Protein AF-0000000066303604 (afdb_homodimer)

Organism: Sinorhizobium fredii (strain NBRC 101917 / NGR234) (NCBI:txid394)

Solvent-accessible surface area (backbone atoms only — not comparable to full-atom values): 32148 Å² total; per-residue (Å²): 114,74,82,73,55,49,67,64,34,49,51,50,43,31,40,20,61,73,65,48,26,56,59,58,24,10,62,74,69,73,46,49,48,65,55,46,52,48,35,44,52,49,46,21,58,76,68,69,44,66,38,60,43,76,53,102,83,45,61,40,58,28,73,61,22,47,55,46,36,55,54,39,46,51,48,49,47,48,47,47,48,48,50,44,42,66,67,44,75,44,92,30,56,46,32,36,37,22,26,46,38,49,36,62,45,48,45,51,78,46,43,54,59,52,47,69,76,36,76,81,50,26,42,34,42,38,64,42,88,76,70,78,80,60,79,78,64,77,40,44,31,27,37,35,74,42,82,80,70,83,44,87,64,36,45,74,41,80,42,41,79,29,45,45,42,60,30,21,13,58,84,58,34,78,70,36,87,50,81,75,42,54,72,79,46,48,33,35,37,42,69,74,49,92,68,41,65,56,54,54,26,50,71,60,72,66,52,80,60,71,80,58,45,31,36,18,57,38,57,53,54,33,51,50,37,10,50,69,58,62,27,35,18,62,41,41,51,61,63,40,38,66,41,45,75,72,53,44,26,40,56,58,52,67,91,74,54,76,77,47,73,47,68,50,39,24,41,35,30,51,73,61,66,94,53,30,66,60,37,47,53,49,48,55,52,51,43,60,71,45,44,75,77,72,74,71,89,118,113,75,81,72,55,49,67,64,33,48,52,48,41,31,40,20,62,74,64,46,26,55,60,57,24,9,61,75,68,73,45,50,49,66,54,43,52,49,36,45,51,48,46,22,58,74,68,70,45,64,38,59,44,76,53,102,84,46,61,39,60,27,73,61,22,48,54,46,35,56,52,40,46,52,48,49,47,50,48,48,49,48,50,45,42,65,67,44,76,45,90,30,57,46,31,35,35,23,26,46,38,50,36,63,48,48,45,50,79,45,44,56,58,52,46,68,76,36,74,79,50,26,43,35,42,37,63,43,87,77,69,77,80,59,79,78,63,76,41,44,31,28,37,34,74,42,80,80,69,83,44,87,64,36,44,74,40,79,44,40,79,26,45,44,41,58,30,22,13,58,83,57,34,78,70,36,84,50,80,73,42,55,72,78,45,46,32,34,36,42,69,74,48,92,71,39,65,58,55,53,26,50,71,60,71,66,51,80,60,70,78,57,45,33,37,19,58,37,57,53,54,34,51,50,36,11,50,67,58,62,26,36,19,60,42,40,50,62,60,39,35,66,40,45,75,72,53,45,25,39,57,57,52,67,89,73,55,78,76,46,72,46,68,48,38,26,41,36,29,49,72,61,66,93,52,30,67,61,35,48,53,50,48,54,49,50,42,60,72,46,44,74,77,74,75,69,88,119

Radius of gyration: 24.9 Å; Cα contacts (8 Å, |Δi|>4): 1025; chains: 2; bounding box: 71×63×68 Å

Secondary structure (DSSP, 8-state):
-TTTS-HHHHHHHHHHHHHT-HHHHHHHHT--HHHHHHHHHHHHHHHTS--EEE-SS-EEE-HHHHHHHHHHHHHHHHHHHHHHHHHS-GGGEEEEEE-HHHIIIIIHHHHHHHHHHSTT-EEEEEE-SS---SSSS--SEEEEES--S--TTEEEEEEEEEEEEEEB-HHHHTT-SSGGGGGGSPEEEETT-SS-HHHHHHHTT--SPPPPSEEESSHHHHHHHHHTTS-EEEEETTTTHHHHHHTSSB-TTTTTSPPEEEEEEEEEEESSSTTHHHHHHHHHHHHHHHS-------/-TTTS-HHHHHHHHHHHHHT-HHHHHHHHT--HHHHHHHHHHHHHHHTS--EEE-SS-EEE-HHHHHHHHHHHHHHHHHHHHHHHHHS-GGGEEEEEE-HHHIIIIIHHHHHHHHHHSTT-EEEEEE-SS---SSSS--SEEEEES--S--TTEEEEEEEEEEEEEEB-HHHHTT-SSGGGGGGSPEEEETT-SS-HHHHHHHTT--SPPPPSEEESSHHHHHHHHHTTS-EEEEETTTTHHHHHHTSSB-TTTTTSPPEEEEEEEEEEESSSTTHHHHHHHHHHHHHHHS-------

Structure (mmCIF, N/CA/C/O backbone):
data_AF-0000000066303604-model_v1
#
loop_
_entity.id
_entity.type
_entity.pdbx_description
1 polymer 'Uncharacterized HTH-type transcriptional regulator y4mQ'
#
loop_
_atom_site.group_PDB
_atom_site.id
_atom_site.type_symbol
_atom_site.label_atom_id
_atom_site.label_alt_id
_atom_site.label_comp_id
_atom_site.label_asym_id
_atom_site.label_entity_id
_atom_site.label_seq_id
_atom_site.pdbx_PDB_ins_code
_atom_site.Cartn_x
_atom_site.Cartn_y
_atom_site.Cartn_z
_atom_site.occupancy
_atom_site.B_iso_or_equiv
_atom_site.auth_seq_id
_atom_site.auth_comp_id
_atom_site.auth_asym_id
_atom_site.auth_atom_id
_atom_site.pdbx_PDB_model_num
ATOM 1 N N . MET A 1 1 ? -6.371 18.328 -28.422 1 29.88 1 MET A N 1
ATOM 2 C CA . MET A 1 1 ? -7.699 18.375 -27.828 1 29.88 1 MET A CA 1
ATOM 3 C C . MET A 1 1 ? -7.621 18.859 -26.375 1 29.88 1 MET A C 1
ATOM 5 O O . MET A 1 1 ? -8.539 19.516 -25.891 1 29.88 1 MET A O 1
ATOM 9 N N . LEU A 1 2 ? -6.613 18.5 -25.672 1 40 2 LEU A N 1
ATOM 10 C CA . LEU A 1 2 ? -6.324 19.156 -24.406 1 40 2 LEU A CA 1
ATOM 11 C C . LEU A 1 2 ? -6.062 20.641 -24.609 1 40 2 LEU A C 1
ATOM 13 O O . LEU A 1 2 ? -6.023 21.406 -23.641 1 40 2 LEU A O 1
ATOM 17 N N . GLN A 1 3 ? -5.652 20.953 -25.719 1 40.53 3 GLN A N 1
ATOM 18 C CA . GLN A 1 3 ? -5.32 22.328 -26.031 1 40.53 3 GLN A CA 1
ATOM 19 C C . GLN A 1 3 ? -6.492 23.266 -25.719 1 40.53 3 GLN A C 1
ATOM 21 O O . GLN A 1 3 ? -6.293 24.406 -25.328 1 40.53 3 GLN A O 1
ATOM 26 N N . THR A 1 4 ? -7.668 22.875 -26.078 1 42.84 4 THR A N 1
ATOM 27 C CA . THR A 1 4 ? -8.805 23.781 -26.062 1 42.84 4 THR A CA 1
ATOM 28 C C . THR A 1 4 ? -9.578 23.656 -24.75 1 42.84 4 THR A C 1
ATOM 30 O O . THR A 1 4 ? -10.461 24.469 -24.453 1 42.84 4 THR A O 1
ATOM 33 N N . THR A 1 5 ? -9.492 22.531 -24.141 1 48.72 5 THR A N 1
ATOM 34 C CA . THR A 1 5 ? -10.281 22.406 -22.906 1 48.72 5 THR A CA 1
ATOM 35 C C . THR A 1 5 ? -9.641 23.203 -21.781 1 48.72 5 THR A C 1
ATOM 37 O O . THR A 1 5 ? -8.453 23.031 -21.484 1 48.72 5 THR A O 1
ATOM 40 N N . SER A 1 6 ? -10.297 24.281 -21.359 1 61.34 6 SER A N 1
ATOM 41 C CA . SER A 1 6 ? -9.844 25.281 -20.375 1 61.34 6 SER A CA 1
ATOM 42 C C . SER A 1 6 ? -9.445 24.609 -19.062 1 61.34 6 SER A C 1
ATOM 44 O O . SER A 1 6 ? -10.195 23.781 -18.531 1 61.34 6 SER A O 1
ATOM 46 N N . LEU A 1 7 ? -8.18 24.75 -18.734 1 63.69 7 LEU A N 1
ATOM 47 C CA . LEU A 1 7 ? -7.684 24.344 -17.422 1 63.69 7 LEU A CA 1
ATOM 48 C C . LEU A 1 7 ? -8.648 24.766 -16.328 1 63.69 7 LEU A C 1
ATOM 50 O O . LEU A 1 7 ? -8.828 24.047 -15.336 1 63.69 7 LEU A O 1
ATOM 54 N N . SER A 1 8 ? -9.242 25.844 -16.688 1 72.75 8 SER A N 1
ATOM 55 C CA . SER A 1 8 ? -10.203 26.359 -15.719 1 72.75 8 SER A CA 1
ATOM 56 C C . SER A 1 8 ? -11.43 25.453 -15.625 1 72.75 8 SER A C 1
ATOM 58 O O . SER A 1 8 ? -11.93 25.188 -14.531 1 72.75 8 SER A O 1
ATOM 60 N N . ALA A 1 9 ? -11.828 24.938 -16.797 1 79.12 9 ALA A N 1
ATOM 61 C CA . ALA A 1 9 ? -12.977 24.031 -16.797 1 79.12 9 ALA A CA 1
ATOM 62 C C . ALA A 1 9 ? -12.641 22.703 -16.125 1 79.12 9 ALA A C 1
ATOM 64 O O . ALA A 1 9 ? -13.469 22.141 -15.406 1 79.12 9 ALA A O 1
ATOM 65 N N . MET A 1 10 ? -11.406 22.359 -16.266 1 77.44 10 MET A N 1
ATOM 66 C CA . MET A 1 10 ? -10.961 21.109 -15.648 1 77.44 10 MET A CA 1
ATOM 67 C C . MET A 1 10 ? -10.906 21.25 -14.133 1 77.44 10 MET A C 1
ATOM 69 O O . MET A 1 10 ? -11.266 20.328 -13.406 1 77.44 10 MET A O 1
ATOM 73 N N . ARG A 1 11 ? -10.438 22.375 -13.727 1 79.06 11 ARG A N 1
ATOM 74 C CA . ARG A 1 11 ? -10.391 22.656 -12.297 1 79.06 11 ARG A CA 1
ATOM 75 C C . ARG A 1 11 ? -11.789 22.719 -11.703 1 79.06 11 ARG A C 1
ATOM 77 O O . ARG A 1 11 ? -12.023 22.203 -10.602 1 79.06 11 ARG A O 1
ATOM 84 N N . ILE A 1 12 ? -12.734 23.328 -12.43 1 81.31 12 ILE A N 1
ATOM 85 C CA . ILE A 1 12 ? -14.117 23.438 -11.992 1 81.31 12 ILE A CA 1
ATOM 86 C C . ILE A 1 12 ? -14.758 22.062 -11.914 1 81.31 12 ILE A C 1
ATOM 88 O O . ILE A 1 12 ? -15.422 21.734 -10.93 1 81.31 12 ILE A O 1
ATOM 92 N N . PHE A 1 13 ? -14.484 21.234 -12.875 1 86.12 13 PHE A N 1
ATOM 93 C CA . PHE A 1 13 ? -14.977 19.859 -12.875 1 86.12 13 PHE A CA 1
ATOM 94 C C . PHE A 1 13 ? -14.445 19.094 -11.672 1 86.12 13 PHE A C 1
ATOM 96 O O . PHE A 1 13 ? -15.219 18.453 -10.961 1 86.12 13 PHE A O 1
ATOM 103 N N . GLU A 1 14 ? -13.195 19.219 -11.602 1 81.19 14 GLU A N 1
ATOM 104 C CA . GLU A 1 14 ? -12.555 18.484 -10.516 1 81.19 14 GLU A CA 1
ATOM 105 C C . GLU A 1 14 ? -13.156 18.859 -9.164 1 81.19 14 GLU A C 1
ATOM 107 O O . GLU A 1 14 ? -13.453 17.984 -8.344 1 81.19 14 GLU A O 1
ATOM 112 N N . ALA A 1 15 ? -13.383 20.125 -8.844 1 80.38 15 ALA A N 1
ATOM 113 C CA . ALA A 1 15 ? -13.961 20.609 -7.598 1 80.38 15 ALA A CA 1
ATOM 114 C C . ALA A 1 15 ? -15.391 20.109 -7.426 1 80.38 15 ALA A C 1
ATOM 116 O O . ALA A 1 15 ? -15.766 19.625 -6.352 1 80.38 15 ALA A O 1
ATOM 117 N N . ALA A 1 16 ? -16.156 20.203 -8.477 1 84.75 16 ALA A N 1
ATOM 118 C CA . ALA A 1 16 ? -17.562 19.797 -8.422 1 84.75 16 ALA A CA 1
ATOM 119 C C . ALA A 1 16 ? -17.688 18.297 -8.188 1 84.75 16 ALA A C 1
ATOM 121 O O . ALA A 1 16 ? -18.547 17.844 -7.418 1 84.75 16 ALA A O 1
ATOM 122 N N . ALA A 1 17 ? -16.859 17.641 -8.867 1 82.62 17 ALA A N 1
ATOM 123 C CA . ALA A 1 17 ? -16.891 16.188 -8.766 1 82.62 17 ALA A CA 1
ATOM 124 C C . ALA A 1 17 ? -16.422 15.727 -7.383 1 82.62 17 ALA A C 1
ATOM 126 O O . ALA A 1 17 ? -17.047 14.852 -6.773 1 82.62 17 ALA A O 1
ATOM 127 N N . ARG A 1 18 ? -15.367 16.344 -6.992 1 72.81 18 ARG A N 1
ATOM 128 C CA . ARG A 1 18 ? -14.789 16.016 -5.695 1 72.81 18 ARG A CA 1
ATOM 129 C C . ARG A 1 18 ? -15.766 16.312 -4.566 1 72.81 18 ARG A C 1
ATOM 131 O O . ARG A 1 18 ? -15.914 15.531 -3.633 1 72.81 18 ARG A O 1
ATOM 138 N N . LEU A 1 19 ? -16.484 17.406 -4.68 1 73.56 19 LEU A N 1
ATOM 139 C CA . LEU A 1 19 ? -17.375 17.891 -3.637 1 73.56 19 LEU A CA 1
ATOM 140 C C . LEU A 1 19 ? -18.781 17.312 -3.814 1 73.56 19 LEU A C 1
ATOM 142 O O . LEU A 1 19 ? -19.594 17.344 -2.885 1 73.56 19 LEU A O 1
ATOM 146 N N . GLY A 1 20 ? -19 16.781 -5.008 1 78.31 20 GLY A N 1
ATOM 147 C CA . GLY A 1 20 ? -20.297 16.234 -5.328 1 78.31 20 GLY A CA 1
ATOM 148 C C . GLY A 1 20 ? -21.391 17.297 -5.367 1 78.31 20 GLY A C 1
ATOM 149 O O . GLY A 1 20 ? -22.578 16.984 -5.156 1 78.31 20 GLY A O 1
ATOM 150 N N . SER A 1 21 ? -20.984 18.484 -5.441 1 83.38 21 SER A N 1
ATOM 151 C CA . SER A 1 21 ? -21.938 19.594 -5.398 1 83.38 21 SER A CA 1
ATOM 152 C C . SER A 1 21 ? -21.438 20.766 -6.234 1 83.38 21 SER A C 1
ATOM 154 O O . SER A 1 21 ? -20.328 21.25 -6.039 1 83.38 21 SER A O 1
ATOM 156 N N . PHE A 1 22 ? -22.344 21.281 -7.09 1 86.38 22 PHE A N 1
ATOM 157 C CA . PHE A 1 22 ? -22 22.438 -7.91 1 86.38 22 PHE A CA 1
ATOM 158 C C . PHE A 1 22 ? -21.953 23.703 -7.066 1 86.38 22 PHE A C 1
ATOM 160 O O . PHE A 1 22 ? -21.109 24.578 -7.285 1 86.38 22 PHE A O 1
ATOM 167 N N . ARG A 1 23 ? -22.812 23.703 -6.105 1 85.44 23 ARG A N 1
ATOM 168 C CA . ARG A 1 23 ? -22.828 24.859 -5.215 1 85.44 23 ARG A CA 1
ATOM 169 C C . ARG A 1 23 ? -21.562 24.922 -4.379 1 85.44 23 ARG A C 1
ATOM 171 O O . ARG A 1 23 ? -20.953 25.984 -4.246 1 85.44 23 ARG A O 1
ATOM 178 N N . ALA A 1 24 ? -21.219 23.828 -3.881 1 82.31 24 ALA A N 1
ATOM 179 C CA . ALA A 1 24 ? -20.016 23.781 -3.061 1 82.31 24 ALA A CA 1
ATOM 180 C C . ALA A 1 24 ? -18.781 24.094 -3.889 1 82.31 24 ALA A C 1
ATOM 182 O O . ALA A 1 24 ? -17.859 24.781 -3.414 1 82.31 24 ALA A O 1
ATOM 183 N N . ALA A 1 25 ? -18.766 23.656 -5.047 1 86.19 25 ALA A N 1
ATOM 184 C CA . ALA A 1 25 ? -17.656 23.953 -5.953 1 86.19 25 ALA A CA 1
ATOM 185 C C . ALA A 1 25 ? -17.594 25.438 -6.258 1 86.19 25 ALA A C 1
ATOM 187 O O . ALA A 1 25 ? -16.5 26.016 -6.305 1 86.19 25 ALA A O 1
ATOM 188 N N . ALA A 1 26 ? -18.672 26.016 -6.441 1 87.12 26 ALA A N 1
ATOM 189 C CA . ALA A 1 26 ? -18.75 27.453 -6.699 1 87.12 26 ALA A CA 1
ATOM 190 C C . ALA A 1 26 ? -18.156 28.25 -5.535 1 87.12 26 ALA A C 1
ATOM 192 O O . ALA A 1 26 ? -17.391 29.188 -5.742 1 87.12 26 ALA A O 1
ATOM 193 N N . GLU A 1 27 ? -18.484 27.781 -4.395 1 81.31 27 GLU A N 1
ATOM 194 C CA . GLU A 1 27 ? -17.984 28.438 -3.188 1 81.31 27 GLU A CA 1
ATOM 195 C C . GLU A 1 27 ? -16.469 28.266 -3.07 1 81.31 27 GLU A C 1
ATOM 197 O O . GLU A 1 27 ? -15.75 29.234 -2.814 1 81.31 27 GLU A O 1
ATOM 202 N N . GLU A 1 28 ? -16.016 27.078 -3.377 1 77.31 28 GLU A N 1
ATOM 203 C CA . GLU A 1 28 ? -14.586 26.797 -3.273 1 77.31 28 GLU A CA 1
ATOM 204 C C . GLU A 1 28 ? -13.781 27.625 -4.277 1 77.31 28 GLU A C 1
ATOM 206 O O . GLU A 1 28 ? -12.688 28.094 -3.963 1 77.31 28 GLU A O 1
ATOM 211 N N . LEU A 1 29 ? -14.289 27.812 -5.414 1 78.5 29 LEU A N 1
ATOM 212 C CA . LEU A 1 29 ? -13.539 28.422 -6.504 1 78.5 29 LEU A CA 1
ATOM 213 C C . LEU A 1 29 ? -13.898 29.906 -6.652 1 78.5 29 LEU A C 1
ATOM 215 O O . LEU A 1 29 ? -13.406 30.578 -7.562 1 78.5 29 LEU A O 1
ATOM 219 N N . ASN A 1 30 ? -14.75 30.359 -5.738 1 82.31 30 ASN A N 1
ATOM 220 C CA . ASN A 1 30 ? -15.219 31.75 -5.781 1 82.31 30 ASN A CA 1
ATOM 221 C C . ASN A 1 30 ? -15.836 32.094 -7.133 1 82.31 30 ASN A C 1
ATOM 223 O O . ASN A 1 30 ? -15.461 33.094 -7.754 1 82.31 30 ASN A O 1
ATOM 227 N N . LEU A 1 31 ? -16.656 31.188 -7.527 1 82.88 31 LEU A N 1
ATOM 228 C CA . LEU A 1 31 ? -17.422 31.344 -8.758 1 82.88 31 LEU A CA 1
ATOM 229 C C . LEU A 1 31 ? -18.922 31.297 -8.477 1 82.88 31 LEU A C 1
ATOM 231 O O . LEU A 1 31 ? -19.328 30.938 -7.375 1 82.88 31 LEU A O 1
ATOM 235 N N . SER A 1 32 ? -19.719 31.781 -9.359 1 85.81 32 SER A N 1
ATOM 236 C CA . SER A 1 32 ? -21.172 31.594 -9.25 1 85.81 32 SER A CA 1
ATOM 237 C C . SER A 1 32 ? -21.578 30.188 -9.656 1 85.81 32 SER A C 1
ATOM 239 O O . SER A 1 32 ? -20.922 29.562 -10.492 1 85.81 32 SER A O 1
ATOM 241 N N . PRO A 1 33 ? -22.594 29.703 -9 1 87.88 33 PRO A N 1
ATOM 242 C CA . PRO A 1 33 ? -23.094 28.391 -9.398 1 87.88 33 PRO A CA 1
ATOM 243 C C . PRO A 1 33 ? -23.391 28.297 -10.891 1 87.88 33 PRO A C 1
ATOM 245 O O . PRO A 1 33 ? -23.172 27.25 -11.508 1 87.88 33 PRO A O 1
ATOM 248 N N . SER A 1 34 ? -23.891 29.359 -11.414 1 89.31 34 SER A N 1
ATOM 249 C CA . SER A 1 34 ? -24.172 29.391 -12.844 1 89.31 34 SER A CA 1
ATOM 250 C C . SER A 1 34 ? -22.906 29.234 -13.664 1 89.31 34 SER A C 1
ATOM 252 O O . SER A 1 34 ? -22.891 28.547 -14.688 1 89.31 34 SER A O 1
ATOM 254 N N . ALA A 1 35 ? -21.875 29.875 -13.242 1 85.31 35 ALA A N 1
ATOM 255 C CA . ALA A 1 35 ? -20.578 29.766 -13.914 1 85.31 35 ALA A CA 1
ATOM 256 C C . ALA A 1 35 ? -20.047 28.344 -13.859 1 85.31 35 ALA A C 1
ATOM 258 O O . ALA A 1 35 ? -19.5 27.844 -14.844 1 85.31 35 ALA A O 1
ATOM 259 N N . VAL A 1 36 ? -20.188 27.719 -12.742 1 89.56 36 VAL A N 1
ATOM 260 C CA . VAL A 1 36 ? -19.766 26.328 -12.578 1 89.56 36 VAL A CA 1
ATOM 261 C C . VAL A 1 36 ? -20.562 25.438 -13.523 1 89.56 36 VAL A C 1
ATOM 263 O O . VAL A 1 36 ? -19.984 24.609 -14.234 1 89.56 36 VAL A O 1
ATOM 266 N N . SER A 1 37 ? -21.875 25.641 -13.562 1 89.19 37 SER A N 1
ATOM 267 C CA . SER A 1 37 ? -22.75 24.844 -14.422 1 89.19 37 SER A CA 1
ATOM 268 C C . SER A 1 37 ? -22.391 25.016 -15.891 1 89.19 37 SER A C 1
ATOM 270 O O . SER A 1 37 ? -22.297 24.031 -16.641 1 89.19 37 SER A O 1
ATOM 272 N N . HIS A 1 38 ? -22.156 26.188 -16.219 1 88.31 38 HIS A N 1
ATOM 273 C CA . HIS A 1 38 ? -21.812 26.484 -17.609 1 88.31 38 HIS A CA 1
ATOM 274 C C . HIS A 1 38 ? -20.469 25.875 -17.984 1 88.31 38 HIS A C 1
ATOM 276 O O . HIS A 1 38 ? -20.328 25.344 -19.094 1 88.31 38 HIS A O 1
ATOM 282 N N . ALA A 1 39 ? -19.547 26.062 -17.125 1 85.56 39 ALA A N 1
ATOM 283 C CA . ALA A 1 39 ? -18.219 25.516 -17.375 1 85.56 39 ALA A CA 1
ATOM 284 C C . ALA A 1 39 ? -18.281 24 -17.547 1 85.56 39 ALA A C 1
ATOM 286 O O . ALA A 1 39 ? -17.609 23.438 -18.438 1 85.56 39 ALA A O 1
ATOM 287 N N . ILE A 1 40 ? -19.078 23.328 -16.766 1 88.06 40 ILE A N 1
ATOM 288 C CA . ILE A 1 40 ? -19.203 21.875 -16.828 1 88.06 40 ILE A CA 1
ATOM 289 C C . ILE A 1 40 ? -19.891 21.453 -18.125 1 88.06 40 ILE A C 1
ATOM 291 O O . ILE A 1 40 ? -19.453 20.531 -18.797 1 88.06 40 ILE A O 1
ATOM 295 N N . MET A 1 41 ? -20.922 22.203 -18.484 1 87.12 41 MET A N 1
ATOM 296 C CA . MET A 1 41 ? -21.625 21.938 -19.734 1 87.12 41 MET A CA 1
ATOM 297 C C . MET A 1 41 ? -20.688 22.094 -20.922 1 87.12 41 MET A C 1
ATOM 299 O O . MET A 1 41 ? -20.703 21.281 -21.844 1 87.12 41 MET A O 1
ATOM 303 N N . ARG A 1 42 ? -19.969 23.156 -20.859 1 82.12 42 ARG A N 1
ATOM 304 C CA . ARG A 1 42 ? -19 23.406 -21.922 1 82.12 42 ARG A CA 1
ATOM 305 C C . ARG A 1 42 ? -17.953 22.297 -21.984 1 82.12 42 ARG A C 1
ATOM 307 O O . ARG A 1 42 ? -17.594 21.844 -23.062 1 82.12 42 ARG A O 1
ATOM 314 N N . LEU A 1 43 ? -17.422 21.922 -20.859 1 84.12 43 LEU A N 1
ATOM 315 C CA . LEU A 1 43 ? -16.422 20.875 -20.797 1 84.12 43 LEU A CA 1
ATOM 316 C C . LEU A 1 43 ? -16.984 19.562 -21.359 1 84.12 43 LEU A C 1
ATOM 318 O O . LEU A 1 43 ? -16.312 18.875 -22.141 1 84.12 43 LEU A O 1
ATOM 322 N N . GLU A 1 44 ? -18.203 19.234 -20.984 1 86.81 44 GLU A N 1
ATOM 323 C CA . GLU A 1 44 ? -18.859 18.031 -21.469 1 86.81 44 GLU A CA 1
ATOM 324 C C . GLU A 1 44 ? -19.047 18.078 -22.984 1 86.81 44 GLU A C 1
ATOM 326 O O . GLU A 1 44 ? -18.859 17.078 -23.672 1 86.81 44 GLU A O 1
ATOM 331 N N . ARG A 1 45 ? -19.406 19.266 -23.469 1 81.06 45 ARG A N 1
ATOM 332 C CA . ARG A 1 45 ? -19.562 19.484 -24.891 1 81.06 45 ARG A CA 1
ATOM 333 C C . ARG A 1 45 ? -18.234 19.312 -25.625 1 81.06 45 ARG A C 1
ATOM 335 O O . ARG A 1 45 ? -18.172 18.625 -26.656 1 81.06 45 ARG A O 1
ATOM 342 N N . ASP A 1 46 ? -17.266 19.938 -25.047 1 75.69 46 ASP A N 1
ATOM 343 C CA . ASP A 1 46 ? -15.953 19.875 -25.672 1 75.69 46 ASP A CA 1
ATOM 344 C C . ASP A 1 46 ? -15.438 18.438 -25.719 1 75.69 46 ASP A C 1
ATOM 346 O O . ASP A 1 46 ? -14.781 18.031 -26.688 1 75.69 46 ASP A O 1
ATOM 350 N N . LEU A 1 47 ? -15.766 17.734 -24.688 1 76.31 47 LEU A N 1
ATOM 351 C CA . LEU A 1 47 ? -15.281 16.359 -24.578 1 76.31 47 LEU A CA 1
ATOM 352 C C . LEU A 1 47 ? -16.219 15.391 -25.297 1 76.31 47 LEU A C 1
ATOM 354 O O . LEU A 1 47 ? -15.852 14.258 -25.594 1 76.31 47 LEU A O 1
ATOM 358 N N . GLY A 1 48 ? -17.438 15.852 -25.516 1 79.81 48 GLY A N 1
ATOM 359 C CA . GLY A 1 48 ? -18.422 15.047 -26.219 1 79.81 48 GLY A CA 1
ATOM 360 C C . GLY A 1 48 ? -19.031 13.961 -25.344 1 79.81 48 GLY A C 1
ATOM 361 O O . GLY A 1 48 ? -19.578 12.984 -25.859 1 79.81 48 GLY A O 1
ATOM 362 N N . VAL A 1 49 ? -18.797 14.039 -24.047 1 80.56 49 VAL A N 1
ATOM 363 C CA . VAL A 1 49 ? -19.328 13.055 -23.109 1 80.56 49 VAL A CA 1
ATOM 364 C C . VAL A 1 49 ? -19.859 13.758 -21.859 1 80.56 49 VAL A C 1
ATOM 366 O O . VAL A 1 49 ? -19.359 14.82 -21.484 1 80.56 49 VAL A O 1
ATOM 369 N N . ALA A 1 50 ? -20.906 13.156 -21.266 1 86.19 50 ALA A N 1
ATOM 370 C CA . ALA A 1 50 ? -21.422 13.656 -20 1 86.19 50 ALA A CA 1
ATOM 371 C C . ALA A 1 50 ? -20.531 13.203 -18.844 1 86.19 50 ALA A C 1
ATOM 373 O O . ALA A 1 50 ? -20.094 12.047 -18.797 1 86.19 50 ALA A O 1
ATOM 374 N N . LEU A 1 51 ? -20.203 14.219 -18.047 1 87.12 51 LEU A N 1
ATOM 375 C CA . LEU A 1 51 ? -19.344 13.914 -16.906 1 87.12 51 LEU A CA 1
ATOM 376 C C . LEU A 1 51 ? -20.188 13.742 -15.633 1 87.12 51 LEU A C 1
ATOM 378 O O . LEU A 1 51 ? -19.75 13.102 -14.68 1 87.12 51 LEU A O 1
ATOM 382 N N . PHE A 1 52 ? -21.359 14.352 -15.633 1 88.31 52 PHE A N 1
ATOM 383 C CA . PHE A 1 52 ? -22.266 14.258 -14.5 1 88.31 52 PHE A CA 1
ATOM 384 C C . PHE A 1 52 ? -23.609 13.703 -14.93 1 88.31 52 PHE A C 1
ATOM 386 O O . PHE A 1 52 ? -24.047 13.922 -16.062 1 88.31 52 PHE A O 1
ATOM 393 N N . GLU A 1 53 ? -24.109 12.828 -14.047 1 81.75 53 GLU A N 1
ATOM 394 C CA . GLU A 1 53 ? -25.531 12.492 -14.125 1 81.75 53 GLU A CA 1
ATOM 395 C C . GLU A 1 53 ? -26.359 13.398 -13.227 1 81.75 53 GLU A C 1
ATOM 397 O O . GLU A 1 53 ? -26.094 13.516 -12.031 1 81.75 53 GLU A O 1
ATOM 402 N N . ARG A 1 54 ? -27.062 14.305 -13.898 1 70.38 54 ARG A N 1
ATOM 403 C CA . ARG A 1 54 ? -27.828 15.305 -13.156 1 70.38 54 ARG A CA 1
ATOM 404 C C . ARG A 1 54 ? -29.281 14.875 -13 1 70.38 54 ARG A C 1
ATOM 406 O O . ARG A 1 54 ? -29.938 14.508 -13.984 1 70.38 54 ARG A O 1
ATOM 413 N N . THR A 1 55 ? -29.609 14.414 -11.828 1 65.5 55 THR A N 1
ATOM 414 C CA . THR A 1 55 ? -31.031 14.336 -11.523 1 65.5 55 THR A CA 1
ATOM 415 C C . THR A 1 55 ? -31.484 15.562 -10.727 1 65.5 55 THR A C 1
ATOM 417 O O . THR A 1 55 ? -30.656 16.375 -10.312 1 65.5 55 THR A O 1
ATOM 420 N N . THR A 1 56 ? -32.875 15.945 -10.609 1 60.06 56 THR A N 1
ATOM 421 C CA . THR A 1 56 ? -33.406 17.094 -9.898 1 60.06 56 THR A CA 1
ATOM 422 C C . THR A 1 56 ? -32.844 17.172 -8.477 1 60.06 56 THR A C 1
ATOM 424 O O . THR A 1 56 ? -32.781 18.234 -7.871 1 60.06 56 THR A O 1
ATOM 427 N N . ARG A 1 57 ? -32.344 16.047 -7.977 1 59.31 57 ARG A N 1
ATOM 428 C CA . ARG A 1 57 ? -32.062 16.031 -6.543 1 59.31 57 ARG A CA 1
ATOM 429 C C . ARG A 1 57 ? -30.609 15.711 -6.266 1 59.31 57 ARG A C 1
ATOM 431 O O . ARG A 1 57 ? -30.125 15.945 -5.16 1 59.31 57 ARG A O 1
ATOM 438 N N . SER A 1 58 ? -29.891 15.18 -7.262 1 65.31 58 SER A N 1
ATOM 439 C CA . SER A 1 58 ? -28.531 14.789 -6.887 1 65.31 58 SER A CA 1
ATOM 440 C C . SER A 1 58 ? -27.578 14.883 -8.078 1 65.31 58 SER A C 1
ATOM 442 O O . SER A 1 58 ? -28 14.75 -9.227 1 65.31 58 SER A O 1
ATOM 444 N N . VAL A 1 59 ? -26.297 15.391 -7.836 1 74.12 59 VAL A N 1
ATOM 445 C CA . VAL A 1 59 ? -25.219 15.438 -8.82 1 74.12 59 VAL A CA 1
ATOM 446 C C . VAL A 1 59 ? -24.266 14.266 -8.602 1 74.12 59 VAL A C 1
ATOM 448 O O . VAL A 1 59 ? -23.719 14.102 -7.512 1 74.12 59 VAL A O 1
ATOM 451 N N . SER A 1 60 ? -24.375 13.312 -9.578 1 80.81 60 SER A N 1
ATOM 452 C CA . SER A 1 60 ? -23.453 12.18 -9.5 1 80.81 60 SER A CA 1
ATOM 453 C C . SER A 1 60 ? -22.594 12.086 -10.758 1 80.81 60 SER A C 1
ATOM 455 O O . SER A 1 60 ? -22.984 12.586 -11.82 1 80.81 60 SER A O 1
ATOM 457 N N . LEU A 1 61 ? -21.391 11.531 -10.586 1 80.88 61 LEU A N 1
ATOM 458 C CA . LEU A 1 61 ? -20.469 11.422 -11.703 1 80.88 61 LEU A CA 1
ATOM 459 C C . LEU A 1 61 ? -20.844 10.258 -12.609 1 80.88 61 LEU A C 1
ATOM 461 O O . LEU A 1 61 ? -21.297 9.219 -12.141 1 80.88 61 LEU A O 1
ATOM 465 N N . THR A 1 62 ? -20.688 10.5 -13.961 1 77.94 62 THR A N 1
ATOM 466 C CA . THR A 1 62 ? -20.688 9.391 -14.922 1 77.94 62 THR A CA 1
ATOM 467 C C . THR A 1 62 ? -19.375 8.609 -14.828 1 77.94 62 THR A C 1
ATOM 469 O O . THR A 1 62 ? -18.469 8.992 -14.094 1 77.94 62 THR A O 1
ATOM 472 N N . VAL A 1 63 ? -19.344 7.508 -15.57 1 66.38 63 VAL A N 1
ATOM 473 C CA . VAL A 1 63 ? -18.109 6.734 -15.641 1 66.38 63 VAL A CA 1
ATOM 474 C C . VAL A 1 63 ? -17 7.598 -16.219 1 66.38 63 VAL A C 1
ATOM 476 O O . VAL A 1 63 ? -15.875 7.594 -15.703 1 66.38 63 VAL A O 1
ATOM 479 N N . ALA A 1 64 ? -17.359 8.25 -17.203 1 73.81 64 ALA A N 1
ATOM 480 C CA . ALA A 1 64 ? -16.406 9.188 -17.797 1 73.81 64 ALA A CA 1
ATOM 481 C C . ALA A 1 64 ? -15.992 10.258 -16.797 1 73.81 64 ALA A C 1
ATOM 483 O O . ALA A 1 64 ? -14.82 10.641 -16.734 1 73.81 64 ALA A O 1
ATOM 484 N N . GLY A 1 65 ? -16.953 10.719 -16.047 1 79.12 65 GLY A N 1
ATOM 485 C CA . GLY A 1 65 ? -16.672 11.695 -15.008 1 79.12 65 GLY A CA 1
ATOM 486 C C . GLY A 1 65 ? -15.719 11.18 -13.945 1 79.12 65 GLY A C 1
ATOM 487 O O . GLY A 1 65 ? -14.797 11.891 -13.531 1 79.12 65 GLY A O 1
ATOM 488 N N . GLN A 1 66 ? -15.938 10.008 -13.625 1 70.31 66 GLN A N 1
ATOM 489 C CA . GLN A 1 66 ? -15.086 9.398 -12.609 1 70.31 66 GLN A CA 1
ATOM 490 C C . GLN A 1 66 ? -13.648 9.25 -13.117 1 70.31 66 GLN A C 1
ATOM 492 O O . GLN A 1 66 ? -12.695 9.555 -12.398 1 70.31 66 GLN A O 1
ATOM 497 N N . THR A 1 67 ? -13.547 8.805 -14.25 1 64.06 67 THR A N 1
ATOM 498 C CA . THR A 1 67 ? -12.234 8.664 -14.867 1 64.06 67 THR A CA 1
ATOM 499 C C . THR A 1 67 ? -11.516 10.008 -14.938 1 64.06 67 THR A C 1
ATOM 501 O O . THR A 1 67 ? -10.352 10.117 -14.562 1 64.06 67 THR A O 1
ATOM 504 N N . LEU A 1 68 ? -12.25 10.945 -15.359 1 72.25 68 LEU A N 1
ATOM 505 C CA . LEU A 1 68 ? -11.656 12.273 -15.492 1 72.25 68 LEU A CA 1
ATOM 506 C C . LEU A 1 68 ? -11.312 12.852 -14.125 1 72.25 68 LEU A C 1
ATOM 508 O O . LEU A 1 68 ? -10.289 13.516 -13.969 1 72.25 68 LEU A O 1
ATOM 512 N N . LEU A 1 69 ? -12.219 12.539 -13.219 1 76.12 69 LEU A N 1
ATOM 513 C CA . LEU A 1 69 ? -11.938 13.039 -11.883 1 76.12 69 LEU A CA 1
ATOM 514 C C . LEU A 1 69 ? -10.609 12.492 -11.367 1 76.12 69 LEU A C 1
ATOM 516 O O . LEU A 1 69 ? -9.781 13.242 -10.844 1 76.12 69 LEU A O 1
ATOM 520 N N . ASN A 1 70 ? -10.406 11.297 -11.531 1 63.16 70 ASN A N 1
ATOM 521 C CA . ASN A 1 70 ? -9.164 10.68 -11.078 1 63.16 70 ASN A CA 1
ATOM 522 C C . ASN A 1 70 ? -7.945 11.328 -11.727 1 63.16 70 ASN A C 1
ATOM 524 O O . ASN A 1 70 ? -7 11.711 -11.039 1 63.16 70 ASN A O 1
ATOM 528 N N . HIS A 1 71 ? -8.031 11.469 -12.945 1 60.31 71 HIS A N 1
ATOM 529 C CA . HIS A 1 71 ? -6.906 12.047 -13.68 1 60.31 71 HIS A CA 1
ATOM 530 C C . HIS A 1 71 ? -6.746 13.531 -13.352 1 60.31 71 HIS A C 1
ATOM 532 O O . HIS A 1 71 ? -5.625 14.008 -13.172 1 60.31 71 HIS A O 1
ATOM 538 N N . ALA A 1 72 ? -7.902 14.188 -13.281 1 67.81 72 ALA A N 1
ATOM 539 C CA . ALA A 1 72 ? -7.852 15.617 -13 1 67.81 72 ALA A CA 1
ATOM 540 C C . ALA A 1 72 ? -7.328 15.883 -11.586 1 67.81 72 ALA A C 1
ATOM 542 O O . ALA A 1 72 ? -6.5 16.766 -11.383 1 67.81 72 ALA A O 1
ATOM 543 N N . SER A 1 73 ? -7.867 15.07 -10.734 1 64.88 73 SER A N 1
ATOM 544 C CA . SER A 1 73 ? -7.402 15.227 -9.359 1 64.88 73 SER A CA 1
ATOM 545 C C . SER A 1 73 ? -5.895 15.016 -9.258 1 64.88 73 SER A C 1
ATOM 547 O O . SER A 1 73 ? -5.195 15.805 -8.617 1 64.88 73 SER A O 1
ATOM 549 N N . ASN A 1 74 ? -5.469 14.047 -9.883 1 56.62 74 ASN A N 1
ATOM 550 C CA . ASN A 1 74 ? -4.035 13.773 -9.898 1 56.62 74 ASN A CA 1
ATOM 551 C C . ASN A 1 74 ? -3.252 14.914 -10.547 1 56.62 74 ASN A C 1
ATOM 553 O O . ASN A 1 74 ? -2.188 15.297 -10.062 1 56.62 74 ASN A O 1
ATOM 557 N N . ALA A 1 75 ? -3.783 15.383 -11.578 1 57.88 75 ALA A N 1
ATOM 558 C CA . ALA A 1 75 ? -3.131 16.484 -12.297 1 57.88 75 ALA A CA 1
ATOM 559 C C . ALA A 1 75 ? -3.061 17.734 -11.43 1 57.88 75 ALA A C 1
ATOM 561 O O . ALA A 1 75 ? -2.012 18.375 -11.336 1 57.88 75 ALA A O 1
ATOM 562 N N . PHE A 1 76 ? -4.176 18.078 -10.805 1 60.12 76 PHE A N 1
ATOM 563 C CA . PHE A 1 76 ? -4.188 19.297 -10.008 1 60.12 76 PHE A CA 1
ATOM 564 C C . PHE A 1 76 ? -3.352 19.125 -8.742 1 60.12 76 PHE A C 1
ATOM 566 O O . PHE A 1 76 ? -2.723 20.078 -8.273 1 60.12 76 PHE A O 1
ATOM 573 N N . GLU A 1 77 ? -3.434 17.906 -8.375 1 56.78 77 GLU A N 1
ATOM 574 C CA . GLU A 1 77 ? -2.529 17.625 -7.266 1 56.78 77 GLU A CA 1
ATOM 575 C C . GLU A 1 77 ? -1.072 17.812 -7.68 1 56.78 77 GLU A C 1
ATOM 577 O O . GLU A 1 77 ? -0.275 18.375 -6.93 1 56.78 77 GLU A O 1
ATOM 582 N N . GLU A 1 78 ? -0.852 17.422 -8.805 1 53.41 78 GLU A N 1
ATOM 583 C CA . GLU A 1 78 ? 0.496 17.594 -9.336 1 53.41 78 GLU A CA 1
ATOM 584 C C . GLU A 1 78 ? 0.836 19.078 -9.5 1 53.41 78 GLU A C 1
ATOM 586 O O . GLU A 1 78 ? 1.948 19.5 -9.18 1 53.41 78 GLU A O 1
ATOM 591 N N . LEU A 1 79 ? -0.113 19.859 -9.945 1 53.94 79 LEU A N 1
ATOM 592 C CA . LEU A 1 79 ? 0.081 21.297 -10.086 1 53.94 79 LEU A CA 1
ATOM 593 C C . LEU A 1 79 ? 0.253 21.953 -8.719 1 53.94 79 LEU A C 1
ATOM 595 O O . LEU A 1 79 ? 1.115 22.828 -8.547 1 53.94 79 LEU A O 1
ATOM 599 N N . ARG A 1 80 ? -0.618 21.578 -7.867 1 54.19 80 ARG A N 1
ATOM 600 C CA . ARG A 1 80 ? -0.49 22.094 -6.512 1 54.19 80 ARG A CA 1
ATOM 601 C C . ARG A 1 80 ? 0.886 21.797 -5.93 1 54.19 80 ARG A C 1
ATOM 603 O O . ARG A 1 80 ? 1.532 22.672 -5.352 1 54.19 80 ARG A O 1
ATOM 610 N N . ARG A 1 81 ? 1.139 20.625 -6.172 1 50.53 81 ARG A N 1
ATOM 611 C CA . ARG A 1 81 ? 2.463 20.219 -5.719 1 50.53 81 ARG A CA 1
ATOM 612 C C . ARG A 1 81 ? 3.553 21.062 -6.359 1 50.53 81 ARG A C 1
ATOM 614 O O . ARG A 1 81 ? 4.512 21.453 -5.695 1 50.53 81 ARG A O 1
ATOM 621 N N . GLY A 1 82 ? 3.365 21.266 -7.562 1 47.78 82 GLY A N 1
ATOM 622 C CA . GLY A 1 82 ? 4.289 22.141 -8.273 1 47.78 82 GLY A CA 1
ATOM 623 C C . GLY A 1 82 ? 4.359 23.547 -7.688 1 47.78 82 GLY A C 1
ATOM 624 O O . GLY A 1 82 ? 5.449 24.078 -7.504 1 47.78 82 GLY A O 1
ATOM 625 N N . VAL A 1 83 ? 3.207 24.141 -7.453 1 47.91 83 VAL A N 1
ATOM 626 C CA . VAL A 1 83 ? 3.152 25.484 -6.891 1 47.91 83 VAL A CA 1
ATOM 627 C C . VAL A 1 83 ? 3.795 25.5 -5.504 1 47.91 83 VAL A C 1
ATOM 629 O O . VAL A 1 83 ? 4.551 26.406 -5.172 1 47.91 83 VAL A O 1
ATOM 632 N N . GLU A 1 84 ? 3.391 24.484 -4.816 1 47.94 84 GLU A N 1
ATOM 633 C CA . GLU A 1 84 ? 3.963 24.391 -3.477 1 47.94 84 GLU A CA 1
ATOM 634 C C . GLU A 1 84 ? 5.484 24.266 -3.533 1 47.94 84 GLU A C 1
ATOM 636 O O . GLU A 1 84 ? 6.188 24.844 -2.697 1 47.94 84 GLU A O 1
ATOM 641 N N . GLN A 1 85 ? 5.73 23.547 -4.48 1 45.84 85 GLN A N 1
ATOM 642 C CA . GLN A 1 85 ? 7.164 23.391 -4.695 1 45.84 85 GLN A CA 1
ATOM 643 C C . GLN A 1 85 ? 7.84 24.719 -4.965 1 45.84 85 GLN A C 1
ATOM 645 O O . GLN A 1 85 ? 8.977 24.953 -4.543 1 45.84 85 GLN A O 1
ATOM 650 N N . ILE A 1 86 ? 7.09 25.531 -5.664 1 43.75 86 ILE A N 1
ATOM 651 C CA . ILE A 1 86 ? 7.668 26.828 -5.957 1 43.75 86 ILE A CA 1
ATOM 652 C C . ILE A 1 86 ? 7.625 27.703 -4.707 1 43.75 86 ILE A C 1
ATOM 654 O O . ILE A 1 86 ? 8.531 28.516 -4.469 1 43.75 86 ILE A O 1
ATOM 658 N N . SER A 1 87 ? 6.527 27.719 -4.023 1 44.53 87 SER A N 1
ATOM 659 C CA . SER A 1 87 ? 6.434 28.594 -2.859 1 44.53 87 SER A CA 1
ATOM 660 C C . SER A 1 87 ? 7.301 28.078 -1.713 1 44.53 87 SER A C 1
ATOM 662 O O . SER A 1 87 ? 7.648 28.844 -0.804 1 44.53 87 SER A O 1
ATOM 664 N N . SER A 1 88 ? 7.141 26.812 -1.345 1 45.94 88 SER A N 1
ATOM 665 C CA . SER A 1 88 ? 7.938 26.312 -0.229 1 45.94 88 SER A CA 1
ATOM 666 C C . SER A 1 88 ? 9.43 26.469 -0.501 1 45.94 88 SER A C 1
ATOM 668 O O . SER A 1 88 ? 9.859 26.453 -1.656 1 45.94 88 SER A O 1
ATOM 670 N N . ASN A 1 89 ? 10.109 27.234 0.249 1 47.81 89 ASN A N 1
ATOM 671 C CA . ASN A 1 89 ? 11.562 27.141 0.131 1 47.81 89 ASN A CA 1
ATOM 672 C C . ASN A 1 89 ? 12.016 25.75 -0.297 1 47.81 89 ASN A C 1
ATOM 674 O O . ASN A 1 89 ? 12.094 24.844 0.528 1 47.81 89 ASN A O 1
ATOM 678 N N . LYS A 1 90 ? 11.75 25.281 -1.651 1 53.97 90 LYS A N 1
ATOM 679 C CA . LYS A 1 90 ? 11.984 24.094 -2.465 1 53.97 90 LYS A CA 1
ATOM 680 C C . LYS A 1 90 ? 13.234 23.344 -1.996 1 53.97 90 LYS A C 1
ATOM 682 O O . LYS A 1 90 ? 13.266 22.125 -2.01 1 53.97 90 LYS A O 1
ATOM 687 N N . ALA A 1 91 ? 14.117 24.25 -1.47 1 57.84 91 ALA A N 1
ATOM 688 C CA . ALA A 1 91 ? 15.453 23.703 -1.249 1 57.84 91 ALA A CA 1
ATOM 689 C C . ALA A 1 91 ? 15.461 22.703 -0.102 1 57.84 91 ALA A C 1
ATOM 691 O O . ALA A 1 91 ? 16.344 21.844 -0.017 1 57.84 91 ALA A O 1
ATOM 692 N N . GLN A 1 92 ? 14.141 22.562 0.547 1 79.81 92 GLN A N 1
ATOM 693 C CA . GLN A 1 92 ? 14.227 21.688 1.703 1 79.81 92 GLN A CA 1
ATOM 694 C C . GLN A 1 92 ? 13.133 20.609 1.658 1 79.81 92 GLN A C 1
ATOM 696 O O . GLN A 1 92 ? 12.938 19.875 2.627 1 79.81 92 GLN A O 1
ATOM 701 N N . LEU A 1 93 ? 12.484 20.516 0.382 1 85.88 93 LEU A N 1
ATOM 702 C CA . LEU A 1 93 ? 11.445 19.5 0.256 1 85.88 93 LEU A CA 1
ATOM 703 C C . LEU A 1 93 ? 11.922 18.344 -0.604 1 85.88 93 LEU A C 1
ATOM 705 O O . LEU A 1 93 ? 12.258 18.516 -1.775 1 85.88 93 LEU A O 1
ATOM 709 N N . LEU A 1 94 ? 11.969 17.172 -0.033 1 92.19 94 LEU A N 1
ATOM 710 C CA . LEU A 1 94 ? 12.328 15.953 -0.738 1 92.19 94 LEU A CA 1
ATOM 711 C C . LEU A 1 94 ? 11.086 15.141 -1.089 1 92.19 94 LEU A C 1
ATOM 713 O O . LEU A 1 94 ? 10.367 14.68 -0.199 1 92.19 94 LEU A O 1
ATOM 717 N N . ARG A 1 95 ? 10.773 15.109 -2.344 1 93.62 95 ARG A N 1
ATOM 718 C CA . ARG A 1 95 ? 9.633 14.336 -2.826 1 93.62 95 ARG A CA 1
ATOM 719 C C . ARG A 1 95 ? 10.07 12.93 -3.238 1 93.62 95 ARG A C 1
ATOM 721 O O . ARG A 1 95 ? 10.727 12.758 -4.262 1 93.62 95 ARG A O 1
ATOM 728 N N . LEU A 1 96 ? 9.57 11.883 -2.498 1 95.81 96 LEU A N 1
ATOM 729 C CA . LEU A 1 96 ? 9.992 10.5 -2.691 1 95.81 96 LEU A CA 1
ATOM 730 C C . LEU A 1 96 ? 8.852 9.656 -3.234 1 95.81 96 LEU A C 1
ATOM 732 O O . LEU A 1 96 ? 7.703 9.797 -2.803 1 95.81 96 LEU A O 1
ATOM 736 N N . HIS A 1 97 ? 9.148 8.898 -4.254 1 95.56 97 HIS A N 1
ATOM 737 C CA . HIS A 1 97 ? 8.305 7.77 -4.629 1 95.56 97 HIS A CA 1
ATOM 738 C C . HIS A 1 97 ? 8.945 6.449 -4.203 1 95.56 97 HIS A C 1
ATOM 740 O O . HIS A 1 97 ? 10.164 6.32 -4.191 1 95.56 97 HIS A O 1
ATOM 746 N N . CYS A 1 98 ? 8.047 5.5 -3.814 1 96.5 98 CYS A N 1
ATOM 747 C CA . CYS A 1 98 ? 8.602 4.266 -3.266 1 96.5 98 CYS A CA 1
ATOM 748 C C . CYS A 1 98 ? 7.664 3.09 -3.514 1 96.5 98 CYS A C 1
ATOM 750 O O . CYS A 1 98 ? 6.441 3.234 -3.428 1 96.5 98 CYS A O 1
ATOM 752 N N . ALA A 1 99 ? 8.305 1.975 -3.861 1 95.94 99 ALA A N 1
ATOM 753 C CA . ALA A 1 99 ? 7.516 0.744 -3.842 1 95.94 99 ALA A CA 1
ATOM 754 C C . ALA A 1 99 ? 6.793 0.578 -2.51 1 95.94 99 ALA A C 1
ATOM 756 O O . ALA A 1 99 ? 7.383 0.785 -1.445 1 95.94 99 ALA A O 1
ATOM 757 N N . PRO A 1 100 ? 5.539 0.136 -2.553 1 94.38 100 PRO A N 1
ATOM 758 C CA . PRO A 1 100 ? 4.699 0.192 -1.353 1 94.38 100 PRO A CA 1
ATOM 759 C C . PRO A 1 100 ? 5.273 -0.618 -0.193 1 94.38 100 PRO A C 1
ATOM 761 O O . PRO A 1 100 ? 5.344 -0.123 0.935 1 94.38 100 PRO A O 1
ATOM 764 N N . SER A 1 101 ? 5.664 -1.817 -0.44 1 95.94 101 SER A N 1
ATOM 765 C CA . SER A 1 101 ? 6.141 -2.67 0.645 1 95.94 101 SER A CA 1
ATOM 766 C C . SER A 1 101 ? 7.473 -2.172 1.192 1 95.94 101 SER A C 1
ATOM 768 O O . SER A 1 101 ? 7.746 -2.297 2.389 1 95.94 101 SER A O 1
ATOM 770 N N . PHE A 1 102 ? 8.305 -1.622 0.343 1 96.56 102 PHE A N 1
ATOM 771 C CA . PHE A 1 102 ? 9.547 -1.023 0.821 1 96.56 102 PHE A CA 1
ATOM 772 C C . PHE A 1 102 ? 9.266 0.217 1.66 1 96.56 102 PHE A C 1
ATOM 774 O O . PHE A 1 102 ? 9.914 0.448 2.678 1 96.56 102 PHE A O 1
ATOM 781 N N . ALA A 1 103 ? 8.328 0.984 1.197 1 96.25 103 ALA A N 1
ATOM 782 C CA . ALA A 1 103 ? 7.926 2.168 1.953 1 96.25 103 ALA A CA 1
ATOM 783 C C . ALA A 1 103 ? 7.465 1.79 3.357 1 96.25 103 ALA A C 1
ATOM 785 O O . ALA A 1 103 ? 7.906 2.389 4.344 1 96.25 103 ALA A O 1
ATOM 786 N N . ALA A 1 104 ? 6.672 0.789 3.4 1 93.38 104 ALA A N 1
ATOM 787 C CA . ALA A 1 104 ? 6.055 0.38 4.66 1 93.38 104 ALA A CA 1
ATOM 788 C C . ALA A 1 104 ? 7.066 -0.303 5.57 1 93.38 104 ALA A C 1
ATOM 790 O O . ALA A 1 104 ? 7.125 -0.018 6.77 1 93.38 104 ALA A O 1
ATOM 791 N N . GLN A 1 105 ? 7.906 -1.132 4.98 1 94.5 105 GLN A N 1
ATOM 792 C CA . GLN A 1 105 ? 8.656 -2.092 5.781 1 94.5 105 GLN A CA 1
ATOM 793 C C . GLN A 1 105 ? 10.086 -1.608 6.027 1 94.5 105 GLN A C 1
ATOM 795 O O . GLN A 1 105 ? 10.734 -2.029 6.988 1 94.5 105 GLN A O 1
ATOM 800 N N . VAL A 1 106 ? 10.594 -0.755 5.18 1 95.25 106 VAL A N 1
ATOM 801 C CA . VAL A 1 106 ? 12.008 -0.42 5.254 1 95.25 106 VAL A CA 1
ATOM 802 C C . VAL A 1 106 ? 12.18 1.087 5.441 1 95.25 106 VAL A C 1
ATOM 804 O O . VAL A 1 106 ? 12.828 1.533 6.391 1 95.25 106 VAL A O 1
ATOM 807 N N . LEU A 1 107 ? 11.516 1.86 4.609 1 95.44 107 LEU A N 1
ATOM 808 C CA . LEU A 1 107 ? 11.75 3.301 4.594 1 95.44 107 LEU A CA 1
ATOM 809 C C . LEU A 1 107 ? 11.117 3.965 5.812 1 95.44 107 LEU A C 1
ATOM 811 O O . LEU A 1 107 ? 11.773 4.73 6.52 1 95.44 107 LEU A O 1
ATOM 815 N N . SER A 1 108 ? 9.891 3.646 6.047 1 91.75 108 SER A N 1
ATOM 816 C CA . SER A 1 108 ? 9.125 4.32 7.086 1 91.75 108 SER A CA 1
ATOM 817 C C . SER A 1 108 ? 9.797 4.195 8.445 1 91.75 108 SER A C 1
ATOM 819 O O . SER A 1 108 ? 10 5.195 9.141 1 91.75 108 SER A O 1
ATOM 821 N N . PRO A 1 109 ? 10.266 3.033 8.805 1 89.62 109 PRO A N 1
ATOM 822 C CA . PRO A 1 109 ? 10.875 2.906 10.133 1 89.62 109 PRO A CA 1
ATOM 823 C C . PRO A 1 109 ? 12.219 3.631 10.234 1 89.62 109 PRO A C 1
ATOM 825 O O . PRO A 1 109 ? 12.703 3.895 11.336 1 89.62 109 PRO A O 1
ATOM 828 N N . ARG A 1 110 ? 12.766 3.945 9.148 1 92.56 110 ARG A N 1
ATOM 829 C CA . ARG A 1 110 ? 14.102 4.543 9.148 1 92.56 110 ARG A CA 1
ATOM 830 C C . ARG A 1 110 ? 14.023 6.051 8.93 1 92.56 110 ARG A C 1
ATOM 832 O O . ARG A 1 110 ? 14.984 6.77 9.211 1 92.56 110 ARG A O 1
ATOM 839 N N . LEU A 1 111 ? 12.938 6.457 8.492 1 91.69 111 LEU A N 1
ATOM 840 C CA . LEU A 1 111 ? 12.766 7.848 8.086 1 91.69 111 LEU A CA 1
ATOM 841 C C . LEU A 1 111 ? 13.016 8.789 9.258 1 91.69 111 LEU A C 1
ATOM 843 O O . LEU A 1 111 ? 13.586 9.867 9.086 1 91.69 111 LEU A O 1
ATOM 847 N N . PRO A 1 112 ? 12.648 8.469 10.539 1 88.56 112 PRO A N 1
ATOM 848 C CA . PRO A 1 112 ? 12.93 9.352 11.672 1 88.56 112 PRO A CA 1
ATOM 849 C C . PRO A 1 112 ? 14.414 9.688 11.789 1 88.56 112 PRO A C 1
ATOM 851 O O . PRO A 1 112 ? 14.773 10.836 12.078 1 88.56 112 PRO A O 1
ATOM 854 N N . GLN A 1 113 ? 15.211 8.719 11.531 1 91.06 113 GLN A N 1
ATOM 855 C CA . GLN A 1 113 ? 16.656 8.938 11.625 1 91.06 113 GLN A CA 1
ATOM 856 C C . GLN A 1 113 ? 17.141 9.898 10.539 1 91.06 113 GLN A C 1
ATOM 858 O O . GLN A 1 113 ? 17.984 10.75 10.789 1 91.06 113 GLN A O 1
ATOM 863 N N . PHE A 1 114 ? 16.609 9.812 9.383 1 93.38 114 PHE A N 1
ATOM 864 C CA . PHE A 1 114 ? 16.969 10.727 8.312 1 93.38 114 PHE A CA 1
ATOM 865 C C . PHE A 1 114 ? 16.609 12.164 8.672 1 93.38 114 PHE A C 1
ATOM 867 O O . PHE A 1 114 ? 17.406 13.078 8.477 1 93.38 114 PHE A O 1
ATOM 874 N N . LEU A 1 115 ? 15.43 12.281 9.172 1 88.38 115 LEU A N 1
ATOM 875 C CA . LEU A 1 115 ? 14.93 13.617 9.492 1 88.38 115 LEU A CA 1
ATOM 876 C C . LEU A 1 115 ? 15.703 14.219 10.656 1 88.38 115 LEU A C 1
ATOM 878 O O . LEU A 1 115 ? 15.914 15.438 10.703 1 88.38 115 LEU A O 1
ATOM 882 N N . LYS A 1 116 ? 16.109 13.391 11.578 1 88.38 116 LYS A N 1
ATOM 883 C CA . LYS A 1 116 ? 16.938 13.852 12.688 1 88.38 116 LYS A CA 1
ATOM 884 C C . LYS A 1 116 ? 18.297 14.328 12.18 1 88.38 116 LYS A C 1
ATOM 886 O O . LYS A 1 116 ? 18.828 15.336 12.656 1 88.38 116 LYS A O 1
ATOM 891 N N . GLU A 1 117 ? 18.828 13.641 11.227 1 91.75 117 GLU A N 1
ATOM 892 C CA . GLU A 1 117 ? 20.141 13.945 10.688 1 91.75 117 GLU A CA 1
ATOM 893 C C . GLU A 1 117 ? 20.078 15.109 9.695 1 91.75 117 GLU A C 1
ATOM 895 O O . GLU A 1 117 ? 21.109 15.688 9.344 1 91.75 117 GLU A O 1
ATOM 900 N N . ASN A 1 118 ? 18.922 15.43 9.273 1 89.19 118 ASN A N 1
ATOM 901 C CA . ASN A 1 118 ? 18.734 16.484 8.297 1 89.19 118 ASN A CA 1
ATOM 902 C C . ASN A 1 118 ? 17.609 17.438 8.719 1 89.19 118 ASN A C 1
ATOM 904 O O . ASN A 1 118 ? 16.578 17.531 8.055 1 89.19 118 ASN A O 1
ATOM 908 N N . PRO A 1 119 ? 17.969 18.266 9.695 1 85.19 119 PRO A N 1
ATOM 909 C CA . PRO A 1 119 ? 16.938 19.172 10.172 1 85.19 119 PRO A CA 1
ATOM 910 C C . PRO A 1 119 ? 16.5 20.188 9.117 1 85.19 119 PRO A C 1
ATOM 912 O O . PRO A 1 119 ? 17.328 20.672 8.336 1 85.19 119 PRO A O 1
ATOM 915 N N . GLY A 1 120 ? 15.227 20.422 9.023 1 82.81 120 GLY A N 1
ATOM 916 C CA . GLY A 1 120 ? 14.703 21.422 8.102 1 82.81 120 GLY A CA 1
ATOM 917 C C . GLY A 1 120 ? 14.172 20.812 6.812 1 82.81 120 GLY A C 1
ATOM 918 O O . GLY A 1 120 ? 13.453 21.469 6.062 1 82.81 120 GLY A O 1
ATOM 919 N N . ILE A 1 121 ? 14.555 19.562 6.559 1 87.12 121 ILE A N 1
ATOM 920 C CA . ILE A 1 121 ? 14.078 18.906 5.352 1 87.12 121 ILE A CA 1
ATOM 921 C C . ILE A 1 121 ? 12.656 18.406 5.562 1 87.12 121 ILE A C 1
ATOM 923 O O . ILE A 1 121 ? 12.336 17.859 6.621 1 87.12 121 ILE A O 1
ATOM 927 N N . GLU A 1 122 ? 11.883 18.734 4.598 1 88.5 122 GLU A N 1
ATOM 928 C CA . GLU A 1 122 ? 10.547 18.156 4.516 1 88.5 122 GLU A CA 1
ATOM 929 C C . GLU A 1 122 ? 10.508 16.984 3.535 1 88.5 122 GLU A C 1
ATOM 931 O O . GLU A 1 122 ? 11.133 17.031 2.473 1 88.5 122 GLU A O 1
ATOM 936 N N . VAL A 1 123 ? 9.758 15.914 3.951 1 92.31 123 VAL A N 1
ATOM 937 C CA . VAL A 1 123 ? 9.703 14.742 3.086 1 92.31 123 VAL A CA 1
ATOM 938 C C . VAL A 1 123 ? 8.25 14.438 2.713 1 92.31 123 VAL A C 1
ATOM 940 O O . VAL A 1 123 ? 7.363 14.469 3.57 1 92.31 123 VAL A O 1
ATOM 943 N N . ARG A 1 124 ? 8.07 14.258 1.476 1 92.06 124 ARG A N 1
ATOM 944 C CA . ARG A 1 124 ? 6.816 13.734 0.95 1 92.06 124 ARG A CA 1
ATOM 945 C C . ARG A 1 124 ? 7.016 12.359 0.321 1 92.06 124 ARG A C 1
ATOM 947 O O . ARG A 1 124 ? 7.879 12.188 -0.543 1 92.06 124 ARG A O 1
ATOM 954 N N . VAL A 1 125 ? 6.188 11.383 0.783 1 94.44 125 VAL A N 1
ATOM 955 C CA . VAL A 1 125 ? 6.355 10.023 0.284 1 94.44 125 VAL A CA 1
ATOM 956 C C . VAL A 1 125 ? 5.062 9.547 -0.378 1 94.44 125 VAL A C 1
ATOM 958 O O . VAL A 1 125 ? 3.986 9.633 0.217 1 94.44 125 VAL A O 1
ATOM 961 N N . ALA A 1 126 ? 5.211 9.141 -1.575 1 92.38 126 ALA A N 1
ATOM 962 C CA . ALA A 1 126 ? 4.152 8.43 -2.283 1 92.38 126 ALA A CA 1
ATOM 963 C C . ALA A 1 126 ? 4.52 6.965 -2.49 1 92.38 126 ALA A C 1
ATOM 965 O O . ALA A 1 126 ? 5.668 6.645 -2.801 1 92.38 126 ALA A O 1
ATOM 966 N N . ALA A 1 127 ? 3.477 6.102 -2.264 1 93.69 127 ALA A N 1
ATOM 967 C CA . ALA A 1 127 ? 3.746 4.672 -2.389 1 93.69 127 ALA A CA 1
ATOM 968 C C . ALA A 1 127 ? 2.799 4.023 -3.395 1 93.69 127 ALA A C 1
ATOM 970 O O . ALA A 1 127 ? 1.593 3.934 -3.152 1 93.69 127 ALA A O 1
ATOM 971 N N . SER A 1 128 ? 3.354 3.617 -4.484 1 89.44 128 SER A N 1
ATOM 972 C CA . SER A 1 128 ? 2.615 2.883 -5.508 1 89.44 128 SER A CA 1
ATOM 973 C C . SER A 1 128 ? 3.561 2.117 -6.43 1 89.44 128 SER A C 1
ATOM 975 O O . SER A 1 128 ? 4.781 2.232 -6.309 1 89.44 128 SER A O 1
ATOM 977 N N . THR A 1 129 ? 2.957 1.301 -7.312 1 85.06 129 THR A N 1
ATOM 978 C CA . THR A 1 129 ? 3.777 0.56 -8.266 1 85.06 129 THR A CA 1
ATOM 979 C C . THR A 1 129 ? 3.92 1.333 -9.57 1 85.06 129 THR A C 1
ATOM 981 O O . THR A 1 129 ? 4.5 0.832 -10.531 1 85.06 129 THR A O 1
ATOM 984 N N . ASN A 1 130 ? 3.318 2.508 -9.539 1 79.31 130 ASN A N 1
ATOM 985 C CA . ASN A 1 130 ? 3.539 3.414 -10.664 1 79.31 130 ASN A CA 1
ATOM 986 C C . ASN A 1 130 ? 4.82 4.227 -10.484 1 79.31 130 ASN A C 1
ATOM 988 O O . ASN A 1 130 ? 4.77 5.391 -10.078 1 79.31 130 ASN A O 1
ATOM 992 N N . TYR A 1 131 ? 5.918 3.652 -10.852 1 81.81 131 TYR A N 1
ATOM 993 C CA . TYR A 1 131 ? 7.227 4.211 -10.531 1 81.81 131 TYR A CA 1
ATOM 994 C C . TYR A 1 131 ? 7.488 5.48 -11.336 1 81.81 131 TYR A C 1
ATOM 996 O O . TYR A 1 131 ? 6.945 5.648 -12.43 1 81.81 131 TYR A O 1
ATOM 1004 N N . ALA A 1 132 ? 8.344 6.297 -10.758 1 75.94 132 ALA A N 1
ATOM 1005 C CA . ALA A 1 132 ? 8.562 7.645 -11.281 1 75.94 132 ALA A CA 1
ATOM 1006 C C . ALA A 1 132 ? 9.328 7.602 -12.602 1 75.94 132 ALA A C 1
ATOM 1008 O O . ALA A 1 132 ? 10.273 6.82 -12.75 1 75.94 132 ALA A O 1
ATOM 1009 N N . ARG A 1 133 ? 8.914 8.453 -13.5 1 70.69 133 ARG A N 1
ATOM 1010 C CA . ARG A 1 133 ? 9.633 8.633 -14.758 1 70.69 133 ARG A CA 1
ATOM 1011 C C . ARG A 1 133 ? 10.469 9.914 -14.734 1 70.69 133 ARG A C 1
ATOM 1013 O O . ARG A 1 133 ? 11.312 10.125 -15.602 1 70.69 133 ARG A O 1
ATOM 1020 N N . PHE A 1 134 ? 10.258 10.727 -13.742 1 77.25 134 PHE A N 1
ATOM 1021 C CA . PHE A 1 134 ? 11 11.945 -13.414 1 77.25 134 PHE A CA 1
ATOM 1022 C C . PHE A 1 134 ? 10.875 12.969 -14.531 1 77.25 134 PHE A C 1
ATOM 1024 O O . PHE A 1 134 ? 11.672 13.906 -14.617 1 77.25 134 PHE A O 1
ATOM 1031 N N . VAL A 1 135 ? 9.961 12.734 -15.453 1 65.44 135 VAL A N 1
ATOM 1032 C CA . VAL A 1 135 ? 9.789 13.648 -16.578 1 65.44 135 VAL A CA 1
ATOM 1033 C C . VAL A 1 135 ? 8.953 14.852 -16.141 1 65.44 135 VAL A C 1
ATOM 1035 O O . VAL A 1 135 ? 9.109 15.953 -16.672 1 65.44 135 VAL A O 1
ATOM 1038 N N . ASP A 1 136 ? 8.188 14.641 -15.109 1 60.22 136 ASP A N 1
ATOM 1039 C CA . ASP A 1 136 ? 7.258 15.703 -14.727 1 60.22 136 ASP A CA 1
ATOM 1040 C C . ASP A 1 136 ? 7.711 16.391 -13.445 1 60.22 136 ASP A C 1
ATOM 1042 O O . ASP A 1 136 ? 7.043 17.312 -12.953 1 60.22 136 ASP A O 1
ATOM 1046 N N . GLY A 1 137 ? 8.852 16 -12.992 1 72.94 137 GLY A N 1
ATOM 1047 C CA . GLY A 1 137 ? 9.391 16.641 -11.805 1 72.94 137 GLY A CA 1
ATOM 1048 C C . GLY A 1 137 ? 8.57 16.375 -10.555 1 72.94 137 GLY A C 1
ATOM 1049 O O . GLY A 1 137 ? 8.711 17.078 -9.547 1 72.94 137 GLY A O 1
ATOM 1050 N N . LEU A 1 138 ? 7.77 15.414 -10.578 1 77.5 138 LEU A N 1
ATOM 1051 C CA . LEU A 1 138 ? 6.875 15.109 -9.469 1 77.5 138 LEU A CA 1
ATOM 1052 C C . LEU A 1 138 ? 7.641 14.5 -8.297 1 77.5 138 LEU A C 1
ATOM 1054 O O . LEU A 1 138 ? 7.242 14.656 -7.145 1 77.5 138 LEU A O 1
ATOM 1058 N N . PHE A 1 139 ? 8.664 13.867 -8.672 1 90.69 139 PHE A N 1
ATOM 1059 C CA . PHE A 1 139 ? 9.461 13.195 -7.648 1 90.69 139 PHE A CA 1
ATOM 1060 C C . PHE A 1 139 ? 10.938 13.492 -7.832 1 90.69 139 PHE A C 1
ATOM 1062 O O . PHE A 1 139 ? 11.398 13.742 -8.953 1 90.69 139 PHE A O 1
ATOM 1069 N N . ASP A 1 140 ? 11.641 13.477 -6.699 1 91.88 140 ASP A N 1
ATOM 1070 C CA . ASP A 1 140 ? 13.07 13.758 -6.695 1 91.88 140 ASP A CA 1
ATOM 1071 C C . ASP A 1 140 ? 13.883 12.461 -6.68 1 91.88 140 ASP A C 1
ATOM 1073 O O . ASP A 1 140 ? 15.039 12.445 -7.105 1 91.88 140 ASP A O 1
ATOM 1077 N N . ALA A 1 141 ? 13.297 11.461 -6.164 1 95.19 141 ALA A N 1
ATOM 1078 C CA . ALA A 1 141 ? 13.898 10.133 -6.121 1 95.19 141 ALA A CA 1
ATOM 1079 C C . ALA A 1 141 ? 12.828 9.047 -6.066 1 95.19 141 ALA A C 1
ATOM 1081 O O . ALA A 1 141 ? 11.695 9.305 -5.656 1 95.19 141 ALA A O 1
ATOM 1082 N N . ASP A 1 142 ? 13.188 7.879 -6.516 1 96 142 ASP A N 1
ATOM 1083 C CA . ASP A 1 142 ? 12.273 6.742 -6.527 1 96 142 ASP A CA 1
ATOM 1084 C C . ASP A 1 142 ? 12.977 5.465 -6.074 1 96 142 ASP A C 1
ATOM 1086 O O . ASP A 1 142 ? 14.117 5.203 -6.473 1 96 142 ASP A O 1
ATOM 1090 N N . ILE A 1 143 ? 12.336 4.785 -5.121 1 96.88 143 ILE A N 1
ATOM 1091 C CA . ILE A 1 143 ? 12.75 3.43 -4.781 1 96.88 143 ILE A CA 1
ATOM 1092 C C . ILE A 1 143 ? 11.844 2.42 -5.48 1 96.88 143 ILE A C 1
ATOM 1094 O O . ILE A 1 143 ? 10.648 2.336 -5.184 1 96.88 143 ILE A O 1
ATOM 1098 N N . VAL A 1 144 ? 12.469 1.659 -6.34 1 94.31 144 VAL A N 1
ATOM 1099 C CA . VAL A 1 144 ? 11.68 0.808 -7.23 1 94.31 144 VAL A CA 1
ATOM 1100 C C . VAL A 1 144 ? 12.023 -0.659 -6.977 1 94.31 144 VAL A C 1
ATOM 1102 O O . VAL A 1 144 ? 13.125 -0.976 -6.512 1 94.31 144 VAL A O 1
ATOM 1105 N N . TYR A 1 145 ? 10.992 -1.47 -7.168 1 92.44 145 TYR A N 1
ATOM 1106 C CA . TYR A 1 145 ? 11.25 -2.906 -7.203 1 92.44 145 TYR A CA 1
ATOM 1107 C C . TYR A 1 145 ? 11.625 -3.359 -8.609 1 92.44 145 TYR A C 1
ATOM 1109 O O . TYR A 1 145 ? 10.883 -3.111 -9.562 1 92.44 145 TYR A O 1
ATOM 1117 N N . GLY A 1 146 ? 12.719 -3.965 -8.641 1 88.06 146 GLY A N 1
ATOM 1118 C CA . GLY A 1 146 ? 13.266 -4.328 -9.945 1 88.06 146 GLY A CA 1
ATOM 1119 C C . GLY A 1 146 ? 14.195 -3.277 -10.516 1 88.06 146 GLY A C 1
ATOM 1120 O O . GLY A 1 146 ? 14.102 -2.098 -10.164 1 88.06 146 GLY A O 1
ATOM 1121 N N . GLU A 1 147 ? 15.055 -3.623 -11.336 1 80.06 147 GLU A N 1
ATOM 1122 C CA . GLU A 1 147 ? 16.031 -2.693 -11.906 1 80.06 147 GLU A CA 1
ATOM 1123 C C . GLU A 1 147 ? 15.383 -1.808 -12.969 1 80.06 147 GLU A C 1
ATOM 1125 O O . GLU A 1 147 ? 14.773 -2.309 -13.914 1 80.06 147 GLU A O 1
ATOM 1130 N N . PRO A 1 148 ? 15.562 -0.444 -12.68 1 78.44 148 PRO A N 1
ATOM 1131 C CA . PRO A 1 148 ? 15.031 0.46 -13.703 1 78.44 148 PRO A CA 1
ATOM 1132 C C . PRO A 1 148 ? 15.734 0.306 -15.047 1 78.44 148 PRO A C 1
ATOM 1134 O O . PRO A 1 148 ? 16.953 0.073 -15.086 1 78.44 148 PRO A O 1
ATOM 1137 N N . LEU A 1 149 ? 15.008 0.423 -16.062 1 63.06 149 LEU A N 1
ATOM 1138 C CA . LEU A 1 149 ? 15.57 0.185 -17.375 1 63.06 149 LEU A CA 1
ATOM 1139 C C . LEU A 1 149 ? 16.172 1.465 -17.953 1 63.06 149 LEU A C 1
ATOM 1141 O O . LEU A 1 149 ? 17.234 1.432 -18.578 1 63.06 149 LEU A O 1
ATOM 1145 N N . ASN A 1 150 ? 15.352 2.537 -17.984 1 63.03 150 ASN A N 1
ATOM 1146 C CA . ASN A 1 150 ? 15.852 3.777 -18.562 1 63.03 150 ASN A CA 1
ATOM 1147 C C . ASN A 1 150 ? 16.781 4.52 -17.609 1 63.03 150 ASN A C 1
ATOM 1149 O O . ASN A 1 150 ? 16.312 5.27 -16.75 1 63.03 150 ASN A O 1
ATOM 1153 N N . ARG A 1 151 ? 18.094 4.379 -17.938 1 68.69 151 ARG A N 1
ATOM 1154 C CA . ARG A 1 151 ? 19.094 4.848 -16.984 1 68.69 151 ARG A CA 1
ATOM 1155 C C . ARG A 1 151 ? 19.828 6.074 -17.516 1 68.69 151 ARG A C 1
ATOM 1157 O O . ARG A 1 151 ? 20.641 6.668 -16.812 1 68.69 151 ARG A O 1
ATOM 1164 N N . GLU A 1 152 ? 19.531 6.363 -18.672 1 74.75 152 GLU A N 1
ATOM 1165 C CA . GLU A 1 152 ? 20.438 7.336 -19.266 1 74.75 152 GLU A CA 1
ATOM 1166 C C . GLU A 1 152 ? 20.484 8.625 -18.453 1 74.75 152 GLU A C 1
ATOM 1168 O O . GLU A 1 152 ? 21.562 9.164 -18.188 1 74.75 152 GLU A O 1
ATOM 1173 N N . ASP A 1 153 ? 19.375 9.078 -17.953 1 83.88 153 ASP A N 1
ATOM 1174 C CA . ASP A 1 153 ? 19.375 10.352 -17.234 1 83.88 153 ASP A CA 1
ATOM 1175 C C . ASP A 1 153 ? 19.172 10.148 -15.734 1 83.88 153 ASP A C 1
ATOM 1177 O O . ASP A 1 153 ? 18.875 11.094 -15.008 1 83.88 153 ASP A O 1
ATOM 1181 N N . LEU A 1 154 ? 19.484 8.828 -15.383 1 91.12 154 LEU A N 1
ATOM 1182 C CA . LEU A 1 154 ? 19.25 8.523 -13.969 1 91.12 154 LEU A CA 1
ATOM 1183 C C . LEU A 1 154 ? 20.5 7.934 -13.328 1 91.12 154 LEU A C 1
ATOM 1185 O O . LEU A 1 154 ? 21.297 7.266 -14.008 1 91.12 154 LEU A O 1
ATOM 1189 N N . ILE A 1 155 ? 20.703 8.328 -12.117 1 93.5 155 ILE A N 1
ATOM 1190 C CA . ILE A 1 155 ? 21.578 7.547 -11.25 1 93.5 155 ILE A CA 1
ATOM 1191 C C . ILE A 1 155 ? 20.797 6.41 -10.602 1 93.5 155 ILE A C 1
ATOM 1193 O O . ILE A 1 155 ? 19.734 6.641 -10 1 93.5 155 ILE A O 1
ATOM 1197 N N . VAL A 1 156 ? 21.234 5.242 -10.797 1 94.69 156 VAL A N 1
ATOM 1198 C CA . VAL A 1 156 ? 20.578 4.059 -10.266 1 94.69 156 VAL A CA 1
ATOM 1199 C C . VAL A 1 156 ? 21.5 3.336 -9.297 1 94.69 156 VAL A C 1
ATOM 1201 O O . VAL A 1 156 ? 22.625 2.979 -9.656 1 94.69 156 VAL A O 1
ATOM 1204 N N . ILE A 1 157 ? 21.016 3.086 -8.055 1 94.94 157 ILE A N 1
ATOM 1205 C CA . ILE A 1 157 ? 21.812 2.48 -6.996 1 94.94 157 ILE A CA 1
ATOM 1206 C C . ILE A 1 157 ? 21.109 1.229 -6.469 1 94.94 157 ILE A C 1
ATOM 1208 O O . ILE A 1 157 ? 19.984 1.299 -5.988 1 94.94 157 ILE A O 1
ATOM 1212 N N . PRO A 1 158 ? 21.797 0.093 -6.621 1 95 158 PRO A N 1
ATOM 1213 C CA . PRO A 1 158 ? 21.25 -1.076 -5.938 1 95 158 PRO A CA 1
ATOM 1214 C C . PRO A 1 158 ? 21.266 -0.935 -4.418 1 95 158 PRO A C 1
ATOM 1216 O O . PRO A 1 158 ? 22.25 -0.452 -3.852 1 95 158 PRO A O 1
ATOM 1219 N N . LEU A 1 159 ? 20.266 -1.186 -3.709 1 94.44 159 LEU A N 1
ATOM 1220 C CA . LEU A 1 159 ? 20.188 -0.949 -2.271 1 94.44 159 LEU A CA 1
ATOM 1221 C C . LEU A 1 159 ? 20.703 -2.156 -1.492 1 94.44 159 LEU A C 1
ATOM 1223 O O . LEU A 1 159 ? 21.578 -2.023 -0.642 1 94.44 159 LEU A O 1
ATOM 1227 N N . SER A 1 160 ? 20.078 -3.303 -1.444 1 90.12 160 SER A N 1
ATOM 1228 C CA . SER A 1 160 ? 20.578 -4.445 -0.684 1 90.12 160 SER A CA 1
ATOM 1229 C C . SER A 1 160 ? 20.234 -5.762 -1.367 1 90.12 160 SER A C 1
ATOM 1231 O O . SER A 1 160 ? 19.203 -5.859 -2.037 1 90.12 160 SER A O 1
ATOM 1233 N N . GLU A 1 161 ? 21.219 -6.582 -1.187 1 92.94 161 GLU A N 1
ATOM 1234 C CA . GLU A 1 161 ? 20.875 -7.965 -1.519 1 92.94 161 GLU A CA 1
ATOM 1235 C C . GLU A 1 161 ? 19.891 -8.547 -0.506 1 92.94 161 GLU A C 1
ATOM 1237 O O . GLU A 1 161 ? 19.984 -8.266 0.69 1 92.94 161 GLU A O 1
ATOM 1242 N N . GLU A 1 162 ? 18.953 -9.258 -1.065 1 93.25 162 GLU A N 1
ATOM 1243 C CA . GLU A 1 162 ? 17.984 -9.883 -0.18 1 93.25 162 GLU A CA 1
ATOM 1244 C C . GLU A 1 162 ? 17.922 -11.391 -0.401 1 93.25 162 GLU A C 1
ATOM 1246 O O . GLU A 1 162 ? 18.297 -11.883 -1.467 1 93.25 162 GLU A O 1
ATOM 1251 N N . ILE A 1 163 ? 17.625 -12.047 0.698 1 93.62 163 ILE A N 1
ATOM 1252 C CA . ILE A 1 163 ? 17.375 -13.484 0.661 1 93.62 163 ILE A CA 1
ATOM 1253 C C . ILE A 1 163 ? 15.883 -13.766 0.788 1 93.62 163 ILE A C 1
ATOM 1255 O O . ILE A 1 163 ? 15.227 -13.242 1.689 1 93.62 163 ILE A O 1
ATOM 1259 N N . VAL A 1 164 ? 15.359 -14.516 -0.198 1 94.69 164 VAL A N 1
ATOM 1260 C CA . VAL A 1 164 ? 13.953 -14.906 -0.176 1 94.69 164 VAL A CA 1
ATOM 1261 C C . VAL A 1 164 ? 13.812 -16.297 0.437 1 94.69 164 VAL A C 1
ATOM 1263 O O . VAL A 1 164 ? 14.398 -17.266 -0.055 1 94.69 164 VAL A O 1
ATOM 1266 N N . LEU A 1 165 ? 13.086 -16.406 1.531 1 94.94 165 LEU A N 1
ATOM 1267 C CA . LEU A 1 165 ? 12.984 -17.656 2.264 1 94.94 165 LEU A CA 1
ATOM 1268 C C . LEU A 1 165 ? 11.609 -17.812 2.904 1 94.94 165 LEU A C 1
ATOM 1270 O O . LEU A 1 165 ? 10.891 -16.828 3.08 1 94.94 165 LEU A O 1
ATOM 1274 N N . PRO A 1 166 ? 11.234 -19.062 3.227 1 96.94 166 PRO A N 1
ATOM 1275 C CA . PRO A 1 166 ? 9.984 -19.281 3.965 1 96.94 166 PRO A CA 1
ATOM 1276 C C . PRO A 1 166 ? 10.016 -18.656 5.363 1 96.94 166 PRO A C 1
ATOM 1278 O O . PRO A 1 166 ? 10.992 -18.844 6.098 1 96.94 166 PRO A O 1
ATOM 1281 N N . LEU A 1 167 ? 8.953 -17.891 5.672 1 97.75 167 LEU A N 1
ATOM 1282 C CA . LEU A 1 167 ? 8.789 -17.234 6.969 1 97.75 167 LEU A CA 1
ATOM 1283 C C . LEU A 1 167 ? 7.426 -17.578 7.57 1 97.75 167 LEU A C 1
ATOM 1285 O O . LEU A 1 167 ? 6.426 -17.656 6.848 1 97.75 167 LEU A O 1
ATOM 1289 N N . CYS A 1 168 ? 7.414 -17.781 8.836 1 98.12 168 CYS A N 1
ATOM 1290 C CA . CYS A 1 168 ? 6.141 -18.031 9.5 1 98.12 168 CYS A CA 1
ATOM 1291 C C . CYS A 1 168 ? 6.191 -17.594 10.961 1 98.12 168 CYS A C 1
ATOM 1293 O O . CYS A 1 168 ? 7.25 -17.219 11.461 1 98.12 168 CYS A O 1
ATOM 1295 N N . ALA A 1 169 ? 5.008 -17.531 11.547 1 97.62 169 ALA A N 1
ATOM 1296 C CA . ALA A 1 169 ? 4.941 -17.281 12.984 1 97.62 169 ALA A CA 1
ATOM 1297 C C . ALA A 1 169 ? 5.59 -18.406 13.773 1 97.62 169 ALA A C 1
ATOM 1299 O O . ALA A 1 169 ? 5.582 -19.562 13.336 1 97.62 169 ALA A O 1
ATOM 1300 N N . PRO A 1 170 ? 6.121 -18.125 14.977 1 97.44 170 PRO A N 1
ATOM 1301 C CA . PRO A 1 170 ? 6.828 -19.141 15.773 1 97.44 170 PRO A CA 1
ATOM 1302 C C . PRO A 1 170 ? 5.977 -20.375 16.062 1 97.44 170 PRO A C 1
ATOM 1304 O O . PRO A 1 170 ? 6.48 -21.5 16.031 1 97.44 170 PRO A O 1
ATOM 1307 N N . ASP A 1 171 ? 4.754 -20.172 16.281 1 95.06 171 ASP A N 1
ATOM 1308 C CA . ASP A 1 171 ? 3.873 -21.281 16.625 1 95.06 171 ASP A CA 1
ATOM 1309 C C . ASP A 1 171 ? 3.773 -22.297 15.492 1 95.06 171 ASP A C 1
ATOM 1311 O O . ASP A 1 171 ? 3.57 -23.484 15.727 1 95.06 171 ASP A O 1
ATOM 1315 N N . LEU A 1 172 ? 3.914 -21.828 14.32 1 95.38 172 LEU A N 1
ATOM 1316 C CA . LEU A 1 172 ? 3.83 -22.703 13.156 1 95.38 172 LEU A CA 1
ATOM 1317 C C . LEU A 1 172 ? 5.18 -23.344 12.867 1 95.38 172 LEU A C 1
ATOM 1319 O O . LEU A 1 172 ? 5.238 -24.422 12.258 1 95.38 172 LEU A O 1
ATOM 1323 N N . ALA A 1 173 ? 6.219 -22.766 13.266 1 95.75 173 ALA A N 1
ATOM 1324 C CA . ALA A 1 173 ? 7.582 -23.188 12.945 1 95.75 173 ALA A CA 1
ATOM 1325 C C . ALA A 1 173 ? 7.867 -24.578 13.508 1 95.75 173 ALA A C 1
ATOM 1327 O O . ALA A 1 173 ? 8.633 -25.344 12.922 1 95.75 173 ALA A O 1
ATOM 1328 N N . HIS A 1 174 ? 7.207 -24.891 14.586 1 93.06 174 HIS A N 1
ATOM 1329 C CA . HIS A 1 174 ? 7.438 -26.188 15.234 1 93.06 174 HIS A CA 1
ATOM 1330 C C . HIS A 1 174 ? 7.012 -27.344 14.344 1 93.06 174 HIS A C 1
ATOM 1332 O O . HIS A 1 174 ? 7.504 -28.453 14.492 1 93.06 174 HIS A O 1
ATOM 1338 N N . GLN A 1 175 ? 6.191 -27.062 13.438 1 93.88 175 GLN A N 1
ATOM 1339 C CA . GLN A 1 175 ? 5.66 -28.094 12.562 1 93.88 175 GLN A CA 1
ATOM 1340 C C . GLN A 1 175 ? 6.52 -28.25 11.305 1 93.88 175 GLN A C 1
ATOM 1342 O O . GLN A 1 175 ? 6.27 -29.141 10.484 1 93.88 175 GLN A O 1
ATOM 1347 N N . ILE A 1 176 ? 7.492 -27.453 11.188 1 95.81 176 ILE A N 1
ATOM 1348 C CA . ILE A 1 176 ? 8.312 -27.422 9.977 1 95.81 176 ILE A CA 1
ATOM 1349 C C . ILE A 1 176 ? 9.734 -27.875 10.305 1 95.81 176 ILE A C 1
ATOM 1351 O O . ILE A 1 176 ? 10.523 -27.109 10.859 1 95.81 176 ILE A O 1
ATOM 1355 N N . LYS A 1 177 ? 10.102 -29.094 9.953 1 92.38 177 LYS A N 1
ATOM 1356 C CA . LYS A 1 177 ? 11.414 -29.656 10.25 1 92.38 177 LYS A CA 1
ATOM 1357 C C . LYS A 1 177 ? 12.219 -29.875 8.969 1 92.38 177 LYS A C 1
ATOM 1359 O O . LYS A 1 177 ? 13.453 -29.906 9.008 1 92.38 177 LYS A O 1
ATOM 1364 N N . SER A 1 178 ? 11.531 -30.078 7.898 1 94.31 178 SER A N 1
ATOM 1365 C CA . SER A 1 178 ? 12.141 -30.25 6.582 1 94.31 178 SER A CA 1
ATOM 1366 C C . SER A 1 178 ? 11.344 -29.516 5.512 1 94.31 178 SER A C 1
ATOM 1368 O O . SER A 1 178 ? 10.172 -29.188 5.715 1 94.31 178 SER A O 1
ATOM 1370 N N . PRO A 1 179 ? 11.961 -29.219 4.355 1 95.06 179 PRO A N 1
ATOM 1371 C CA . PRO A 1 179 ? 11.25 -28.547 3.271 1 95.06 179 PRO A CA 1
ATOM 1372 C C . PRO A 1 179 ? 9.984 -29.281 2.848 1 95.06 179 PRO A C 1
ATOM 1374 O O . PRO A 1 179 ? 9.008 -28.656 2.416 1 95.06 179 PRO A O 1
ATOM 1377 N N . ARG A 1 180 ? 9.992 -30.547 2.963 1 95.06 180 ARG A N 1
ATOM 1378 C CA . ARG A 1 180 ? 8.852 -31.344 2.539 1 95.06 180 ARG A CA 1
ATOM 1379 C C . ARG A 1 180 ? 7.637 -31.062 3.422 1 95.06 180 ARG A C 1
ATOM 1381 O O . ARG A 1 180 ? 6.496 -31.312 3.012 1 95.06 180 ARG A O 1
ATOM 1388 N N . ASP A 1 181 ? 7.848 -30.578 4.617 1 96.31 181 ASP A N 1
ATOM 1389 C CA . ASP A 1 181 ? 6.75 -30.25 5.523 1 96.31 181 ASP A CA 1
ATOM 1390 C C . ASP A 1 181 ? 5.883 -29.125 4.969 1 96.31 181 ASP A C 1
ATOM 1392 O O . ASP A 1 181 ? 4.738 -28.953 5.391 1 96.31 181 ASP A O 1
ATOM 1396 N N . LEU A 1 182 ? 6.383 -28.359 3.99 1 96.06 182 LEU A N 1
ATOM 1397 C CA . LEU A 1 182 ? 5.648 -27.25 3.395 1 96.06 182 LEU A CA 1
ATOM 1398 C C . LEU A 1 182 ? 4.441 -27.75 2.609 1 96.06 182 LEU A C 1
ATOM 1400 O O . LEU A 1 182 ? 3.479 -27.016 2.404 1 96.06 182 LEU A O 1
ATOM 1404 N N . PHE A 1 183 ? 4.508 -29.031 2.221 1 94.88 183 PHE A N 1
ATOM 1405 C CA . PHE A 1 183 ? 3.398 -29.609 1.467 1 94.88 183 PHE A CA 1
ATOM 1406 C C . PHE A 1 183 ? 2.148 -29.703 2.334 1 94.88 183 PHE A C 1
ATOM 1408 O O . PHE A 1 183 ? 1.032 -29.797 1.817 1 94.88 183 PHE A O 1
ATOM 1415 N N . HIS A 1 184 ? 2.35 -29.625 3.613 1 92.88 184 HIS A N 1
ATOM 1416 C CA . HIS A 1 184 ? 1.239 -29.844 4.531 1 92.88 184 HIS A CA 1
ATOM 1417 C C . HIS A 1 184 ? 0.877 -28.562 5.27 1 92.88 184 HIS A C 1
ATOM 1419 O O . HIS A 1 184 ? 0.161 -28.594 6.273 1 92.88 184 HIS A O 1
ATOM 1425 N N . GLN A 1 185 ? 1.378 -27.453 4.812 1 93.81 185 GLN A N 1
ATOM 1426 C CA . GLN A 1 185 ? 1.119 -26.156 5.438 1 93.81 185 GLN A CA 1
ATOM 1427 C C . GLN A 1 185 ? 0.469 -25.188 4.453 1 93.81 185 GLN A C 1
ATOM 1429 O O . GLN A 1 185 ? 0.712 -25.266 3.248 1 93.81 185 GLN A O 1
ATOM 1434 N N . PRO A 1 186 ? -0.387 -24.266 4.996 1 93.62 186 PRO A N 1
ATOM 1435 C CA . PRO A 1 186 ? -0.88 -23.203 4.113 1 93.62 186 PRO A CA 1
ATOM 1436 C C . PRO A 1 186 ? 0.232 -22.281 3.625 1 93.62 186 PRO A C 1
ATOM 1438 O O . PRO A 1 186 ? 0.974 -21.719 4.438 1 93.62 186 PRO A O 1
ATOM 1441 N N . LEU A 1 187 ? 0.289 -22.219 2.293 1 95.56 187 LEU A N 1
ATOM 1442 C CA . LEU A 1 187 ? 1.286 -21.344 1.706 1 95.56 187 LEU A CA 1
ATOM 1443 C C . LEU A 1 187 ? 0.668 -19.984 1.343 1 95.56 187 LEU A C 1
ATOM 1445 O O . LEU A 1 187 ? -0.454 -19.938 0.833 1 95.56 187 LEU A O 1
ATOM 1449 N N . ILE A 1 188 ? 1.369 -18.953 1.757 1 95.75 188 ILE A N 1
ATOM 1450 C CA . ILE A 1 188 ? 0.994 -17.578 1.397 1 95.75 188 ILE A CA 1
ATOM 1451 C C . ILE A 1 188 ? 1.818 -17.125 0.199 1 95.75 188 ILE A C 1
ATOM 1453 O O . ILE A 1 188 ? 3.051 -17.172 0.227 1 95.75 188 ILE A O 1
ATOM 1457 N N . ARG A 1 189 ? 1.146 -16.688 -0.808 1 91.94 189 ARG A N 1
ATOM 1458 C CA . ARG A 1 189 ? 1.829 -16.266 -2.027 1 91.94 189 ARG A CA 1
ATOM 1459 C C . ARG A 1 189 ? 1.839 -14.742 -2.152 1 91.94 189 ARG A C 1
ATOM 1461 O O . ARG A 1 189 ? 0.834 -14.086 -1.875 1 91.94 189 ARG A O 1
ATOM 1468 N N . SER A 1 190 ? 2.982 -14.195 -2.5 1 89.94 190 SER A N 1
ATOM 1469 C CA . SER A 1 190 ? 3.098 -12.82 -2.98 1 89.94 190 SER A CA 1
ATOM 1470 C C . SER A 1 190 ? 3.123 -12.766 -4.504 1 89.94 190 SER A C 1
ATOM 1472 O O . SER A 1 190 ? 4.055 -13.273 -5.133 1 89.94 190 SER A O 1
ATOM 1474 N N . ASP A 1 191 ? 2.191 -12.125 -5.121 1 82.62 191 ASP A N 1
ATOM 1475 C CA . ASP A 1 191 ? 1.941 -12.219 -6.555 1 82.62 191 ASP A CA 1
ATOM 1476 C C . ASP A 1 191 ? 2.982 -11.438 -7.352 1 82.62 191 ASP A C 1
ATOM 1478 O O . ASP A 1 191 ? 3.285 -11.781 -8.492 1 82.62 191 ASP A O 1
ATOM 1482 N N . LEU A 1 192 ? 3.582 -10.43 -6.84 1 74.75 192 LEU A N 1
ATOM 1483 C CA . LEU A 1 192 ? 4.395 -9.547 -7.672 1 74.75 192 LEU A CA 1
ATOM 1484 C C . LEU A 1 192 ? 5.871 -9.664 -7.305 1 74.75 192 LEU A C 1
ATOM 1486 O O . LEU A 1 192 ? 6.668 -8.789 -7.66 1 74.75 192 LEU A O 1
ATOM 1490 N N . LYS A 1 193 ? 6.184 -10.797 -6.879 1 83 193 LYS A N 1
ATOM 1491 C CA . LYS A 1 193 ? 7.59 -11 -6.539 1 83 193 LYS A CA 1
ATOM 1492 C C . LYS A 1 193 ? 8.312 -11.773 -7.641 1 83 193 LYS A C 1
ATOM 1494 O O . LYS A 1 193 ? 7.715 -12.625 -8.305 1 83 193 LYS A O 1
ATOM 1499 N N . ARG A 1 194 ? 9.57 -11.477 -7.742 1 80.44 194 ARG A N 1
ATOM 1500 C CA . ARG A 1 194 ? 10.406 -12.133 -8.734 1 80.44 194 ARG A CA 1
ATOM 1501 C C . ARG A 1 194 ? 10.539 -13.625 -8.438 1 80.44 194 ARG A C 1
ATOM 1503 O O . ARG A 1 194 ? 10.508 -14.453 -9.359 1 80.44 194 ARG A O 1
ATOM 1510 N N . ILE A 1 195 ? 10.727 -13.953 -7.227 1 87.38 195 ILE A N 1
ATOM 1511 C CA . ILE A 1 195 ? 10.844 -15.336 -6.789 1 87.38 195 ILE A CA 1
ATOM 1512 C C . ILE A 1 195 ? 9.523 -15.797 -6.172 1 87.38 195 ILE A C 1
ATOM 1514 O O . ILE A 1 195 ? 9.039 -15.195 -5.211 1 87.38 195 ILE A O 1
ATOM 1518 N N . GLN A 1 196 ? 9 -16.859 -6.777 1 88.94 196 GLN A N 1
ATOM 1519 C CA . GLN A 1 196 ? 7.734 -17.422 -6.32 1 88.94 196 GLN A CA 1
ATOM 1520 C C . GLN A 1 196 ? 7.938 -18.812 -5.719 1 88.94 196 GLN A C 1
ATOM 1522 O O . GLN A 1 196 ? 9.039 -19.359 -5.777 1 88.94 196 GLN A O 1
ATOM 1527 N N . TRP A 1 197 ? 6.832 -19.312 -5.188 1 93 197 TRP A N 1
ATOM 1528 C CA . TRP A 1 197 ? 6.902 -20.641 -4.578 1 93 197 TRP A CA 1
ATOM 1529 C C . TRP A 1 197 ? 7.395 -21.688 -5.582 1 93 197 TRP A C 1
ATOM 1531 O O . TRP A 1 197 ? 8.188 -22.562 -5.238 1 93 197 TRP A O 1
ATOM 1541 N N . ILE A 1 198 ? 6.965 -21.578 -6.805 1 89 198 ILE A N 1
ATOM 1542 C CA . ILE A 1 198 ? 7.363 -22.547 -7.828 1 89 198 ILE A CA 1
ATOM 1543 C C . ILE A 1 198 ? 8.883 -22.516 -7.996 1 89 198 ILE A C 1
ATOM 1545 O O . ILE A 1 198 ? 9.516 -23.562 -8.156 1 89 198 ILE A O 1
ATOM 1549 N N . ASP A 1 199 ? 9.453 -21.344 -7.969 1 88.12 199 ASP A N 1
ATOM 1550 C CA . ASP A 1 199 ? 10.898 -21.203 -8.086 1 88.12 199 ASP A CA 1
ATOM 1551 C C . ASP A 1 199 ? 11.609 -21.797 -6.875 1 88.12 199 ASP A C 1
ATOM 1553 O O . ASP A 1 199 ? 12.617 -22.5 -7.027 1 88.12 199 ASP A O 1
ATOM 1557 N N . TRP A 1 200 ? 11.062 -21.5 -5.734 1 92.94 200 TRP A N 1
ATOM 1558 C CA . TRP A 1 200 ? 11.688 -21.969 -4.5 1 92.94 200 TRP A CA 1
ATOM 1559 C C . TRP A 1 200 ? 11.625 -23.484 -4.398 1 92.94 200 TRP A C 1
ATOM 1561 O O . TRP A 1 200 ? 12.609 -24.125 -4.039 1 92.94 200 TRP A O 1
ATOM 1571 N N . PHE A 1 201 ? 10.5 -24.078 -4.719 1 93.75 201 PHE A N 1
ATOM 1572 C CA . PHE A 1 201 ? 10.336 -25.531 -4.684 1 93.75 201 PHE A CA 1
ATOM 1573 C C . PHE A 1 201 ? 11.25 -26.203 -5.691 1 93.75 201 PHE A C 1
ATOM 1575 O O . PHE A 1 201 ? 11.844 -27.234 -5.402 1 93.75 201 PHE A O 1
ATOM 1582 N N . GLU A 1 202 ? 11.367 -25.609 -6.824 1 90.38 202 GLU A N 1
ATOM 1583 C CA . GLU A 1 202 ? 12.258 -26.141 -7.852 1 90.38 202 GLU A CA 1
ATOM 1584 C C . GLU A 1 202 ? 13.719 -26.078 -7.402 1 90.38 202 GLU A C 1
ATOM 1586 O O . GLU A 1 202 ? 14.461 -27.047 -7.555 1 90.38 202 GLU A O 1
ATOM 1591 N N . ALA A 1 203 ? 14.062 -25 -6.867 1 90.19 203 ALA A N 1
ATOM 1592 C CA . ALA A 1 203 ? 15.43 -24.797 -6.406 1 90.19 203 ALA A CA 1
ATOM 1593 C C . ALA A 1 203 ? 15.797 -25.812 -5.316 1 90.19 203 ALA A C 1
ATOM 1595 O O . ALA A 1 203 ? 16.969 -26.125 -5.121 1 90.19 203 ALA A O 1
ATOM 1596 N N . ASN A 1 204 ? 14.836 -26.312 -4.625 1 93.94 204 ASN A N 1
ATOM 1597 C CA . ASN A 1 204 ? 15.078 -27.234 -3.527 1 93.94 204 ASN A CA 1
ATOM 1598 C C . ASN A 1 204 ? 14.664 -28.656 -3.895 1 93.94 204 ASN A C 1
ATOM 1600 O O . ASN A 1 204 ? 14.516 -29.516 -3.018 1 93.94 204 ASN A O 1
ATOM 1604 N N . ASP A 1 205 ? 14.383 -28.922 -5.078 1 93.38 205 ASP A N 1
ATOM 1605 C CA . ASP A 1 205 ? 14.125 -30.234 -5.645 1 93.38 205 ASP A CA 1
ATOM 1606 C C . ASP A 1 205 ? 12.906 -30.891 -4.988 1 93.38 205 ASP A C 1
ATOM 1608 O O . ASP A 1 205 ? 12.953 -32.062 -4.598 1 93.38 205 ASP A O 1
ATOM 1612 N N . LEU A 1 206 ? 11.789 -30.188 -4.828 1 93.88 206 LEU A N 1
ATOM 1613 C CA . LEU A 1 206 ? 10.602 -30.672 -4.129 1 93.88 206 LEU A CA 1
ATOM 1614 C C . LEU A 1 206 ? 9.453 -30.906 -5.105 1 93.88 206 LEU A C 1
ATOM 1616 O O . LEU A 1 206 ? 8.391 -31.406 -4.715 1 93.88 206 LEU A O 1
ATOM 1620 N N . GLY A 1 207 ? 9.648 -30.594 -6.398 1 90.75 207 GLY A N 1
ATOM 1621 C CA . GLY A 1 207 ? 8.539 -30.656 -7.336 1 90.75 207 GLY A CA 1
ATOM 1622 C C . GLY A 1 207 ? 7.613 -29.469 -7.242 1 90.75 207 GLY A C 1
ATOM 1623 O O . GLY A 1 207 ? 7.98 -28.422 -6.688 1 90.75 207 GLY A O 1
ATOM 1624 N N . PRO A 1 208 ? 6.387 -29.578 -7.809 1 90.62 208 PRO A N 1
ATOM 1625 C CA . PRO A 1 208 ? 5.457 -28.438 -7.809 1 90.62 208 PRO A CA 1
ATOM 1626 C C . PRO A 1 208 ? 4.859 -28.172 -6.434 1 90.62 208 PRO A C 1
ATOM 1628 O O . PRO A 1 208 ? 4.543 -29.109 -5.691 1 90.62 208 PRO A O 1
ATOM 1631 N N . PRO A 1 209 ? 4.816 -26.906 -6.086 1 92 209 PRO A N 1
ATOM 1632 C CA . PRO A 1 209 ? 4.195 -26.562 -4.805 1 92 209 PRO A CA 1
ATOM 1633 C C . PRO A 1 209 ? 2.686 -26.797 -4.801 1 92 209 PRO A C 1
ATOM 1635 O O . PRO A 1 209 ? 2.057 -26.812 -5.859 1 92 209 PRO A O 1
ATOM 1638 N N . PRO A 1 210 ? 2.191 -27.031 -3.533 1 89.19 210 PRO A N 1
ATOM 1639 C CA . PRO A 1 210 ? 0.73 -27 -3.439 1 89.19 210 PRO A CA 1
ATOM 1640 C C . PRO A 1 210 ? 0.145 -25.625 -3.746 1 89.19 210 PRO A C 1
ATOM 1642 O O . PRO A 1 210 ? 0.869 -24.625 -3.736 1 89.19 210 PRO A O 1
ATOM 1645 N N . SER A 1 211 ? -1.138 -25.594 -4.039 1 84.75 211 SER A N 1
ATOM 1646 C CA . SER A 1 211 ? -1.816 -24.328 -4.27 1 84.75 211 SER A CA 1
ATOM 1647 C C . SER A 1 211 ? -1.815 -23.453 -3.012 1 84.75 211 SER A C 1
ATOM 1649 O O . SER A 1 211 ? -2.072 -23.953 -1.913 1 84.75 211 SER A O 1
ATOM 1651 N N . PRO A 1 212 ? -1.526 -22.203 -3.244 1 86.5 212 PRO A N 1
ATOM 1652 C CA . PRO A 1 212 ? -1.562 -21.328 -2.07 1 86.5 212 PRO A CA 1
ATOM 1653 C C . PRO A 1 212 ? -2.971 -21.141 -1.511 1 86.5 212 PRO A C 1
ATOM 1655 O O . PRO A 1 212 ? -3.949 -21.203 -2.262 1 86.5 212 PRO A O 1
ATOM 1658 N N . SER A 1 213 ? -3.023 -20.953 -0.187 1 84.31 213 SER A N 1
ATOM 1659 C CA . SER A 1 213 ? -4.289 -20.703 0.494 1 84.31 213 SER A CA 1
ATOM 1660 C C . SER A 1 213 ? -4.676 -19.234 0.408 1 84.31 213 SER A C 1
ATOM 1662 O O . SER A 1 213 ? -5.855 -18.891 0.53 1 84.31 213 SER A O 1
ATOM 1664 N N . MET A 1 214 ? -3.658 -18.391 0.252 1 90.44 214 MET A N 1
ATOM 1665 C CA . MET A 1 214 ? -3.855 -16.938 0.164 1 90.44 214 MET A CA 1
ATOM 1666 C C . MET A 1 214 ? -2.791 -16.297 -0.719 1 90.44 214 MET A C 1
ATOM 1668 O O . MET A 1 214 ? -1.664 -16.797 -0.797 1 90.44 214 MET A O 1
ATOM 1672 N N . SER A 1 215 ? -3.234 -15.25 -1.362 1 92.19 215 SER A N 1
ATOM 1673 C CA . SER A 1 215 ? -2.303 -14.5 -2.195 1 92.19 215 SER A CA 1
ATOM 1674 C C . SER A 1 215 ? -2.5 -12.992 -2.021 1 92.19 215 SER A C 1
ATOM 1676 O O . SER A 1 215 ? -3.629 -12.523 -1.853 1 92.19 215 SER A O 1
ATOM 1678 N N . PHE A 1 216 ? -1.404 -12.297 -2.033 1 94.06 216 PHE A N 1
ATOM 1679 C CA . PHE A 1 216 ? -1.391 -10.844 -1.887 1 94.06 216 PHE A CA 1
ATOM 1680 C C . PHE A 1 216 ? -0.514 -10.203 -2.953 1 94.06 216 PHE A C 1
ATOM 1682 O O . PHE A 1 216 ? 0.522 -10.758 -3.33 1 94.06 216 PHE A O 1
ATOM 1689 N N . ASP A 1 217 ? -0.883 -9 -3.402 1 90.75 217 ASP A N 1
ATOM 1690 C CA . ASP A 1 217 ? -0.064 -8.336 -4.41 1 90.75 217 ASP A CA 1
ATOM 1691 C C . ASP A 1 217 ? 0.986 -7.434 -3.762 1 90.75 217 ASP A C 1
ATOM 1693 O O . ASP A 1 217 ? 1.8 -6.82 -4.453 1 90.75 217 ASP A O 1
ATOM 1697 N N . ARG A 1 218 ? 0.874 -7.348 -2.447 1 94.06 218 ARG A N 1
ATOM 1698 C CA . ARG A 1 218 ? 1.859 -6.578 -1.694 1 94.06 218 ARG A CA 1
ATOM 1699 C C . ARG A 1 218 ? 2.553 -7.449 -0.653 1 94.06 218 ARG A C 1
ATOM 1701 O O . ARG A 1 218 ? 1.896 -8.18 0.092 1 94.06 218 ARG A O 1
ATOM 1708 N N . SER A 1 219 ? 3.873 -7.297 -0.616 1 95.56 219 SER A N 1
ATOM 1709 C CA . SER A 1 219 ? 4.668 -8.102 0.307 1 95.56 219 SER A CA 1
ATOM 1710 C C . SER A 1 219 ? 4.297 -7.805 1.757 1 95.56 219 SER A C 1
ATOM 1712 O O . SER A 1 219 ? 4.285 -8.703 2.598 1 95.56 219 SER A O 1
ATOM 1714 N N . PHE A 1 220 ? 4.016 -6.547 2.031 1 94.69 220 PHE A N 1
ATOM 1715 C CA . PHE A 1 220 ? 3.744 -6.219 3.428 1 94.69 220 PHE A CA 1
ATOM 1716 C C . PHE A 1 220 ? 2.463 -6.895 3.902 1 94.69 220 PHE A C 1
ATOM 1718 O O . PHE A 1 220 ? 2.33 -7.223 5.082 1 94.69 220 PHE A O 1
ATOM 1725 N N . LEU A 1 221 ? 1.52 -7.125 3.021 1 95.06 221 LEU A N 1
ATOM 1726 C CA . LEU A 1 221 ? 0.317 -7.867 3.383 1 95.06 221 LEU A CA 1
ATOM 1727 C C . LEU A 1 221 ? 0.637 -9.344 3.615 1 95.06 221 LEU A C 1
ATOM 1729 O O . LEU A 1 221 ? 0.108 -9.953 4.543 1 95.06 221 LEU A O 1
ATOM 1733 N N . ALA A 1 222 ? 1.473 -9.891 2.783 1 96.44 222 ALA A N 1
ATOM 1734 C CA . ALA A 1 222 ? 1.891 -11.281 2.955 1 96.44 222 ALA A CA 1
ATOM 1735 C C . ALA A 1 222 ? 2.637 -11.469 4.273 1 96.44 222 ALA A C 1
ATOM 1737 O O . ALA A 1 222 ? 2.408 -12.453 4.988 1 96.44 222 ALA A O 1
ATOM 1738 N N . VAL A 1 223 ? 3.494 -10.547 4.578 1 96.75 223 VAL A N 1
ATOM 1739 C CA . VAL A 1 223 ? 4.238 -10.578 5.832 1 96.75 223 VAL A CA 1
ATOM 1740 C C . VAL A 1 223 ? 3.266 -10.516 7.012 1 96.75 223 VAL A C 1
ATOM 1742 O O . VAL A 1 223 ? 3.379 -11.305 7.953 1 96.75 223 VAL A O 1
ATOM 1745 N N . ASP A 1 224 ? 2.322 -9.625 6.898 1 94.5 224 ASP A N 1
ATOM 1746 C CA . ASP A 1 224 ? 1.335 -9.484 7.961 1 94.5 224 ASP A CA 1
ATOM 1747 C C . ASP A 1 224 ? 0.526 -10.766 8.141 1 94.5 224 ASP A C 1
ATOM 1749 O O . ASP A 1 224 ? 0.267 -11.188 9.266 1 94.5 224 ASP A O 1
ATOM 1753 N N . ALA A 1 225 ? 0.151 -11.367 7.062 1 94.31 225 ALA A N 1
ATOM 1754 C CA . ALA A 1 225 ? -0.595 -12.625 7.105 1 94.31 225 ALA A CA 1
ATOM 1755 C C . ALA A 1 225 ? 0.206 -13.711 7.812 1 94.31 225 ALA A C 1
ATOM 1757 O O . ALA A 1 225 ? -0.337 -14.461 8.633 1 94.31 225 ALA A O 1
ATOM 1758 N N . ALA A 1 226 ? 1.454 -13.805 7.523 1 96.75 226 ALA A N 1
ATOM 1759 C CA . ALA A 1 226 ? 2.322 -14.789 8.164 1 96.75 226 ALA A CA 1
ATOM 1760 C C . ALA A 1 226 ? 2.447 -14.523 9.656 1 96.75 226 ALA A C 1
ATOM 1762 O O . ALA A 1 226 ? 2.385 -15.453 10.469 1 96.75 226 ALA A O 1
ATOM 1763 N N . VAL A 1 227 ? 2.592 -13.25 10.008 1 95.81 227 VAL A N 1
ATOM 1764 C CA . VAL A 1 227 ? 2.705 -12.844 11.406 1 95.81 227 VAL A CA 1
ATOM 1765 C C . VAL A 1 227 ? 1.463 -13.289 12.18 1 95.81 227 VAL A C 1
ATOM 1767 O O . VAL A 1 227 ? 1.561 -13.719 13.328 1 95.81 227 VAL A O 1
ATOM 1770 N N . ASN A 1 228 ? 0.391 -13.234 11.508 1 91.62 228 ASN A N 1
ATOM 1771 C CA . ASN A 1 228 ? -0.877 -13.562 12.148 1 91.62 228 ASN A CA 1
ATOM 1772 C C . ASN A 1 228 ? -1.148 -15.062 12.125 1 91.62 228 ASN A C 1
ATOM 1774 O O . ASN A 1 228 ? -2.25 -15.5 12.461 1 91.62 228 ASN A O 1
ATOM 1778 N N . GLY A 1 229 ? -0.224 -15.828 11.648 1 92.19 229 GLY A N 1
ATOM 1779 C CA . GLY A 1 229 ? -0.283 -17.281 11.75 1 92.19 229 GLY A CA 1
ATOM 1780 C C . GLY A 1 229 ? -1.117 -17.922 10.656 1 92.19 229 GLY A C 1
ATOM 1781 O O . GLY A 1 229 ? -1.57 -19.047 10.805 1 92.19 229 GLY A O 1
ATOM 1782 N N . LEU A 1 230 ? -1.257 -17.234 9.562 1 92.5 230 LEU A N 1
ATOM 1783 C CA . LEU A 1 230 ? -2.164 -17.734 8.539 1 92.5 230 LEU A CA 1
ATOM 1784 C C . LEU A 1 230 ? -1.46 -18.75 7.645 1 92.5 230 LEU A C 1
ATOM 1786 O O . LEU A 1 230 ? -2.111 -19.469 6.891 1 92.5 230 LEU A O 1
ATOM 1790 N N . GLY A 1 231 ? -0.171 -18.812 7.734 1 95.5 231 GLY A N 1
ATOM 1791 C CA . GLY A 1 231 ? 0.586 -19.719 6.898 1 95.5 231 GLY A CA 1
ATOM 1792 C C . GLY A 1 231 ? 2.055 -19.359 6.793 1 95.5 231 GLY A C 1
ATOM 1793 O O . GLY A 1 231 ? 2.586 -18.641 7.641 1 95.5 231 GLY A O 1
ATOM 1794 N N . ILE A 1 232 ? 2.641 -20 5.77 1 97.38 232 ILE A N 1
ATOM 1795 C CA . ILE A 1 232 ? 4.055 -19.781 5.488 1 97.38 232 ILE A CA 1
ATOM 1796 C C . ILE A 1 232 ? 4.207 -18.859 4.277 1 97.38 232 ILE A C 1
ATOM 1798 O O . ILE A 1 232 ? 3.713 -19.172 3.191 1 97.38 232 ILE A O 1
ATOM 1802 N N . ALA A 1 233 ? 4.844 -17.703 4.508 1 97.56 233 ALA A N 1
ATOM 1803 C CA . ALA A 1 233 ? 5.086 -16.75 3.422 1 97.56 233 ALA A CA 1
ATOM 1804 C C . ALA A 1 233 ? 6.488 -16.922 2.844 1 97.56 233 ALA A C 1
ATOM 1806 O O . ALA A 1 233 ? 7.434 -17.234 3.576 1 97.56 233 ALA A O 1
ATOM 1807 N N . LEU A 1 234 ? 6.609 -16.828 1.52 1 96.44 234 LEU A N 1
ATOM 1808 C CA . LEU A 1 234 ? 7.906 -16.719 0.86 1 96.44 234 LEU A CA 1
ATOM 1809 C C . LEU A 1 234 ? 8.273 -15.25 0.643 1 96.44 234 LEU A C 1
ATOM 1811 O O . LEU A 1 234 ? 7.766 -14.602 -0.276 1 96.44 234 LEU A O 1
ATOM 1815 N N . GLU A 1 235 ? 9.148 -14.727 1.517 1 96.19 235 GLU A N 1
ATOM 1816 C CA . GLU A 1 235 ? 9.383 -13.289 1.514 1 96.19 235 GLU A CA 1
ATOM 1817 C C . GLU A 1 235 ? 10.859 -12.969 1.728 1 96.19 235 GLU A C 1
ATOM 1819 O O . GLU A 1 235 ? 11.633 -13.82 2.156 1 96.19 235 GLU A O 1
ATOM 1824 N N . SER A 1 236 ? 11.211 -11.688 1.35 1 95 236 SER A N 1
ATOM 1825 C CA . SER A 1 236 ? 12.547 -11.125 1.536 1 95 236 SER A CA 1
ATOM 1826 C C . SER A 1 236 ? 12.844 -10.891 3.014 1 95 236 SER A C 1
ATOM 1828 O O . SER A 1 236 ? 11.992 -10.391 3.75 1 95 236 SER A O 1
ATOM 1830 N N . ASP A 1 237 ? 14.109 -11.25 3.398 1 95.06 237 ASP A N 1
ATOM 1831 C CA . ASP A 1 237 ? 14.531 -10.953 4.762 1 95.06 237 ASP A CA 1
ATOM 1832 C C . ASP A 1 237 ? 14.688 -9.453 4.973 1 95.06 237 ASP A C 1
ATOM 1834 O O . ASP A 1 237 ? 14.641 -8.969 6.109 1 95.06 237 ASP A O 1
ATOM 1838 N N . VAL A 1 238 ? 14.812 -8.719 3.898 1 95.12 238 VAL A N 1
ATOM 1839 C CA . VAL A 1 238 ? 14.898 -7.266 3.977 1 95.12 238 VAL A CA 1
ATOM 1840 C C . VAL A 1 238 ? 13.523 -6.688 4.293 1 95.12 238 VAL A C 1
ATOM 1842 O O . VAL A 1 238 ? 13.383 -5.867 5.203 1 95.12 238 VAL A O 1
ATOM 1845 N N . LEU A 1 239 ? 12.5 -7.176 3.611 1 96.12 239 LEU A N 1
ATOM 1846 C CA . LEU A 1 239 ? 11.148 -6.664 3.785 1 96.12 239 LEU A CA 1
ATOM 1847 C C . LEU A 1 239 ? 10.531 -7.184 5.082 1 96.12 239 LEU A C 1
ATOM 1849 O O . LEU A 1 239 ? 9.609 -6.57 5.625 1 96.12 239 LEU A O 1
ATOM 1853 N N . ALA A 1 240 ? 11.07 -8.297 5.602 1 97.12 240 ALA A N 1
ATOM 1854 C CA . ALA A 1 240 ? 10.516 -8.883 6.816 1 97.12 240 ALA A CA 1
ATOM 1855 C C . ALA A 1 240 ? 11.414 -8.617 8.016 1 97.12 240 ALA A C 1
ATOM 1857 O O . ALA A 1 240 ? 11.266 -9.25 9.07 1 97.12 240 ALA A O 1
ATOM 1858 N N . ARG A 1 241 ? 12.328 -7.703 7.918 1 95.44 241 ARG A N 1
ATOM 1859 C CA . ARG A 1 241 ? 13.383 -7.527 8.914 1 95.44 241 ARG A CA 1
ATOM 1860 C C . ARG A 1 241 ? 12.789 -7.184 10.281 1 95.44 241 ARG A C 1
ATOM 1862 O O . ARG A 1 241 ? 13.18 -7.773 11.297 1 95.44 241 ARG A O 1
ATOM 1869 N N . ARG A 1 242 ? 11.852 -6.301 10.32 1 93.25 242 ARG A N 1
ATOM 1870 C CA . ARG A 1 242 ? 11.258 -5.879 11.586 1 93.25 242 ARG A CA 1
ATOM 1871 C C . ARG A 1 242 ? 10.609 -7.055 12.312 1 93.25 242 ARG A C 1
ATOM 1873 O O . ARG A 1 242 ? 10.789 -7.227 13.516 1 93.25 242 ARG A O 1
ATOM 1880 N N . GLU A 1 243 ? 9.883 -7.84 11.57 1 96.25 243 GLU A N 1
ATOM 1881 C CA . GLU A 1 243 ? 9.18 -8.977 12.148 1 96.25 243 GLU A CA 1
ATOM 1882 C C . GLU A 1 243 ? 10.148 -10.086 12.547 1 96.25 243 GLU A C 1
ATOM 1884 O O . GLU A 1 243 ? 9.922 -10.789 13.531 1 96.25 243 GLU A O 1
ATOM 1889 N N . LEU A 1 244 ? 11.25 -10.211 11.844 1 97.19 244 LEU A N 1
ATOM 1890 C CA . LEU A 1 244 ? 12.273 -11.188 12.188 1 97.19 244 LEU A CA 1
ATOM 1891 C C . LEU A 1 244 ? 13.023 -10.758 13.453 1 97.19 244 LEU A C 1
ATOM 1893 O O . LEU A 1 244 ? 13.242 -11.57 14.352 1 97.19 244 LEU A O 1
ATOM 1897 N N . GLU A 1 245 ? 13.312 -9.484 13.555 1 95.56 245 GLU A N 1
ATOM 1898 C CA . GLU A 1 245 ? 14.055 -8.961 14.695 1 95.56 245 GLU A CA 1
ATOM 1899 C C . GLU A 1 245 ? 13.203 -8.977 15.961 1 95.56 245 GLU A C 1
ATOM 1901 O O . GLU A 1 245 ? 13.719 -9.219 17.062 1 95.56 245 GLU A O 1
ATOM 1906 N N . SER A 1 246 ? 11.922 -8.789 15.805 1 94.25 246 SER A N 1
ATOM 1907 C CA . SER A 1 246 ? 11.039 -8.766 16.969 1 94.25 246 SER A CA 1
ATOM 1908 C C . SER A 1 246 ? 10.602 -10.18 17.359 1 94.25 246 SER A C 1
ATOM 1910 O O . SER A 1 246 ? 9.961 -10.367 18.391 1 94.25 246 SER A O 1
ATOM 1912 N N . GLY A 1 247 ? 10.883 -11.125 16.484 1 96.5 247 GLY A N 1
ATOM 1913 C CA . GLY A 1 247 ? 10.539 -12.508 16.781 1 96.5 247 GLY A CA 1
ATOM 1914 C C . GLY A 1 247 ? 9.125 -12.875 16.359 1 96.5 247 GLY A C 1
ATOM 1915 O O . GLY A 1 247 ? 8.664 -13.992 16.609 1 96.5 247 GLY A O 1
ATOM 1916 N N . LYS A 1 248 ? 8.445 -11.984 15.742 1 96.38 248 LYS A N 1
ATOM 1917 C CA . LYS A 1 248 ? 7.094 -12.258 15.281 1 96.38 248 LYS A CA 1
ATOM 1918 C C . LYS A 1 248 ? 7.105 -13.227 14.102 1 96.38 248 LYS A C 1
ATOM 1920 O O . LYS A 1 248 ? 6.121 -13.93 13.859 1 96.38 248 LYS A O 1
ATOM 1925 N N . LEU A 1 249 ? 8.211 -13.195 13.344 1 98.06 249 LEU A N 1
ATOM 1926 C CA . LEU A 1 249 ? 8.453 -14.18 12.297 1 98.06 249 LEU A CA 1
ATOM 1927 C C . LEU A 1 249 ? 9.766 -14.922 12.547 1 98.06 249 LEU A C 1
ATOM 1929 O O . LEU A 1 249 ? 10.688 -14.375 13.156 1 98.06 249 LEU A O 1
ATOM 1933 N N . VAL A 1 250 ? 9.789 -16.109 12.117 1 98.12 250 VAL A N 1
ATOM 1934 C CA . VAL A 1 250 ? 11 -16.922 12.18 1 98.12 250 VAL A CA 1
ATOM 1935 C C . VAL A 1 250 ? 11.25 -17.594 10.836 1 98.12 250 VAL A C 1
ATOM 1937 O O . VAL A 1 250 ? 10.375 -17.609 9.969 1 98.12 250 VAL A O 1
ATOM 1940 N N . ARG A 1 251 ? 12.5 -18.047 10.68 1 96.75 251 ARG A N 1
ATOM 1941 C CA . ARG A 1 251 ? 12.961 -18.781 9.508 1 96.75 251 ARG A CA 1
ATOM 1942 C C . ARG A 1 251 ? 13.07 -20.281 9.797 1 96.75 251 ARG A C 1
ATOM 1944 O O . ARG A 1 251 ? 14.148 -20.766 10.133 1 96.75 251 ARG A O 1
ATOM 1951 N N . PRO A 1 252 ? 12.055 -21.031 9.578 1 95.81 252 PRO A N 1
ATOM 1952 C CA . PRO A 1 252 ? 12.062 -22.422 10.023 1 95.81 252 PRO A CA 1
ATOM 1953 C C . PRO A 1 252 ? 13.016 -23.297 9.219 1 95.81 252 PRO A C 1
ATOM 1955 O O . PRO A 1 252 ? 13.445 -24.344 9.695 1 95.81 252 PRO A O 1
ATOM 1958 N N . LEU A 1 253 ? 13.383 -22.875 8.078 1 95 253 LEU A N 1
ATOM 1959 C CA . LEU A 1 253 ? 14.203 -23.719 7.215 1 95 253 LEU A CA 1
ATOM 1960 C C . LEU A 1 253 ? 15.555 -23.062 6.938 1 95 253 LEU A C 1
ATOM 1962 O O . LEU A 1 253 ? 16.203 -23.375 5.934 1 95 253 LEU A O 1
ATOM 1966 N N . HIS A 1 254 ? 15.828 -22.156 7.828 1 89 254 HIS A N 1
ATOM 1967 C CA . HIS A 1 254 ? 17.094 -21.453 7.711 1 89 254 HIS A CA 1
ATOM 1968 C C . HIS A 1 254 ? 18.281 -22.422 7.723 1 89 254 HIS A C 1
ATOM 1970 O O . HIS A 1 254 ? 18.344 -23.312 8.57 1 89 254 HIS A O 1
ATOM 1976 N N . ARG A 1 255 ? 19.203 -22.312 6.742 1 86 255 ARG A N 1
ATOM 1977 C CA . ARG A 1 255 ? 20.438 -23.078 6.613 1 86 255 ARG A CA 1
ATOM 1978 C C . ARG A 1 255 ? 20.141 -24.516 6.234 1 86 255 ARG A C 1
ATOM 1980 O O . ARG A 1 255 ? 21.031 -25.375 6.309 1 86 255 ARG A O 1
ATOM 1987 N N . ILE A 1 256 ? 19.016 -24.891 6.008 1 86.94 256 ILE A N 1
ATOM 1988 C CA . ILE A 1 256 ? 18.625 -26.234 5.59 1 86.94 256 ILE A CA 1
ATOM 1989 C C . ILE A 1 256 ? 18.375 -26.25 4.078 1 86.94 256 ILE A C 1
ATOM 1991 O O . ILE A 1 256 ? 18.734 -27.219 3.4 1 86.94 256 ILE A O 1
ATOM 1995 N N . CYS A 1 257 ? 17.875 -25.156 3.666 1 90.25 257 CYS A N 1
ATOM 1996 C CA . CYS A 1 257 ? 17.484 -25.078 2.262 1 90.25 257 CYS A CA 1
ATOM 1997 C C . CYS A 1 257 ? 18.406 -24.125 1.5 1 90.25 257 CYS A C 1
ATOM 1999 O O . CYS A 1 257 ? 19.219 -23.422 2.104 1 90.25 257 CYS A O 1
ATOM 2001 N N . ARG A 1 258 ? 18.266 -24.25 0.224 1 88.75 258 ARG A N 1
ATOM 2002 C CA . ARG A 1 258 ? 18.984 -23.312 -0.648 1 88.75 258 ARG A CA 1
ATOM 2003 C C . ARG A 1 258 ? 18.312 -21.953 -0.662 1 88.75 258 ARG A C 1
ATOM 2005 O O . ARG A 1 258 ? 17.094 -21.859 -0.74 1 88.75 258 ARG A O 1
ATOM 2012 N N . ASP A 1 259 ? 19.172 -20.984 -0.571 1 82.12 259 ASP A N 1
ATOM 2013 C CA . ASP A 1 259 ? 18.672 -19.625 -0.549 1 82.12 259 ASP A CA 1
ATOM 2014 C C . ASP A 1 259 ? 18.625 -19.031 -1.956 1 82.12 259 ASP A C 1
ATOM 2016 O O . ASP A 1 259 ? 19.484 -19.328 -2.789 1 82.12 259 ASP A O 1
ATOM 2020 N N . ASN A 1 260 ? 17.578 -18.297 -2.197 1 87.88 260 ASN A N 1
ATOM 2021 C CA . ASN A 1 260 ? 17.547 -17.422 -3.371 1 87.88 260 ASN A CA 1
ATOM 2022 C C . ASN A 1 260 ? 17.906 -15.984 -3.016 1 87.88 260 ASN A C 1
ATOM 2024 O O . ASN A 1 260 ? 17.312 -15.391 -2.121 1 87.88 260 ASN A O 1
ATOM 2028 N N . ARG A 1 261 ? 18.984 -15.516 -3.709 1 89.25 261 ARG A N 1
ATOM 2029 C CA . ARG A 1 261 ? 19.484 -14.18 -3.412 1 89.25 261 ARG A CA 1
ATOM 2030 C C . ARG A 1 261 ? 19.438 -13.289 -4.648 1 89.25 261 ARG A C 1
ATOM 2032 O O . ARG A 1 261 ? 19.719 -13.742 -5.758 1 89.25 261 ARG A O 1
ATOM 2039 N N . TYR A 1 262 ? 18.984 -12.078 -4.422 1 90 262 TYR A N 1
ATOM 2040 C CA . TYR A 1 262 ? 19.031 -11.102 -5.508 1 90 262 TYR A CA 1
ATOM 2041 C C . TYR A 1 262 ? 18.875 -9.688 -4.969 1 90 262 TYR A C 1
ATOM 2043 O O . TYR A 1 262 ? 18.656 -9.484 -3.773 1 90 262 TYR A O 1
ATOM 2051 N N . ILE A 1 263 ? 19.109 -8.82 -5.828 1 92.25 263 ILE A N 1
ATOM 2052 C CA . ILE A 1 263 ? 18.844 -7.426 -5.512 1 92.25 263 ILE A CA 1
ATOM 2053 C C . ILE A 1 263 ? 17.453 -7.039 -6.016 1 92.25 263 ILE A C 1
ATOM 2055 O O . ILE A 1 263 ? 17.219 -6.996 -7.227 1 92.25 263 ILE A O 1
ATOM 2059 N N . GLY A 1 264 ? 16.594 -6.742 -5.059 1 93 264 GLY A N 1
ATOM 2060 C CA . GLY A 1 264 ? 15.203 -6.504 -5.422 1 93 264 GLY A CA 1
ATOM 2061 C C . GLY A 1 264 ? 14.875 -5.035 -5.613 1 93 264 GLY A C 1
ATOM 2062 O O . GLY A 1 264 ? 14.023 -4.684 -6.43 1 93 264 GLY A O 1
ATOM 2063 N N . HIS A 1 265 ? 15.516 -4.191 -4.859 1 96.31 265 HIS A N 1
ATOM 2064 C CA . HIS A 1 265 ? 15.141 -2.783 -4.871 1 96.31 265 HIS A CA 1
ATOM 2065 C C . HIS A 1 265 ? 16.312 -1.901 -5.281 1 96.31 265 HIS A C 1
ATOM 2067 O O . HIS A 1 265 ? 17.469 -2.199 -4.945 1 96.31 265 HIS A O 1
ATOM 2073 N N . TYR A 1 266 ? 15.961 -0.849 -5.961 1 95.44 266 TYR A N 1
ATOM 2074 C CA . TYR A 1 266 ? 16.906 0.148 -6.457 1 95.44 266 TYR A CA 1
ATOM 2075 C C . TYR A 1 266 ? 16.422 1.559 -6.141 1 95.44 266 TYR A C 1
ATOM 2077 O O . TYR A 1 266 ? 15.219 1.823 -6.137 1 95.44 266 TYR A O 1
ATOM 2085 N N . LEU A 1 267 ? 17.359 2.391 -5.844 1 96.81 267 LEU A N 1
ATOM 2086 C CA . LEU A 1 267 ? 17.094 3.822 -5.746 1 96.81 267 LEU A CA 1
ATOM 2087 C C . LEU A 1 267 ? 17.484 4.539 -7.035 1 96.81 267 LEU A C 1
ATOM 2089 O O . LEU A 1 267 ? 18.562 4.309 -7.574 1 96.81 267 LEU A O 1
ATOM 2093 N N . ALA A 1 268 ? 16.578 5.285 -7.609 1 95.56 268 ALA A N 1
ATOM 2094 C CA . ALA A 1 268 ? 16.828 6.035 -8.836 1 95.56 268 ALA A CA 1
ATOM 2095 C C . ALA A 1 268 ? 16.516 7.516 -8.656 1 95.56 268 ALA A C 1
ATOM 2097 O O . ALA A 1 268 ? 15.523 7.871 -8.023 1 95.56 268 ALA A O 1
ATOM 2098 N N . TYR A 1 269 ? 17.359 8.367 -9.141 1 94.12 269 TYR A N 1
ATOM 2099 C CA . TYR A 1 269 ? 17.094 9.797 -9.156 1 94.12 269 TYR A CA 1
ATOM 2100 C C . TYR A 1 269 ? 17.828 10.477 -10.312 1 94.12 269 TYR A C 1
ATOM 2102 O O . TYR A 1 269 ? 18.797 9.93 -10.836 1 94.12 269 TYR A O 1
ATOM 2110 N N . PRO A 1 270 ? 17.359 11.617 -10.734 1 90.62 270 PRO A N 1
ATOM 2111 C CA . PRO A 1 270 ? 17.953 12.281 -11.906 1 90.62 270 PRO A CA 1
ATOM 2112 C C . PRO A 1 270 ? 19.391 12.711 -11.68 1 90.62 270 PRO A C 1
ATOM 2114 O O . PRO A 1 270 ? 19.75 13.148 -10.578 1 90.62 270 PRO A O 1
ATOM 2117 N N . LYS A 1 271 ? 20.188 12.703 -12.742 1 89.56 271 LYS A N 1
ATOM 2118 C CA . LYS A 1 271 ? 21.578 13.133 -12.727 1 89.56 271 LYS A CA 1
ATOM 2119 C C . LYS A 1 271 ? 21.688 14.648 -12.633 1 89.56 271 LYS A C 1
ATOM 2121 O O . LYS A 1 271 ? 22.734 15.172 -12.234 1 89.56 271 LYS A O 1
ATOM 2126 N N . SER A 1 272 ? 20.672 15.258 -13.031 1 82.75 272 SER A N 1
ATOM 2127 C CA . SER A 1 272 ? 20.656 16.719 -13.062 1 82.75 272 SER A CA 1
ATOM 2128 C C . SER A 1 272 ? 19.359 17.266 -12.469 1 82.75 272 SER A C 1
ATOM 2130 O O . SER A 1 272 ? 18.469 16.5 -12.094 1 82.75 272 SER A O 1
ATOM 2132 N N . GLY A 1 273 ? 19.422 18.594 -12.211 1 80.19 273 GLY A N 1
ATOM 2133 C CA . GLY A 1 273 ? 18.234 19.25 -11.68 1 80.19 273 GLY A CA 1
ATOM 2134 C C . GLY A 1 273 ? 18.484 19.953 -10.359 1 80.19 273 GLY A C 1
ATOM 2135 O O . GLY A 1 273 ? 19.516 19.734 -9.711 1 80.19 273 GLY A O 1
ATOM 2136 N N . SER A 1 274 ? 17.516 20.719 -9.953 1 72.94 274 SER A N 1
ATOM 2137 C CA . SER A 1 274 ? 17.641 21.594 -8.781 1 72.94 274 SER A CA 1
ATOM 2138 C C . SER A 1 274 ? 17.641 20.781 -7.492 1 72.94 274 SER A C 1
ATOM 2140 O O . SER A 1 274 ? 18.219 21.203 -6.484 1 72.94 274 SER A O 1
ATOM 2142 N N . GLN A 1 275 ? 17.078 19.609 -7.586 1 83.25 275 GLN A N 1
ATOM 2143 C CA . GLN A 1 275 ? 16.953 18.828 -6.359 1 83.25 275 GLN A CA 1
ATOM 2144 C C . GLN A 1 275 ? 17.984 17.703 -6.309 1 83.25 275 GLN A C 1
ATOM 2146 O O . GLN A 1 275 ? 17.906 16.812 -5.457 1 83.25 275 GLN A O 1
ATOM 2151 N N . ARG A 1 276 ? 18.922 17.766 -7.121 1 84.38 276 ARG A N 1
ATOM 2152 C CA . ARG A 1 276 ? 19.906 16.703 -7.219 1 84.38 276 ARG A CA 1
ATOM 2153 C C . ARG A 1 276 ? 20.703 16.562 -5.926 1 84.38 276 ARG A C 1
ATOM 2155 O O . ARG A 1 276 ? 20.969 15.445 -5.469 1 84.38 276 ARG A O 1
ATOM 2162 N N . ARG A 1 277 ? 21.031 17.656 -5.34 1 86.5 277 ARG A N 1
ATOM 2163 C CA . ARG A 1 277 ? 21.812 17.625 -4.113 1 86.5 277 ARG A CA 1
ATOM 2164 C C . ARG A 1 277 ? 21.047 16.938 -2.986 1 86.5 277 ARG A C 1
ATOM 2166 O O . ARG A 1 277 ? 21.594 16.109 -2.264 1 86.5 277 ARG A O 1
ATOM 2173 N N . LEU A 1 278 ? 19.844 17.312 -2.83 1 90.38 278 LEU A N 1
ATOM 2174 C CA . LEU A 1 278 ? 19 16.734 -1.793 1 90.38 278 LEU A CA 1
ATOM 2175 C C . LEU A 1 278 ? 18.734 15.25 -2.07 1 90.38 278 LEU A C 1
ATOM 2177 O O . LEU A 1 278 ? 18.781 14.43 -1.156 1 90.38 278 LEU A O 1
ATOM 2181 N N . ALA A 1 279 ? 18.5 14.891 -3.336 1 93.81 279 ALA A N 1
ATOM 2182 C CA . ALA A 1 279 ? 18.312 13.5 -3.729 1 93.81 279 ALA A CA 1
ATOM 2183 C C . ALA A 1 279 ? 19.562 12.664 -3.443 1 93.81 279 ALA A C 1
ATOM 2185 O O . ALA A 1 279 ? 19.469 11.539 -2.963 1 93.81 279 ALA A O 1
ATOM 2186 N N . ARG A 1 280 ? 20.641 13.25 -3.707 1 93.88 280 ARG A N 1
ATOM 2187 C CA . ARG A 1 280 ? 21.906 12.57 -3.463 1 93.88 280 ARG A CA 1
ATOM 2188 C C . ARG A 1 280 ? 22.141 12.359 -1.969 1 93.88 280 ARG A C 1
ATOM 2190 O O . ARG A 1 280 ? 22.594 11.297 -1.548 1 93.88 280 ARG A O 1
ATOM 2197 N N . ALA A 1 281 ? 21.844 13.359 -1.185 1 93.44 281 ALA A N 1
ATOM 2198 C CA . ALA A 1 281 ? 21.969 13.227 0.264 1 93.44 281 ALA A CA 1
ATOM 2199 C C . ALA A 1 281 ? 21.109 12.094 0.799 1 93.44 281 ALA A C 1
ATOM 2201 O O . ALA A 1 281 ? 21.547 11.312 1.641 1 93.44 281 ALA A O 1
ATOM 2202 N N . PHE A 1 282 ? 19.953 12.055 0.329 1 96.94 282 PHE A N 1
ATOM 2203 C CA . PHE A 1 282 ? 19.047 10.984 0.72 1 96.94 282 PHE A CA 1
ATOM 2204 C C . PHE A 1 282 ? 19.578 9.633 0.263 1 96.94 282 PHE A C 1
ATOM 2206 O O . PHE A 1 282 ? 19.531 8.656 1.019 1 96.94 282 PHE A O 1
ATOM 2213 N N . ALA A 1 283 ? 20.016 9.578 -0.97 1 96.62 283 ALA A N 1
ATOM 2214 C CA . ALA A 1 283 ? 20.547 8.344 -1.531 1 96.62 283 ALA A CA 1
ATOM 2215 C C . ALA A 1 283 ? 21.719 7.824 -0.701 1 96.62 283 ALA A C 1
ATOM 2217 O O . ALA A 1 283 ? 21.797 6.633 -0.387 1 96.62 283 ALA A O 1
ATOM 2218 N N . ASP A 1 284 ? 22.609 8.711 -0.359 1 95.31 284 ASP A N 1
ATOM 2219 C CA . ASP A 1 284 ? 23.75 8.336 0.452 1 95.31 284 ASP A CA 1
ATOM 2220 C C . ASP A 1 284 ? 23.328 7.793 1.812 1 95.31 284 ASP A C 1
ATOM 2222 O O . ASP A 1 284 ? 23.828 6.77 2.27 1 95.31 284 ASP A O 1
ATOM 2226 N N . TRP A 1 285 ? 22.391 8.422 2.387 1 96.19 285 TRP A N 1
ATOM 2227 C CA . TRP A 1 285 ? 21.875 8.008 3.686 1 96.19 285 TRP A CA 1
ATOM 2228 C C . TRP A 1 285 ? 21.234 6.633 3.6 1 96.19 285 TRP A C 1
ATOM 2230 O O . TRP A 1 285 ? 21.547 5.742 4.387 1 96.19 285 TRP A O 1
ATOM 2240 N N . LEU A 1 286 ? 20.328 6.461 2.619 1 96.56 286 LEU A N 1
ATOM 2241 C CA . LEU A 1 286 ? 19.578 5.215 2.504 1 96.56 286 LEU A CA 1
ATOM 2242 C C . LEU A 1 286 ? 20.516 4.043 2.207 1 96.56 286 LEU A C 1
ATOM 2244 O O . LEU A 1 286 ? 20.328 2.943 2.729 1 96.56 286 LEU A O 1
ATOM 2248 N N . THR A 1 287 ? 21.5 4.312 1.373 1 95 287 THR A N 1
ATOM 2249 C CA . THR A 1 287 ? 22.469 3.281 1.037 1 95 287 THR A CA 1
ATOM 2250 C C . THR A 1 287 ? 23.234 2.826 2.281 1 95 287 THR A C 1
ATOM 2252 O O . THR A 1 287 ? 23.469 1.631 2.469 1 95 287 THR A O 1
ATOM 2255 N N . ARG A 1 288 ? 23.547 3.723 3.146 1 93.12 288 ARG A N 1
ATOM 2256 C CA . ARG A 1 288 ? 24.219 3.396 4.398 1 93.12 288 ARG A CA 1
ATOM 2257 C C . ARG A 1 288 ? 23.312 2.572 5.309 1 93.12 288 ARG A C 1
ATOM 2259 O O . ARG A 1 288 ? 23.766 1.608 5.934 1 93.12 288 ARG A O 1
ATOM 2266 N N . GLU A 1 289 ? 22.047 2.916 5.328 1 91.75 289 GLU A N 1
ATOM 2267 C CA . GLU A 1 289 ? 21.078 2.254 6.203 1 91.75 289 GLU A CA 1
ATOM 2268 C C . GLU A 1 289 ? 20.797 0.834 5.727 1 91.75 289 GLU A C 1
ATOM 2270 O O . GLU A 1 289 ? 20.453 -0.038 6.531 1 91.75 289 GLU A O 1
ATOM 2275 N N . CYS A 1 290 ? 20.906 0.655 4.402 1 90.25 290 CYS A N 1
ATOM 2276 C CA . CYS A 1 290 ? 20.547 -0.641 3.832 1 90.25 290 CYS A CA 1
ATOM 2277 C C . CYS A 1 290 ? 21.75 -1.578 3.822 1 90.25 290 CYS A C 1
ATOM 2279 O O . CYS A 1 290 ? 21.609 -2.771 3.553 1 90.25 290 CYS A O 1
ATOM 2281 N N . GLN A 1 291 ? 22.922 -1.148 4.035 1 79.25 291 GLN A N 1
ATOM 2282 C CA . GLN A 1 291 ? 24.109 -1.999 4.066 1 79.25 291 GLN A CA 1
ATOM 2283 C C . GLN A 1 291 ? 24.156 -2.834 5.344 1 79.25 291 GLN A C 1
ATOM 2285 O O . GLN A 1 291 ? 23.766 -2.357 6.418 1 79.25 291 GLN A O 1
ATOM 2290 N N . PRO A 1 292 ? 24.281 -4.238 5.105 1 66.81 292 PRO A N 1
ATOM 2291 C CA . PRO A 1 292 ? 24.406 -5.059 6.316 1 66.81 292 PRO A CA 1
ATOM 2292 C C . PRO A 1 292 ? 25.516 -4.555 7.254 1 66.81 292 PRO A C 1
ATOM 2294 O O . PRO A 1 292 ? 26.484 -3.949 6.801 1 66.81 292 PRO A O 1
ATOM 2297 N N . ALA A 1 293 ? 25.125 -4.387 8.555 1 51.56 293 ALA A N 1
ATOM 2298 C CA . ALA A 1 293 ? 26.156 -4.027 9.531 1 51.56 293 ALA A CA 1
ATOM 2299 C C . ALA A 1 293 ? 27.438 -4.816 9.289 1 51.56 293 ALA A C 1
ATOM 2301 O O . ALA A 1 293 ? 27.391 -6.004 8.961 1 51.56 293 ALA A O 1
ATOM 2302 N N . SER A 1 294 ? 28.484 -4.199 8.812 1 45.12 294 SER A N 1
ATOM 2303 C CA . SER A 1 294 ? 29.797 -4.816 8.742 1 45.12 294 SER A CA 1
ATOM 2304 C C . SER A 1 294 ? 30.047 -5.746 9.93 1 45.12 294 SER A C 1
ATOM 2306 O O . SER A 1 294 ? 29.906 -5.336 11.078 1 45.12 294 SER A O 1
ATOM 2308 N N . THR A 1 295 ? 29.75 -6.98 9.938 1 39.31 295 THR A N 1
ATOM 2309 C CA . THR A 1 295 ? 30.484 -7.797 10.906 1 39.31 295 THR A CA 1
ATOM 2310 C C . THR A 1 295 ? 31.953 -7.387 10.953 1 39.31 295 THR A C 1
ATOM 2312 O O . THR A 1 295 ? 32.625 -7.379 9.922 1 39.31 295 THR A O 1
ATOM 2315 N N . GLY A 1 296 ? 32.375 -6.43 11.75 1 33.44 296 GLY A N 1
ATOM 2316 C CA . GLY A 1 296 ? 33.781 -6.359 12.078 1 33.44 296 GLY A CA 1
ATOM 2317 C C . GLY A 1 296 ? 34.438 -7.723 12.164 1 33.44 296 GLY A C 1
ATOM 2318 O O . GLY A 1 296 ? 33.875 -8.672 12.695 1 33.44 296 GLY A O 1
ATOM 2319 N N . SER A 1 297 ? 35.344 -8.078 11.258 1 32.19 297 SER A N 1
ATOM 2320 C CA . SER A 1 297 ? 36.438 -9.031 11.383 1 32.19 297 SER A CA 1
ATOM 2321 C C . SER A 1 297 ? 37.031 -9.008 12.789 1 32.19 297 SER A C 1
ATOM 2323 O O . SER A 1 297 ? 38 -8.266 13.055 1 32.19 297 SER A O 1
ATOM 2325 N N . GLU A 1 298 ? 36.438 -8.727 13.984 1 25.94 298 GLU A N 1
ATOM 2326 C CA . GLU A 1 298 ? 37.344 -9.336 14.977 1 25.94 298 GLU A CA 1
ATOM 2327 C C . GLU A 1 298 ? 37.156 -10.852 15.016 1 25.94 298 GLU A C 1
ATOM 2329 O O . GLU A 1 298 ? 36.062 -11.359 14.875 1 25.94 298 GLU A O 1
ATOM 2334 N N . MET B 1 1 ? -7.168 -2.086 -33.656 1 29.94 1 MET B N 1
ATOM 2335 C CA . MET B 1 1 ? -5.723 -2.275 -33.75 1 29.94 1 MET B CA 1
ATOM 2336 C C . MET B 1 1 ? -5.254 -3.381 -32.812 1 29.94 1 MET B C 1
ATOM 2338 O O . MET B 1 1 ? -4.285 -4.086 -33.125 1 29.94 1 MET B O 1
ATOM 2342 N N . LEU B 1 2 ? -5.844 -3.502 -31.688 1 40.28 2 LEU B N 1
ATOM 2343 C CA . LEU B 1 2 ? -5.66 -4.715 -30.906 1 40.28 2 LEU B CA 1
ATOM 2344 C C . LEU B 1 2 ? -6.148 -5.941 -31.656 1 40.28 2 LEU B C 1
ATOM 2346 O O . LEU B 1 2 ? -5.891 -7.074 -31.25 1 40.28 2 LEU B O 1
ATOM 2350 N N . GLN B 1 3 ? -7.012 -5.73 -32.5 1 40.44 3 GLN B N 1
ATOM 2351 C CA . GLN B 1 3 ? -7.586 -6.828 -33.25 1 40.44 3 GLN B CA 1
ATOM 2352 C C . GLN B 1 3 ? -6.496 -7.656 -33.938 1 40.44 3 GLN B C 1
ATOM 2354 O O . GLN B 1 3 ? -6.641 -8.867 -34.094 1 40.44 3 GLN B O 1
ATOM 2359 N N . THR B 1 4 ? -5.547 -7.035 -34.531 1 42.5 4 THR B N 1
ATOM 2360 C CA . THR B 1 4 ? -4.598 -7.723 -35.406 1 42.5 4 THR B CA 1
ATOM 2361 C C . THR B 1 4 ? -3.35 -8.133 -34.625 1 42.5 4 THR B C 1
ATOM 2363 O O . THR B 1 4 ? -2.52 -8.891 -35.125 1 42.5 4 THR B O 1
ATOM 2366 N N . THR B 1 5 ? -3.049 -7.43 -33.594 1 48.38 5 THR B N 1
ATOM 2367 C CA . THR B 1 5 ? -1.819 -7.805 -32.906 1 48.38 5 THR B CA 1
ATOM 2368 C C . THR B 1 5 ? -2.02 -9.094 -32.094 1 48.38 5 THR B C 1
ATOM 2370 O O . THR B 1 5 ? -2.953 -9.195 -31.297 1 48.38 5 THR B O 1
ATOM 2373 N N . SER B 1 6 ? -1.354 -10.172 -32.531 1 61.56 6 SER B N 1
ATOM 2374 C CA . SER B 1 6 ? -1.461 -11.539 -32.031 1 61.56 6 SER B CA 1
ATOM 2375 C C . SER B 1 6 ? -1.22 -11.609 -30.531 1 61.56 6 SER B C 1
ATOM 2377 O O . SER B 1 6 ? -0.242 -11.055 -30.031 1 61.56 6 SER B O 1
ATOM 2379 N N . LEU B 1 7 ? -2.271 -11.992 -29.828 1 63.34 7 LEU B N 1
ATOM 2380 C CA . LEU B 1 7 ? -2.146 -12.305 -28.406 1 63.34 7 LEU B CA 1
ATOM 2381 C C . LEU B 1 7 ? -0.87 -13.094 -28.125 1 63.34 7 LEU B C 1
ATOM 2383 O O . LEU B 1 7 ? -0.229 -12.906 -27.094 1 63.34 7 LEU B O 1
ATOM 2387 N N . SER B 1 8 ? -0.583 -13.797 -29.172 1 72.56 8 SER B N 1
ATOM 2388 C CA . SER B 1 8 ? 0.632 -14.594 -29.047 1 72.56 8 SER B CA 1
ATOM 2389 C C . SER B 1 8 ? 1.876 -13.711 -29.047 1 72.56 8 SER B C 1
ATOM 2391 O O . SER B 1 8 ? 2.801 -13.93 -28.266 1 72.56 8 SER B O 1
ATOM 2393 N N . ALA B 1 9 ? 1.816 -12.672 -29.875 1 79.12 9 ALA B N 1
ATOM 2394 C CA . ALA B 1 9 ? 2.951 -11.75 -29.922 1 79.12 9 ALA B CA 1
ATOM 2395 C C . ALA B 1 9 ? 3.061 -10.953 -28.641 1 79.12 9 ALA B C 1
ATOM 2397 O O . ALA B 1 9 ? 4.164 -10.703 -28.141 1 79.12 9 ALA B O 1
ATOM 2398 N N . MET B 1 10 ? 1.916 -10.703 -28.078 1 77.31 10 MET B N 1
ATOM 2399 C CA . MET B 1 10 ? 1.896 -9.953 -26.828 1 77.31 10 MET B CA 1
ATOM 2400 C C . MET B 1 10 ? 2.445 -10.797 -25.688 1 77.31 10 MET B C 1
ATOM 2402 O O . MET B 1 10 ? 3.166 -10.297 -24.828 1 77.31 10 MET B O 1
ATOM 2406 N N . ARG B 1 11 ? 2.074 -12.016 -25.703 1 78.81 11 ARG B N 1
ATOM 2407 C CA . ARG B 1 11 ? 2.578 -12.945 -24.688 1 78.81 11 ARG B CA 1
ATOM 2408 C C . ARG B 1 11 ? 4.086 -13.133 -24.828 1 78.81 11 ARG B C 1
ATOM 2410 O O . ARG B 1 11 ? 4.801 -13.18 -23.828 1 78.81 11 ARG B O 1
ATOM 2417 N N . ILE B 1 12 ? 4.586 -13.211 -26.062 1 81.62 12 ILE B N 1
ATOM 2418 C CA . ILE B 1 12 ? 6.008 -13.367 -26.344 1 81.62 12 ILE B CA 1
ATOM 2419 C C . ILE B 1 12 ? 6.766 -12.125 -25.875 1 81.62 12 ILE B C 1
ATOM 2421 O O . ILE B 1 12 ? 7.809 -12.234 -25.219 1 81.62 12 ILE B O 1
ATOM 2425 N N . PHE B 1 13 ? 6.211 -11.008 -26.125 1 86.5 13 PHE B N 1
ATOM 2426 C CA . PHE B 1 13 ? 6.801 -9.75 -25.672 1 86.5 13 PHE B CA 1
ATOM 2427 C C . PHE B 1 13 ? 6.891 -9.711 -24.156 1 86.5 13 PHE B C 1
ATOM 2429 O O . PHE B 1 13 ? 7.949 -9.398 -23.594 1 86.5 13 PHE B O 1
ATOM 2436 N N . GLU B 1 14 ? 5.762 -9.977 -23.656 1 81.25 14 GLU B N 1
ATOM 2437 C CA . GLU B 1 14 ? 5.703 -9.906 -22.188 1 81.25 14 GLU B CA 1
ATOM 2438 C C . GLU B 1 14 ? 6.754 -10.82 -21.562 1 81.25 14 GLU B C 1
ATOM 2440 O O . GLU B 1 14 ? 7.449 -10.414 -20.625 1 81.25 14 GLU B O 1
ATOM 2445 N N . ALA B 1 15 ? 6.965 -12.039 -22 1 80.56 15 ALA B N 1
ATOM 2446 C CA . ALA B 1 15 ? 7.941 -12.992 -21.484 1 80.56 15 ALA B CA 1
ATOM 2447 C C . ALA B 1 15 ? 9.367 -12.484 -21.703 1 80.56 15 ALA B C 1
ATOM 2449 O O . ALA B 1 15 ? 10.188 -12.523 -20.781 1 80.56 15 ALA B O 1
ATOM 2450 N N . ALA B 1 16 ? 9.641 -11.984 -22.875 1 84.88 16 ALA B N 1
ATOM 2451 C CA . ALA B 1 16 ? 10.977 -11.492 -23.219 1 84.88 16 ALA B CA 1
ATOM 2452 C C . ALA B 1 16 ? 11.344 -10.281 -22.359 1 84.88 16 ALA B C 1
ATOM 2454 O O . ALA B 1 16 ? 12.477 -10.156 -21.906 1 84.88 16 ALA B O 1
ATOM 2455 N N . ALA B 1 17 ? 10.375 -9.477 -22.266 1 82.62 17 ALA B N 1
ATOM 2456 C CA . ALA B 1 17 ? 10.594 -8.25 -21.5 1 82.62 17 ALA B CA 1
ATOM 2457 C C . ALA B 1 17 ? 10.781 -8.555 -20.016 1 82.62 17 ALA B C 1
ATOM 2459 O O . ALA B 1 17 ? 11.68 -8 -19.375 1 82.62 17 ALA B O 1
ATOM 2460 N N . ARG B 1 18 ? 9.922 -9.391 -19.562 1 72.5 18 ARG B N 1
ATOM 2461 C CA . ARG B 1 18 ? 9.953 -9.773 -18.156 1 72.5 18 ARG B CA 1
ATOM 2462 C C . ARG B 1 18 ? 11.266 -10.477 -17.812 1 72.5 18 ARG B C 1
ATOM 2464 O O . ARG B 1 18 ? 11.859 -10.203 -16.781 1 72.5 18 ARG B O 1
ATOM 2471 N N . LEU B 1 19 ? 11.758 -11.289 -18.703 1 73.44 19 LEU B N 1
ATOM 2472 C CA . LEU B 1 19 ? 12.938 -12.109 -18.484 1 73.44 19 LEU B CA 1
ATOM 2473 C C . LEU B 1 19 ? 14.203 -11.367 -18.922 1 73.44 19 LEU B C 1
ATOM 2475 O O . LEU B 1 19 ? 15.312 -11.75 -18.531 1 73.44 19 LEU B O 1
ATOM 2479 N N . GLY B 1 20 ? 13.977 -10.328 -19.688 1 78.38 20 GLY B N 1
ATOM 2480 C CA . GLY B 1 20 ? 15.086 -9.555 -20.219 1 78.38 20 GLY B CA 1
ATOM 2481 C C . GLY B 1 20 ? 15.953 -10.344 -21.188 1 78.38 20 GLY B C 1
ATOM 2482 O O . GLY B 1 20 ? 17.141 -10.055 -21.344 1 78.38 20 GLY B O 1
ATOM 2483 N N . SER B 1 21 ? 15.406 -11.398 -21.641 1 83.5 21 SER B N 1
ATOM 2484 C CA . SER B 1 21 ? 16.156 -12.297 -22.516 1 83.5 21 SER B CA 1
ATOM 2485 C C . SER B 1 21 ? 15.25 -12.984 -23.516 1 83.5 21 SER B C 1
ATOM 2487 O O . SER B 1 21 ? 14.258 -13.609 -23.141 1 83.5 21 SER B O 1
ATOM 2489 N N . PHE B 1 22 ? 15.672 -12.914 -24.812 1 86.5 22 PHE B N 1
ATOM 2490 C CA . PHE B 1 22 ? 14.906 -13.57 -25.859 1 86.5 22 PHE B CA 1
ATOM 2491 C C . PHE B 1 22 ? 15.07 -15.086 -25.781 1 86.5 22 PHE B C 1
ATOM 2493 O O . PHE B 1 22 ? 14.125 -15.836 -26.031 1 86.5 22 PHE B O 1
ATOM 2500 N N . ARG B 1 23 ? 16.25 -15.43 -25.375 1 85.38 23 ARG B N 1
ATOM 2501 C CA . ARG B 1 23 ? 16.5 -16.859 -25.234 1 85.38 23 ARG B CA 1
ATOM 2502 C C . ARG B 1 23 ? 15.68 -17.453 -24.094 1 85.38 23 ARG B C 1
ATOM 2504 O O . ARG B 1 23 ? 15.07 -18.516 -24.25 1 85.38 23 ARG B O 1
ATOM 2511 N N . ALA B 1 24 ? 15.688 -16.797 -23.047 1 82.69 24 ALA B N 1
ATOM 2512 C CA . ALA B 1 24 ? 14.93 -17.266 -21.891 1 82.69 24 ALA B CA 1
ATOM 2513 C C . ALA B 1 24 ? 13.43 -17.281 -22.188 1 82.69 24 ALA B C 1
ATOM 2515 O O . ALA B 1 24 ? 12.719 -18.203 -21.781 1 82.69 24 ALA B O 1
ATOM 2516 N N . ALA B 1 25 ? 12.992 -16.344 -22.891 1 86.31 25 ALA B N 1
ATOM 2517 C CA . ALA B 1 25 ? 11.594 -16.297 -23.297 1 86.31 25 ALA B CA 1
ATOM 2518 C C . ALA B 1 25 ? 11.242 -17.469 -24.219 1 86.31 25 ALA B C 1
ATOM 2520 O O . ALA B 1 25 ? 10.172 -18.062 -24.078 1 86.31 25 ALA B O 1
ATOM 2521 N N . ALA B 1 26 ? 12.094 -17.75 -25.062 1 87.25 26 ALA B N 1
ATOM 2522 C CA . ALA B 1 26 ? 11.906 -18.891 -25.984 1 87.25 26 ALA B CA 1
ATOM 2523 C C . ALA B 1 26 ? 11.758 -20.188 -25.203 1 87.25 26 ALA B C 1
ATOM 2525 O O . ALA B 1 26 ? 10.875 -21 -25.5 1 87.25 26 ALA B O 1
ATOM 2526 N N . GLU B 1 27 ? 12.586 -20.297 -24.219 1 81.44 27 GLU B N 1
ATOM 2527 C CA . GLU B 1 27 ? 12.547 -21.484 -23.375 1 81.44 27 GLU B CA 1
ATOM 2528 C C . GLU B 1 27 ? 11.234 -21.562 -22.578 1 81.44 27 GLU B C 1
ATOM 2530 O O . GLU B 1 27 ? 10.586 -22.609 -22.547 1 81.44 27 GLU B O 1
ATOM 2535 N N . GLU B 1 28 ? 10.82 -20.438 -22.078 1 77.5 28 GLU B N 1
ATOM 2536 C CA . GLU B 1 28 ? 9.602 -20.391 -21.281 1 77.5 28 GLU B CA 1
ATOM 2537 C C . GLU B 1 28 ? 8.375 -20.734 -22.141 1 77.5 28 GLU B C 1
ATOM 2539 O O . GLU B 1 28 ? 7.461 -21.422 -21.672 1 77.5 28 GLU B O 1
ATOM 2544 N N . LEU B 1 29 ? 8.344 -20.297 -23.344 1 78.56 29 LEU B N 1
ATOM 2545 C CA . LEU B 1 29 ? 7.156 -20.406 -24.172 1 78.56 29 LEU B CA 1
ATOM 2546 C C . LEU B 1 29 ? 7.266 -21.578 -25.141 1 78.56 29 LEU B C 1
ATOM 2548 O O . LEU B 1 29 ? 6.383 -21.781 -25.969 1 78.56 29 LEU B O 1
ATOM 2552 N N . ASN B 1 30 ? 8.367 -22.344 -24.984 1 82.5 30 ASN B N 1
ATOM 2553 C CA . ASN B 1 30 ? 8.633 -23.484 -25.859 1 82.5 30 ASN B CA 1
ATOM 2554 C C . ASN B 1 30 ? 8.602 -23.062 -27.328 1 82.5 30 ASN B C 1
ATOM 2556 O O . ASN B 1 30 ? 7.902 -23.688 -28.141 1 82.5 30 ASN B O 1
ATOM 2560 N N . LEU B 1 31 ? 9.305 -22 -27.547 1 82.94 31 LEU B N 1
ATOM 2561 C CA . LEU B 1 31 ? 9.477 -21.469 -28.891 1 82.94 31 LEU B CA 1
ATOM 2562 C C . LEU B 1 31 ? 10.961 -21.391 -29.25 1 82.94 31 LEU B C 1
ATOM 2564 O O . LEU B 1 31 ? 11.82 -21.547 -28.391 1 82.94 31 LEU B O 1
ATOM 2568 N N . SER B 1 32 ? 11.281 -21.297 -30.516 1 86 32 SER B N 1
ATOM 2569 C CA . SER B 1 32 ? 12.656 -21.031 -30.922 1 86 32 SER B CA 1
ATOM 2570 C C . SER B 1 32 ? 13.008 -19.562 -30.734 1 86 32 SER B C 1
ATOM 2572 O O . SER B 1 32 ? 12.141 -18.688 -30.828 1 86 32 SER B O 1
ATOM 2574 N N . PRO B 1 33 ? 14.242 -19.359 -30.391 1 88 33 PRO B N 1
ATOM 2575 C CA . PRO B 1 33 ? 14.672 -17.953 -30.266 1 88 33 PRO B CA 1
ATOM 2576 C C . PRO B 1 33 ? 14.352 -17.141 -31.516 1 88 33 PRO B C 1
ATOM 2578 O O . PRO B 1 33 ? 14.008 -15.961 -31.422 1 88 33 PRO B O 1
ATOM 2581 N N . SER B 1 34 ? 14.492 -17.766 -32.656 1 89.19 34 SER B N 1
ATOM 2582 C CA . SER B 1 34 ? 14.164 -17.094 -33.906 1 89.19 34 SER B CA 1
ATOM 2583 C C . SER B 1 34 ? 12.688 -16.703 -33.969 1 89.19 34 SER B C 1
ATOM 2585 O O . SER B 1 34 ? 12.344 -15.625 -34.438 1 89.19 34 SER B O 1
ATOM 2587 N N . ALA B 1 35 ? 11.867 -17.578 -33.5 1 85.56 35 ALA B N 1
ATOM 2588 C CA . ALA B 1 35 ? 10.43 -17.312 -33.469 1 85.56 35 ALA B CA 1
ATOM 2589 C C . ALA B 1 35 ? 10.109 -16.156 -32.531 1 85.56 35 ALA B C 1
ATOM 2591 O O . ALA B 1 35 ? 9.266 -15.312 -32.844 1 85.56 35 ALA B O 1
ATOM 2592 N N . VAL B 1 36 ? 10.766 -16.125 -31.406 1 89.5 36 VAL B N 1
ATOM 2593 C CA . VAL B 1 36 ? 10.594 -15.031 -30.453 1 89.5 36 VAL B CA 1
ATOM 2594 C C . VAL B 1 36 ? 11.031 -13.711 -31.094 1 89.5 36 VAL B C 1
ATOM 2596 O O . VAL B 1 36 ? 10.312 -12.711 -31.031 1 89.5 36 VAL B O 1
ATOM 2599 N N . SER B 1 37 ? 12.18 -13.719 -31.75 1 89.12 37 SER B N 1
ATOM 2600 C CA . SER B 1 37 ? 12.719 -12.523 -32.406 1 89.12 37 SER B CA 1
ATOM 2601 C C . SER B 1 37 ? 11.773 -12.023 -33.5 1 89.12 37 SER B C 1
ATOM 2603 O O . SER B 1 37 ? 11.492 -10.82 -33.562 1 89.12 37 SER B O 1
ATOM 2605 N N . HIS B 1 38 ? 11.289 -12.914 -34.219 1 88.19 38 HIS B N 1
ATOM 2606 C CA . HIS B 1 38 ? 10.383 -12.562 -35.312 1 88.19 38 HIS B CA 1
ATOM 2607 C C . HIS B 1 38 ? 9.07 -11.992 -34.781 1 88.19 38 HIS B C 1
ATOM 2609 O O . HIS B 1 38 ? 8.539 -11.023 -35.344 1 88.19 38 HIS B O 1
ATOM 2615 N N . ALA B 1 39 ? 8.57 -12.664 -33.781 1 85.56 39 ALA B N 1
ATOM 2616 C CA . ALA B 1 39 ? 7.32 -12.211 -33.188 1 85.56 39 ALA B CA 1
ATOM 2617 C C . ALA B 1 39 ? 7.457 -10.797 -32.656 1 85.56 39 ALA B C 1
ATOM 2619 O O . ALA B 1 39 ? 6.551 -9.969 -32.812 1 85.56 39 ALA B O 1
ATOM 2620 N N . ILE B 1 40 ? 8.57 -10.492 -32.031 1 88.06 40 ILE B N 1
ATOM 2621 C CA . ILE B 1 40 ? 8.812 -9.18 -31.453 1 88.06 40 ILE B CA 1
ATOM 2622 C C . ILE B 1 40 ? 8.953 -8.133 -32.562 1 88.06 40 ILE B C 1
ATOM 2624 O O . ILE B 1 40 ? 8.383 -7.043 -32.469 1 88.06 40 ILE B O 1
ATOM 2628 N N . MET B 1 41 ? 9.664 -8.5 -33.594 1 87.06 41 MET B N 1
ATOM 2629 C CA . MET B 1 41 ? 9.828 -7.59 -34.719 1 87.06 41 MET B CA 1
ATOM 2630 C C . MET B 1 41 ? 8.477 -7.273 -35.375 1 87.06 41 MET B C 1
ATOM 2632 O O . MET B 1 41 ? 8.203 -6.121 -35.719 1 87.06 41 MET B O 1
ATOM 2636 N N . ARG B 1 42 ? 7.746 -8.305 -35.531 1 82.12 42 ARG B N 1
ATOM 2637 C CA . ARG B 1 42 ? 6.414 -8.125 -36.094 1 82.12 42 ARG B CA 1
ATOM 2638 C C . ARG B 1 42 ? 5.551 -7.246 -35.188 1 82.12 42 ARG B C 1
ATOM 2640 O O . ARG B 1 42 ? 4.832 -6.371 -35.688 1 82.12 42 ARG B O 1
ATOM 2647 N N . LEU B 1 43 ? 5.566 -7.512 -33.906 1 84.31 43 LEU B N 1
ATOM 2648 C CA . LEU B 1 43 ? 4.797 -6.723 -32.969 1 84.31 43 LEU B CA 1
ATOM 2649 C C . LEU B 1 43 ? 5.215 -5.254 -33 1 84.31 43 LEU B C 1
ATOM 2651 O O . LEU B 1 43 ? 4.363 -4.363 -33.031 1 84.31 43 LEU B O 1
ATOM 2655 N N . GLU B 1 44 ? 6.512 -5.023 -33.031 1 86.81 44 GLU B N 1
ATOM 2656 C CA . GLU B 1 44 ? 7.039 -3.664 -33.125 1 86.81 44 GLU B CA 1
ATOM 2657 C C . GLU B 1 44 ? 6.598 -2.975 -34.406 1 86.81 44 GLU B C 1
ATOM 2659 O O . GLU B 1 44 ? 6.246 -1.792 -34.406 1 86.81 44 GLU B O 1
ATOM 2664 N N . ARG B 1 45 ? 6.598 -3.746 -35.5 1 81.12 45 ARG B N 1
ATOM 2665 C CA . ARG B 1 45 ? 6.148 -3.23 -36.781 1 81.12 45 ARG B CA 1
ATOM 2666 C C . ARG B 1 45 ? 4.664 -2.881 -36.75 1 81.12 45 ARG B C 1
ATOM 2668 O O . ARG B 1 45 ? 4.262 -1.804 -37.188 1 81.12 45 ARG B O 1
ATOM 2675 N N . ASP B 1 46 ? 3.955 -3.809 -36.188 1 76.12 46 ASP B N 1
ATOM 2676 C CA . ASP B 1 46 ? 2.512 -3.6 -36.125 1 76.12 46 ASP B CA 1
ATOM 2677 C C . ASP B 1 46 ? 2.178 -2.379 -35.281 1 76.12 46 ASP B C 1
ATOM 2679 O O . ASP B 1 46 ? 1.233 -1.645 -35.562 1 76.12 46 ASP B O 1
ATOM 2683 N N . LEU B 1 47 ? 2.971 -2.209 -34.25 1 76.62 47 LEU B N 1
ATOM 2684 C CA . LEU B 1 47 ? 2.725 -1.109 -33.312 1 76.62 47 LEU B CA 1
ATOM 2685 C C . LEU B 1 47 ? 3.383 0.174 -33.812 1 76.62 47 LEU B C 1
ATOM 2687 O O . LEU B 1 47 ? 3.045 1.268 -33.344 1 76.62 47 LEU B O 1
ATOM 2691 N N . GLY B 1 48 ? 4.332 0.02 -34.688 1 79.56 48 GLY B N 1
ATOM 2692 C CA . GLY B 1 48 ? 5.035 1.159 -35.25 1 79.56 48 GLY B CA 1
ATOM 2693 C C . GLY B 1 48 ? 6.055 1.762 -34.312 1 79.56 48 GLY B C 1
ATOM 2694 O O . GLY B 1 48 ? 6.441 2.922 -34.438 1 79.56 48 GLY B O 1
ATOM 2695 N N . VAL B 1 49 ? 6.34 1.037 -33.219 1 80.62 49 VAL B N 1
ATOM 2696 C CA . VAL B 1 49 ? 7.309 1.519 -32.25 1 80.62 49 VAL B CA 1
ATOM 2697 C C . VAL B 1 49 ? 8.219 0.374 -31.812 1 80.62 49 VAL B C 1
ATOM 2699 O O . VAL B 1 49 ? 7.809 -0.789 -31.812 1 80.62 49 VAL B O 1
ATOM 2702 N N . ALA B 1 50 ? 9.492 0.73 -31.5 1 86.25 50 ALA B N 1
ATOM 2703 C CA . ALA B 1 50 ? 10.414 -0.252 -30.938 1 86.25 50 ALA B CA 1
ATOM 2704 C C . ALA B 1 50 ? 10.125 -0.499 -29.453 1 86.25 50 ALA B C 1
ATOM 2706 O O . ALA B 1 50 ? 9.867 0.441 -28.703 1 86.25 50 ALA B O 1
ATOM 2707 N N . LEU B 1 51 ? 10.055 -1.794 -29.188 1 87 51 LEU B N 1
ATOM 2708 C CA . LEU B 1 51 ? 9.781 -2.162 -27.797 1 87 51 LEU B CA 1
ATOM 2709 C C . LEU B 1 51 ? 11.062 -2.521 -27.062 1 87 51 LEU B C 1
ATOM 2711 O O . LEU B 1 51 ? 11.125 -2.457 -25.828 1 87 51 LEU B O 1
ATOM 2715 N N . PHE B 1 52 ? 12.07 -2.939 -27.828 1 88.19 52 PHE B N 1
ATOM 2716 C CA . PHE B 1 52 ? 13.367 -3.299 -27.25 1 88.19 52 PHE B CA 1
ATOM 2717 C C . PHE B 1 52 ? 14.477 -2.469 -27.875 1 88.19 52 PHE B C 1
ATOM 2719 O O . PHE B 1 52 ? 14.391 -2.082 -29.047 1 88.19 52 PHE B O 1
ATOM 2726 N N . GLU B 1 53 ? 15.375 -2.051 -26.984 1 81.69 53 GLU B N 1
ATOM 2727 C CA . GLU B 1 53 ? 16.656 -1.565 -27.453 1 81.69 53 GLU B CA 1
ATOM 2728 C C . GLU B 1 53 ? 17.688 -2.697 -27.531 1 81.69 53 GLU B C 1
ATOM 2730 O O . GLU B 1 53 ? 17.922 -3.398 -26.547 1 81.69 53 GLU B O 1
ATOM 2735 N N . ARG B 1 54 ? 17.953 -3.121 -28.766 1 69.5 54 ARG B N 1
ATOM 2736 C CA . ARG B 1 54 ? 18.828 -4.266 -28.969 1 69.5 54 ARG B CA 1
ATOM 2737 C C . ARG B 1 54 ? 20.266 -3.811 -29.219 1 69.5 54 ARG B C 1
ATOM 2739 O O . ARG B 1 54 ? 20.5 -2.963 -30.078 1 69.5 54 ARG B O 1
ATOM 2746 N N . THR B 1 55 ? 21.047 -3.9 -28.188 1 64.38 55 THR B N 1
ATOM 2747 C CA . THR B 1 55 ? 22.469 -3.826 -28.484 1 64.38 55 THR B CA 1
ATOM 2748 C C . THR B 1 55 ? 23.062 -5.223 -28.609 1 64.38 55 THR B C 1
ATOM 2750 O O . THR B 1 55 ? 22.391 -6.219 -28.344 1 64.38 55 THR B O 1
ATOM 2753 N N . THR B 1 56 ? 24.312 -5.52 -29.266 1 59.03 56 THR B N 1
ATOM 2754 C CA . THR B 1 56 ? 24.953 -6.809 -29.484 1 59.03 56 THR B CA 1
ATOM 2755 C C . THR B 1 56 ? 25.031 -7.605 -28.172 1 59.03 56 THR B C 1
ATOM 2757 O O . THR B 1 56 ? 25.062 -8.836 -28.203 1 59.03 56 THR B O 1
ATOM 2760 N N . ARG B 1 57 ? 24.953 -7.004 -27.062 1 59.69 57 ARG B N 1
ATOM 2761 C CA . ARG B 1 57 ? 25.281 -7.688 -25.812 1 59.69 57 ARG B CA 1
ATOM 2762 C C . ARG B 1 57 ? 24.094 -7.691 -24.859 1 59.69 57 ARG B C 1
ATOM 2764 O O . ARG B 1 57 ? 24.078 -8.461 -23.891 1 59.69 57 ARG B O 1
ATOM 2771 N N . SER B 1 58 ? 23.078 -6.746 -25.094 1 65.69 58 SER B N 1
ATOM 2772 C CA . SER B 1 58 ? 22.047 -6.715 -24.062 1 65.69 58 SER B CA 1
ATOM 2773 C C . SER B 1 58 ? 20.703 -6.324 -24.641 1 65.69 58 SER B C 1
ATOM 2775 O O . SER B 1 58 ? 20.625 -5.621 -25.656 1 65.69 58 SER B O 1
ATOM 2777 N N . VAL B 1 59 ? 19.578 -7.008 -24.172 1 74.5 59 VAL B N 1
ATOM 2778 C CA . VAL B 1 59 ? 18.203 -6.691 -24.547 1 74.5 59 VAL B CA 1
ATOM 2779 C C . VAL B 1 59 ? 17.562 -5.867 -23.438 1 74.5 59 VAL B C 1
ATOM 2781 O O . VAL B 1 59 ? 17.516 -6.297 -22.281 1 74.5 59 VAL B O 1
ATOM 2784 N N . SER B 1 60 ? 17.375 -4.566 -23.797 1 81.06 60 SER B N 1
ATOM 2785 C CA . SER B 1 60 ? 16.688 -3.709 -22.844 1 81.06 60 SER B CA 1
ATOM 2786 C C . SER B 1 60 ? 15.406 -3.125 -23.438 1 81.06 60 SER B C 1
ATOM 2788 O O . SER B 1 60 ? 15.273 -3.023 -24.656 1 81.06 60 SER B O 1
ATOM 2790 N N . LEU B 1 61 ? 14.453 -2.838 -22.547 1 80.88 61 LEU B N 1
ATOM 2791 C CA . LEU B 1 61 ? 13.164 -2.322 -23 1 80.88 61 LEU B CA 1
ATOM 2792 C C . LEU B 1 61 ? 13.258 -0.832 -23.312 1 80.88 61 LEU B C 1
ATOM 2794 O O . LEU B 1 61 ? 13.969 -0.093 -22.625 1 80.88 61 LEU B O 1
ATOM 2798 N N . THR B 1 62 ? 12.547 -0.412 -24.438 1 78.06 62 THR B N 1
ATOM 2799 C CA . THR B 1 62 ? 12.273 1.003 -24.656 1 78.06 62 THR B CA 1
ATOM 2800 C C . THR B 1 62 ? 11.203 1.506 -23.688 1 78.06 62 THR B C 1
ATOM 2802 O O . THR B 1 62 ? 10.633 0.723 -22.922 1 78.06 62 THR B O 1
ATOM 2805 N N . VAL B 1 63 ? 10.984 2.807 -23.734 1 66.69 63 VAL B N 1
ATOM 2806 C CA . VAL B 1 63 ? 9.914 3.385 -22.922 1 66.69 63 VAL B CA 1
ATOM 2807 C C . VAL B 1 63 ? 8.578 2.773 -23.312 1 66.69 63 VAL B C 1
ATOM 2809 O O . VAL B 1 63 ? 7.77 2.414 -22.453 1 66.69 63 VAL B O 1
ATOM 2812 N N . ALA B 1 64 ? 8.43 2.699 -24.547 1 74.06 64 ALA B N 1
ATOM 2813 C CA . ALA B 1 64 ? 7.223 2.061 -25.062 1 74.06 64 ALA B CA 1
ATOM 2814 C C . ALA B 1 64 ? 7.148 0.601 -24.625 1 74.06 64 ALA B C 1
ATOM 2816 O O . ALA B 1 64 ? 6.074 0.108 -24.266 1 74.06 64 ALA B O 1
ATOM 2817 N N . GLY B 1 65 ? 8.281 -0.045 -24.641 1 79.38 65 GLY B N 1
ATOM 2818 C CA . GLY B 1 65 ? 8.344 -1.423 -24.188 1 79.38 65 GLY B CA 1
ATOM 2819 C C . GLY B 1 65 ? 7.969 -1.58 -22.719 1 79.38 65 GLY B C 1
ATOM 2820 O O . GLY B 1 65 ? 7.234 -2.5 -22.359 1 79.38 65 GLY B O 1
ATOM 2821 N N . GLN B 1 66 ? 8.438 -0.689 -22 1 70.56 66 GLN B N 1
ATOM 2822 C CA . GLN B 1 66 ? 8.141 -0.727 -20.578 1 70.56 66 GLN B CA 1
ATOM 2823 C C . GLN B 1 66 ? 6.648 -0.513 -20.312 1 70.56 66 GLN B C 1
ATOM 2825 O O . GLN B 1 66 ? 6.047 -1.221 -19.5 1 70.56 66 GLN B O 1
ATOM 2830 N N . THR B 1 67 ? 6.129 0.406 -20.969 1 64.25 67 THR B N 1
ATOM 2831 C CA . THR B 1 67 ? 4.703 0.681 -20.844 1 64.25 67 THR B CA 1
ATOM 2832 C C . THR B 1 67 ? 3.883 -0.542 -21.25 1 64.25 67 THR B C 1
ATOM 2834 O O . THR B 1 67 ? 2.965 -0.943 -20.531 1 64.25 67 THR B O 1
ATOM 2837 N N . LEU B 1 68 ? 4.281 -1.088 -22.312 1 72.44 68 LEU B N 1
ATOM 2838 C CA . LEU B 1 68 ? 3.545 -2.25 -22.797 1 72.44 68 LEU B CA 1
ATOM 2839 C C . LEU B 1 68 ? 3.723 -3.438 -21.859 1 72.44 68 LEU B C 1
ATOM 2841 O O . LEU B 1 68 ? 2.785 -4.207 -21.641 1 72.44 68 LEU B O 1
ATOM 2845 N N . LEU B 1 69 ? 4.945 -3.479 -21.359 1 76.06 69 LEU B N 1
ATOM 2846 C CA . LEU B 1 69 ? 5.184 -4.578 -20.438 1 76.06 69 LEU B CA 1
ATOM 2847 C C . LEU B 1 69 ? 4.25 -4.492 -19.234 1 76.06 69 LEU B C 1
ATOM 2849 O O . LEU B 1 69 ? 3.637 -5.484 -18.844 1 76.06 69 LEU B O 1
ATOM 2853 N N . ASN B 1 70 ? 4.121 -3.383 -18.734 1 63.12 70 ASN B N 1
ATOM 2854 C CA . ASN B 1 70 ? 3.246 -3.193 -17.578 1 63.12 70 ASN B CA 1
ATOM 2855 C C . ASN B 1 70 ? 1.808 -3.588 -17.891 1 63.12 70 ASN B C 1
ATOM 2857 O O . ASN B 1 70 ? 1.19 -4.352 -17.141 1 63.12 70 ASN B O 1
ATOM 2861 N N . HIS B 1 71 ? 1.371 -3.133 -18.953 1 60.34 71 HIS B N 1
ATOM 2862 C CA . HIS B 1 71 ? -0.007 -3.414 -19.344 1 60.34 71 HIS B CA 1
ATOM 2863 C C . HIS B 1 71 ? -0.182 -4.879 -19.734 1 60.34 71 HIS B C 1
ATOM 2865 O O . HIS B 1 71 ? -1.176 -5.508 -19.359 1 60.34 71 HIS B O 1
ATOM 2871 N N . ALA B 1 72 ? 0.831 -5.359 -20.453 1 67.69 72 ALA B N 1
ATOM 2872 C CA . ALA B 1 72 ? 0.748 -6.75 -20.891 1 67.69 72 ALA B CA 1
ATOM 2873 C C . ALA B 1 72 ? 0.818 -7.703 -19.688 1 67.69 72 ALA B C 1
ATOM 2875 O O . ALA B 1 72 ? 0.055 -8.672 -19.625 1 67.69 72 ALA B O 1
ATOM 2876 N N . SER B 1 73 ? 1.739 -7.34 -18.859 1 64.94 73 SER B N 1
ATOM 2877 C CA . SER B 1 73 ? 1.862 -8.18 -17.672 1 64.94 73 SER B CA 1
ATOM 2878 C C . SER B 1 73 ? 0.561 -8.203 -16.875 1 64.94 73 SER B C 1
ATOM 2880 O O . SER B 1 73 ? 0.099 -9.273 -16.469 1 64.94 73 SER B O 1
ATOM 2882 N N . ASN B 1 74 ? 0.016 -7.113 -16.734 1 56.69 74 ASN B N 1
ATOM 2883 C CA . ASN B 1 74 ? -1.26 -7.027 -16.031 1 56.69 74 ASN B CA 1
ATOM 2884 C C . ASN B 1 74 ? -2.355 -7.801 -16.766 1 56.69 74 ASN B C 1
ATOM 2886 O O . ASN B 1 74 ? -3.164 -8.484 -16.125 1 56.69 74 ASN B O 1
ATOM 2890 N N . ALA B 1 75 ? -2.34 -7.66 -18.016 1 57.75 75 ALA B N 1
ATOM 2891 C CA . ALA B 1 75 ? -3.34 -8.344 -18.828 1 57.75 75 ALA B CA 1
ATOM 2892 C C . ALA B 1 75 ? -3.189 -9.859 -18.719 1 57.75 75 ALA B C 1
ATOM 2894 O O . ALA B 1 75 ? -4.176 -10.578 -18.531 1 57.75 75 ALA B O 1
ATOM 2895 N N . PHE B 1 76 ? -1.955 -10.336 -18.844 1 60.12 76 PHE B N 1
ATOM 2896 C CA . PHE B 1 76 ? -1.754 -11.781 -18.797 1 60.12 76 PHE B CA 1
ATOM 2897 C C . PHE B 1 76 ? -1.979 -12.32 -17.391 1 60.12 76 PHE B C 1
ATOM 2899 O O . PHE B 1 76 ? -2.461 -13.445 -17.219 1 60.12 76 PHE B O 1
ATOM 2906 N N . GLU B 1 77 ? -1.632 -11.445 -16.562 1 56.78 77 GLU B N 1
ATOM 2907 C CA . GLU B 1 77 ? -1.967 -11.828 -15.188 1 56.78 77 GLU B CA 1
ATOM 2908 C C . GLU B 1 77 ? -3.477 -11.945 -15.008 1 56.78 77 GLU B C 1
ATOM 2910 O O . GLU B 1 77 ? -3.957 -12.883 -14.367 1 56.78 77 GLU B O 1
ATOM 2915 N N . GLU B 1 78 ? -4.086 -11.086 -15.625 1 53.16 78 GLU B N 1
ATOM 2916 C CA . GLU B 1 78 ? -5.543 -11.133 -15.578 1 53.16 78 GLU B CA 1
ATOM 2917 C C . GLU B 1 78 ? -6.078 -12.391 -16.266 1 53.16 78 GLU B C 1
ATOM 2919 O O . GLU B 1 78 ? -7 -13.031 -15.766 1 53.16 78 GLU B O 1
ATOM 2924 N N . LEU B 1 79 ? -5.488 -12.75 -17.375 1 53.53 79 LEU B N 1
ATOM 2925 C CA . LEU B 1 79 ? -5.875 -13.961 -18.094 1 53.53 79 LEU B CA 1
ATOM 2926 C C . LEU B 1 79 ? -5.547 -15.203 -17.266 1 53.53 79 LEU B C 1
ATOM 2928 O O . LEU B 1 79 ? -6.352 -16.141 -17.188 1 53.53 79 LEU B O 1
ATOM 2932 N N . ARG B 1 80 ? -4.371 -15.195 -16.766 1 54.03 80 ARG B N 1
ATOM 2933 C CA . ARG B 1 80 ? -3.988 -16.312 -15.906 1 54.03 80 ARG B CA 1
ATOM 2934 C C . ARG B 1 80 ? -4.965 -16.469 -14.75 1 54.03 80 ARG B C 1
ATOM 2936 O O . ARG B 1 80 ? -5.402 -17.578 -14.445 1 54.03 80 ARG B O 1
ATOM 2943 N N . ARG B 1 81 ? -5.156 -15.375 -14.273 1 50.34 81 ARG B N 1
ATOM 2944 C CA . ARG B 1 81 ? -6.121 -15.375 -13.18 1 50.34 81 ARG B CA 1
ATOM 2945 C C . ARG B 1 81 ? -7.469 -15.93 -13.633 1 50.34 81 ARG B C 1
ATOM 2947 O O . ARG B 1 81 ? -8.109 -16.688 -12.914 1 50.34 81 ARG B O 1
ATOM 2954 N N . GLY B 1 82 ? -7.809 -15.508 -14.742 1 47.41 82 GLY B N 1
ATOM 2955 C CA . GLY B 1 82 ? -9.031 -16.031 -15.336 1 47.41 82 GLY B CA 1
ATOM 2956 C C . GLY B 1 82 ? -9.008 -17.531 -15.516 1 47.41 82 GLY B C 1
ATOM 2957 O O . GLY B 1 82 ? -9.984 -18.219 -15.188 1 47.41 82 GLY B O 1
ATOM 2958 N N . VAL B 1 83 ? -7.922 -18.031 -16.094 1 47.47 83 VAL B N 1
ATOM 2959 C CA . VAL B 1 83 ? -7.789 -19.469 -16.312 1 47.47 83 VAL B CA 1
ATOM 2960 C C . VAL B 1 83 ? -7.805 -20.203 -14.969 1 47.47 83 VAL B C 1
ATOM 2962 O O . VAL B 1 83 ? -8.453 -21.25 -14.828 1 47.47 83 VAL B O 1
ATOM 2965 N N . GLU B 1 84 ? -7.043 -19.625 -14.125 1 47.75 84 GLU B N 1
ATOM 2966 C CA . GLU B 1 84 ? -7 -20.234 -12.797 1 47.75 84 GLU B CA 1
ATOM 2967 C C . GLU B 1 84 ? -8.391 -20.266 -12.156 1 47.75 84 GLU B C 1
ATOM 2969 O O . GLU B 1 84 ? -8.742 -21.234 -11.484 1 47.75 84 GLU B O 1
ATOM 2974 N N . GLN B 1 85 ? -8.938 -19.219 -12.453 1 45.41 85 GLN B N 1
ATOM 2975 C CA . GLN B 1 85 ? -10.305 -19.125 -11.953 1 45.41 85 GLN B CA 1
ATOM 2976 C C . GLN B 1 85 ? -11.172 -20.25 -12.523 1 45.41 85 GLN B C 1
ATOM 2978 O O . GLN B 1 85 ? -12.055 -20.766 -11.836 1 45.41 85 GLN B O 1
ATOM 2983 N N . ILE B 1 86 ? -10.867 -20.531 -13.75 1 43.22 86 ILE B N 1
ATOM 2984 C CA . ILE B 1 86 ? -11.648 -21.594 -14.359 1 43.22 86 ILE B CA 1
ATOM 2985 C C . ILE B 1 86 ? -11.195 -22.953 -13.797 1 43.22 86 ILE B C 1
ATOM 2987 O O . ILE B 1 86 ? -12.016 -23.859 -13.617 1 43.22 86 ILE B O 1
ATOM 2991 N N . SER B 1 87 ? -9.93 -23.156 -13.703 1 44.03 87 SER B N 1
ATOM 2992 C CA . SER B 1 87 ? -9.477 -24.469 -13.25 1 44.03 87 SER B CA 1
ATOM 2993 C C . SER B 1 87 ? -9.711 -24.641 -11.75 1 44.03 87 SER B C 1
ATOM 2995 O O . SER B 1 87 ? -9.742 -25.766 -11.25 1 44.03 87 SER B O 1
ATOM 2997 N N . SER B 1 88 ? -9.297 -23.688 -10.914 1 45.72 88 SER B N 1
ATOM 2998 C CA . SER B 1 88 ? -9.5 -23.844 -9.477 1 45.72 88 SER B CA 1
ATOM 2999 C C . SER B 1 88 ? -10.977 -24.016 -9.141 1 45.72 88 SER B C 1
ATOM 3001 O O . SER B 1 88 ? -11.844 -23.516 -9.867 1 45.72 88 SER B O 1
ATOM 3003 N N . ASN B 1 89 ? -11.375 -25.078 -8.609 1 47.03 89 ASN B N 1
ATOM 3004 C CA . ASN B 1 89 ? -12.734 -25.078 -8.078 1 47.03 89 ASN B CA 1
ATOM 3005 C C . ASN B 1 89 ? -13.156 -23.703 -7.59 1 47.03 89 ASN B C 1
ATOM 3007 O O . ASN B 1 89 ? -12.789 -23.281 -6.492 1 47.03 89 ASN B O 1
ATOM 3011 N N . LYS B 1 90 ? -13.414 -22.625 -8.516 1 54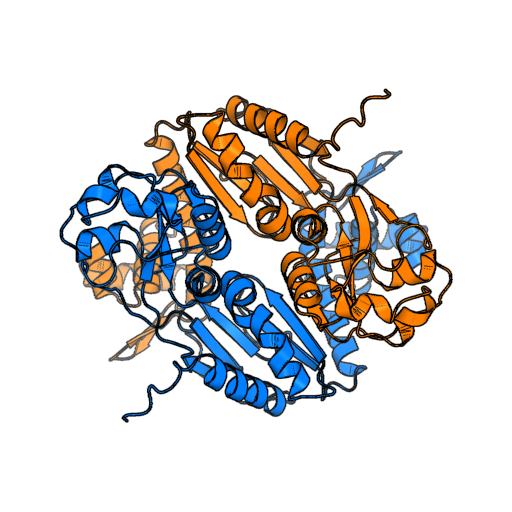 90 LYS B N 1
ATOM 3012 C CA . LYS B 1 90 ? -13.844 -21.234 -8.508 1 54 90 LYS B CA 1
ATOM 3013 C C . LYS B 1 90 ? -14.719 -20.922 -7.297 1 54 90 LYS B C 1
ATOM 3015 O O . LYS B 1 90 ? -14.633 -19.844 -6.723 1 54 90 LYS B O 1
ATOM 3020 N N . ALA B 1 91 ? -15.414 -22.047 -6.973 1 57.81 91 ALA B N 1
ATOM 3021 C CA . ALA B 1 91 ? -16.484 -21.828 -6.016 1 57.81 91 ALA B CA 1
ATOM 3022 C C . ALA B 1 91 ? -15.938 -21.469 -4.637 1 57.81 91 ALA B C 1
ATOM 3024 O O . ALA B 1 91 ? -16.625 -20.859 -3.824 1 57.81 91 ALA B O 1
ATOM 3025 N N . GLN B 1 92 ? -14.461 -21.531 -4.586 1 79.75 92 GLN B N 1
ATOM 3026 C CA . GLN B 1 92 ? -13.984 -21.297 -3.225 1 79.75 92 GLN B CA 1
ATOM 3027 C C . GLN B 1 92 ? -12.891 -20.219 -3.201 1 79.75 92 GLN B C 1
ATOM 3029 O O . GLN B 1 92 ? -12.25 -20.016 -2.17 1 79.75 92 GLN B O 1
ATOM 3034 N N . LEU B 1 93 ? -12.789 -19.453 -4.422 1 86.12 93 LEU B N 1
ATOM 3035 C CA . LEU B 1 93 ? -11.789 -18.391 -4.461 1 86.12 93 LEU B CA 1
ATOM 3036 C C . LEU B 1 93 ? -12.445 -17.016 -4.391 1 86.12 93 LEU B C 1
ATOM 3038 O O . LEU B 1 93 ? -13.242 -16.656 -5.258 1 86.12 93 LEU B O 1
ATOM 3042 N N . LEU B 1 94 ? -12.133 -16.297 -3.391 1 92.38 94 LEU B N 1
ATOM 3043 C CA . LEU B 1 94 ? -12.617 -14.93 -3.219 1 92.38 94 LEU B CA 1
ATOM 3044 C C . LEU B 1 94 ? -11.539 -13.922 -3.615 1 92.38 94 LEU B C 1
ATOM 3046 O O . LEU B 1 94 ? -10.492 -13.836 -2.969 1 92.38 94 LEU B O 1
ATOM 3050 N N . ARG B 1 95 ? -11.781 -13.211 -4.703 1 92.69 95 ARG B N 1
ATOM 3051 C CA . ARG B 1 95 ? -10.859 -12.188 -5.18 1 92.69 95 ARG B CA 1
ATOM 3052 C C . ARG B 1 95 ? -11.273 -10.805 -4.68 1 92.69 95 ARG B C 1
ATOM 3054 O O . ARG B 1 95 ? -12.266 -10.242 -5.141 1 92.69 95 ARG B O 1
ATOM 3061 N N . LEU B 1 96 ? -10.367 -10.242 -3.814 1 95.62 96 LEU B N 1
ATOM 3062 C CA . LEU B 1 96 ? -10.688 -8.984 -3.146 1 95.62 96 LEU B CA 1
ATOM 3063 C C . LEU B 1 96 ? -9.773 -7.867 -3.641 1 95.62 96 LEU B C 1
ATOM 3065 O O . LEU B 1 96 ? -8.578 -8.078 -3.84 1 95.62 96 LEU B O 1
ATOM 3069 N N . HIS B 1 97 ? -10.383 -6.754 -3.945 1 95.56 97 HIS B N 1
ATOM 3070 C CA . HIS B 1 97 ? -9.656 -5.496 -4.051 1 95.56 97 HIS B CA 1
ATOM 3071 C C . HIS B 1 97 ? -9.914 -4.605 -2.842 1 95.56 97 HIS B C 1
ATOM 3073 O O . HIS B 1 97 ? -11.016 -4.625 -2.275 1 95.56 97 HIS B O 1
ATOM 3079 N N . CYS B 1 98 ? -8.852 -3.855 -2.445 1 96.56 98 CYS B N 1
ATOM 3080 C CA . CYS B 1 98 ? -9 -3.092 -1.211 1 96.56 98 CYS B CA 1
ATOM 3081 C C . CYS B 1 98 ? -8.125 -1.847 -1.233 1 96.56 98 CYS B C 1
ATOM 3083 O O . CYS B 1 98 ? -6.992 -1.888 -1.724 1 96.56 98 CYS B O 1
ATOM 3085 N N . ALA B 1 99 ? -8.727 -0.772 -0.733 1 95.94 99 ALA B N 1
ATOM 3086 C CA . ALA B 1 99 ? -7.871 0.378 -0.458 1 95.94 99 ALA B CA 1
ATOM 3087 C C . ALA B 1 99 ? -6.656 -0.029 0.372 1 95.94 99 ALA B C 1
ATOM 3089 O O . ALA B 1 99 ? -6.785 -0.772 1.347 1 95.94 99 ALA B O 1
ATOM 3090 N N . PRO B 1 100 ? -5.492 0.518 0.046 1 94.44 100 PRO B N 1
ATOM 3091 C CA . PRO B 1 100 ? -4.25 -0.009 0.62 1 94.44 100 PRO B CA 1
ATOM 3092 C C . PRO B 1 100 ? -4.215 0.094 2.143 1 94.44 100 PRO B C 1
ATOM 3094 O O . PRO B 1 100 ? -3.877 -0.878 2.822 1 94.44 100 PRO B O 1
ATOM 3097 N N . SER B 1 101 ? -4.535 1.221 2.674 1 95.94 101 SER B N 1
ATOM 3098 C CA . SER B 1 101 ? -4.438 1.405 4.117 1 95.94 101 SER B CA 1
ATOM 3099 C C . SER B 1 101 ? -5.484 0.572 4.852 1 95.94 101 SER B C 1
ATOM 3101 O O . SER B 1 101 ? -5.234 0.089 5.957 1 95.94 101 SER B O 1
ATOM 3103 N N . PHE B 1 102 ? -6.652 0.409 4.262 1 96.56 102 PHE B N 1
ATOM 3104 C CA . PHE B 1 102 ? -7.648 -0.471 4.859 1 96.56 102 PHE B CA 1
ATOM 3105 C C . PHE B 1 102 ? -7.184 -1.922 4.816 1 96.56 102 PHE B C 1
ATOM 3107 O O . PHE B 1 102 ? -7.391 -2.672 5.773 1 96.56 102 PHE B O 1
ATOM 3114 N N . ALA B 1 103 ? -6.594 -2.279 3.719 1 96.38 103 ALA B N 1
ATOM 3115 C CA . ALA B 1 103 ? -6.051 -3.629 3.592 1 96.38 103 ALA B CA 1
ATOM 3116 C C . ALA B 1 103 ? -5.023 -3.912 4.684 1 96.38 103 ALA B C 1
ATOM 3118 O O . ALA B 1 103 ? -5.086 -4.945 5.355 1 96.38 103 ALA B O 1
ATOM 3119 N N . ALA B 1 104 ? -4.176 -2.969 4.863 1 93.38 104 ALA B N 1
ATOM 3120 C CA . ALA B 1 104 ? -3.064 -3.139 5.793 1 93.38 104 ALA B CA 1
ATOM 3121 C C . ALA B 1 104 ? -3.547 -3.078 7.238 1 93.38 104 ALA B C 1
ATOM 3123 O O . ALA B 1 104 ? -3.146 -3.896 8.07 1 93.38 104 ALA B O 1
ATOM 3124 N N . GLN B 1 105 ? -4.465 -2.168 7.508 1 94.5 105 GLN B N 1
ATOM 3125 C CA . GLN B 1 105 ? -4.719 -1.785 8.891 1 94.5 105 GLN B CA 1
ATOM 3126 C C . GLN B 1 105 ? -5.969 -2.479 9.43 1 94.5 105 GLN B C 1
ATOM 3128 O O . GLN B 1 105 ? -6.121 -2.631 10.641 1 94.5 105 GLN B O 1
ATOM 3133 N N . VAL B 1 106 ? -6.859 -2.871 8.57 1 95.38 106 VAL B N 1
ATOM 3134 C CA . VAL B 1 106 ? -8.156 -3.352 9.047 1 95.38 106 VAL B CA 1
ATOM 3135 C C . VAL B 1 106 ? -8.391 -4.773 8.547 1 95.38 106 VAL B C 1
ATOM 3137 O O . VAL B 1 106 ? -8.641 -5.684 9.344 1 95.38 106 VAL B O 1
ATOM 3140 N N . LEU B 1 107 ? -8.219 -4.992 7.27 1 95.62 107 LEU B N 1
ATOM 3141 C CA . LEU B 1 107 ? -8.594 -6.27 6.676 1 95.62 107 LEU B CA 1
ATOM 3142 C C . LEU B 1 107 ? -7.594 -7.359 7.062 1 95.62 107 LEU B C 1
ATOM 3144 O O . LEU B 1 107 ? -7.988 -8.43 7.52 1 95.62 107 LEU B O 1
ATOM 3148 N N . SER B 1 108 ? -6.355 -7.059 6.906 1 91.94 108 SER B N 1
ATOM 3149 C CA . SER B 1 108 ? -5.309 -8.062 7.094 1 91.94 108 SER B CA 1
ATOM 3150 C C . SER B 1 108 ? -5.359 -8.664 8.492 1 91.94 108 SER B C 1
ATOM 3152 O O . SER B 1 108 ? -5.375 -9.883 8.648 1 91.94 108 SER B O 1
ATOM 3154 N N . PRO B 1 109 ? -5.516 -7.867 9.508 1 89.69 109 PRO B N 1
ATOM 3155 C CA . PRO B 1 109 ? -5.527 -8.445 10.852 1 89.69 109 PRO B CA 1
ATOM 3156 C C . PRO B 1 109 ? -6.781 -9.273 11.133 1 89.69 109 PRO B C 1
ATOM 3158 O O . PRO B 1 109 ? -6.801 -10.078 12.062 1 89.69 109 PRO B O 1
ATOM 3161 N N . ARG B 1 110 ? -7.754 -9.094 10.359 1 92.56 110 ARG B N 1
ATOM 3162 C CA . ARG B 1 110 ? -9.023 -9.758 10.617 1 92.56 110 ARG B CA 1
ATOM 3163 C C . ARG B 1 110 ? -9.203 -10.969 9.703 1 92.56 110 ARG B C 1
ATOM 3165 O O . ARG B 1 110 ? -10.039 -11.836 9.969 1 92.56 110 ARG B O 1
ATOM 3172 N N . LEU B 1 111 ? -8.438 -11 8.719 1 91.81 111 LEU B N 1
ATOM 3173 C CA . LEU B 1 111 ? -8.594 -12.016 7.684 1 91.81 111 LEU B CA 1
ATOM 3174 C C . LEU B 1 111 ? -8.445 -13.414 8.266 1 91.81 111 LEU B C 1
ATOM 3176 O O . LEU B 1 111 ? -9.156 -14.344 7.855 1 91.81 111 LEU B O 1
ATOM 3180 N N . PRO B 1 112 ? -7.543 -13.68 9.281 1 88.69 112 PRO B N 1
ATOM 3181 C CA . PRO B 1 112 ? -7.441 -15.016 9.875 1 88.69 112 PRO B CA 1
ATOM 3182 C C . PRO B 1 112 ? -8.773 -15.523 10.414 1 88.69 112 PRO B C 1
ATOM 3184 O O . PRO B 1 112 ? -9.109 -16.703 10.242 1 88.69 112 PRO B O 1
ATOM 3187 N N . GLN B 1 113 ? -9.508 -14.641 10.977 1 91.19 113 GLN B N 1
ATOM 3188 C CA . GLN B 1 113 ? -10.797 -15.031 11.531 1 91.19 113 GLN B CA 1
ATOM 3189 C C . GLN B 1 113 ? -11.781 -15.414 10.43 1 91.19 113 GLN B C 1
ATOM 3191 O O . GLN B 1 113 ? -12.539 -16.375 10.57 1 91.19 113 GLN B O 1
ATOM 3196 N N . PHE B 1 114 ? -11.758 -14.727 9.352 1 93.44 114 PHE B N 1
ATOM 3197 C CA . PHE B 1 114 ? -12.625 -15.062 8.227 1 93.44 114 PHE B CA 1
ATOM 3198 C C . PHE B 1 114 ? -12.305 -16.453 7.691 1 93.44 114 PHE B C 1
ATOM 3200 O O . PHE B 1 114 ? -13.211 -17.25 7.43 1 93.44 114 PHE B O 1
ATOM 3207 N N . LEU B 1 115 ? -11.039 -16.672 7.539 1 88.5 115 LEU B N 1
ATOM 3208 C CA . LEU B 1 115 ? -10.594 -17.938 6.961 1 88.5 115 LEU B CA 1
ATOM 3209 C C . LEU B 1 115 ? -10.891 -19.109 7.906 1 88.5 115 LEU B C 1
ATOM 3211 O O . LEU B 1 115 ? -11.203 -20.203 7.457 1 88.5 115 LEU B O 1
ATOM 3215 N N . LYS B 1 116 ? -10.805 -18.844 9.18 1 88.38 116 LYS B N 1
ATOM 3216 C CA . LYS B 1 116 ? -11.164 -19.859 10.172 1 88.38 116 LYS B CA 1
ATOM 3217 C C . LYS B 1 116 ? -12.656 -20.188 10.102 1 88.38 116 LYS B C 1
ATOM 3219 O O . LYS B 1 116 ? -13.039 -21.359 10.211 1 88.38 116 LYS B O 1
ATOM 3224 N N . GLU B 1 117 ? -13.445 -19.188 9.891 1 91.62 117 GLU B N 1
ATOM 3225 C CA . GLU B 1 117 ? -14.891 -19.344 9.852 1 91.62 117 GLU B CA 1
ATOM 3226 C C . GLU B 1 117 ? -15.352 -19.891 8.508 1 91.62 117 GLU B C 1
ATOM 3228 O O . GLU B 1 117 ? -16.5 -20.344 8.367 1 91.62 117 GLU B O 1
ATOM 3233 N N . ASN B 1 118 ? -14.523 -19.844 7.566 1 89.12 118 ASN B N 1
ATOM 3234 C CA . ASN B 1 118 ? -14.859 -20.297 6.219 1 89.12 118 ASN B CA 1
ATOM 3235 C C . ASN B 1 118 ? -13.773 -21.219 5.656 1 89.12 118 ASN B C 1
ATOM 3237 O O . ASN B 1 118 ? -13.117 -20.875 4.672 1 89.12 118 ASN B O 1
ATOM 3241 N N . PRO B 1 119 ? -13.773 -22.438 6.172 1 84.94 119 PRO B N 1
ATOM 3242 C CA . PRO B 1 119 ? -12.742 -23.359 5.703 1 84.94 119 PRO B CA 1
ATOM 3243 C C . PRO B 1 119 ? -12.891 -23.703 4.223 1 84.94 119 PRO B C 1
ATOM 3245 O O . PRO B 1 119 ? -14.008 -23.844 3.727 1 84.94 119 PRO B O 1
ATOM 3248 N N . GLY B 1 120 ? -11.797 -23.719 3.521 1 82.56 120 GLY B N 1
ATOM 3249 C CA . GLY B 1 120 ? -11.812 -24.109 2.117 1 82.56 120 GLY B CA 1
ATOM 3250 C C . GLY B 1 120 ? -11.789 -22.922 1.177 1 82.56 120 GLY B C 1
ATOM 3251 O O . GLY B 1 120 ? -11.5 -23.062 -0.014 1 82.56 120 GLY B O 1
ATOM 3252 N N . ILE B 1 121 ? -12.094 -21.75 1.711 1 87.19 121 ILE B N 1
ATOM 3253 C CA . ILE B 1 121 ? -12.086 -20.547 0.882 1 87.19 121 ILE B CA 1
ATOM 3254 C C . ILE B 1 121 ? -10.648 -20.047 0.708 1 87.19 121 ILE B C 1
ATOM 3256 O O . ILE B 1 121 ? -9.867 -20.031 1.664 1 87.19 121 ILE B O 1
ATOM 3260 N N . GLU B 1 122 ? -10.367 -19.797 -0.522 1 88.62 122 GLU B N 1
ATOM 3261 C CA . GLU B 1 122 ? -9.125 -19.125 -0.86 1 88.62 122 GLU B CA 1
ATOM 3262 C C . GLU B 1 122 ? -9.359 -17.625 -1.093 1 88.62 122 GLU B C 1
ATOM 3264 O O . GLU B 1 122 ? -10.359 -17.234 -1.695 1 88.62 122 GLU B O 1
ATOM 3269 N N . VAL B 1 123 ? -8.375 -16.812 -0.564 1 92.31 123 VAL B N 1
ATOM 3270 C CA . VAL B 1 123 ? -8.555 -15.367 -0.71 1 92.31 123 VAL B CA 1
ATOM 3271 C C . VAL B 1 123 ? -7.352 -14.781 -1.447 1 92.31 123 VAL B C 1
ATOM 3273 O O . VAL B 1 123 ? -6.203 -15.109 -1.147 1 92.31 123 VAL B O 1
ATOM 3276 N N . ARG B 1 124 ? -7.68 -14.023 -2.412 1 92.12 124 ARG B N 1
ATOM 3277 C CA . ARG B 1 124 ? -6.695 -13.18 -3.084 1 92.12 124 ARG B CA 1
ATOM 3278 C C . ARG B 1 124 ? -6.984 -11.703 -2.846 1 92.12 124 ARG B C 1
ATOM 3280 O O . ARG B 1 124 ? -8.102 -11.234 -3.092 1 92.12 124 ARG B O 1
ATOM 3287 N N . VAL B 1 125 ? -5.941 -10.969 -2.359 1 94.5 125 VAL B N 1
ATOM 3288 C CA . VAL B 1 125 ? -6.148 -9.562 -2.041 1 94.5 125 VAL B 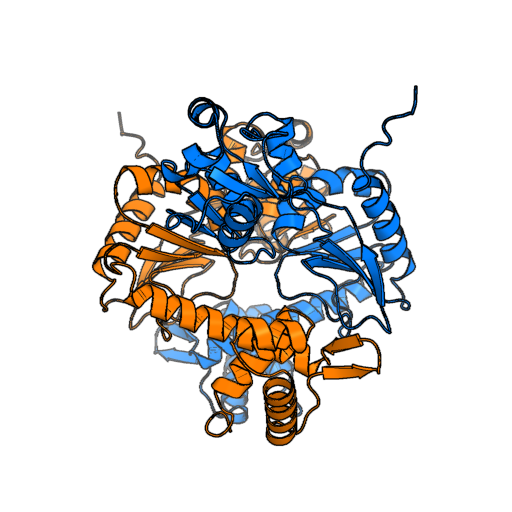CA 1
ATOM 3289 C C . VAL B 1 125 ? -5.191 -8.695 -2.861 1 94.5 125 VAL B C 1
ATOM 3291 O O . VAL B 1 125 ? -3.982 -8.938 -2.869 1 94.5 125 VAL B O 1
ATOM 3294 N N . ALA B 1 126 ? -5.766 -7.801 -3.561 1 92.38 126 ALA B N 1
ATOM 3295 C CA . ALA B 1 126 ? -5.008 -6.73 -4.207 1 92.38 126 ALA B CA 1
ATOM 3296 C C . ALA B 1 126 ? -5.27 -5.391 -3.529 1 92.38 126 ALA B C 1
ATOM 3298 O O . ALA B 1 126 ? -6.402 -5.086 -3.154 1 92.38 126 ALA B O 1
ATOM 3299 N N . ALA B 1 127 ? -4.137 -4.633 -3.369 1 93.81 127 ALA B N 1
ATOM 3300 C CA . ALA B 1 127 ? -4.273 -3.352 -2.686 1 93.81 127 ALA B CA 1
ATOM 3301 C C . ALA B 1 127 ? -3.75 -2.209 -3.551 1 93.81 127 ALA B C 1
ATOM 3303 O O . ALA B 1 127 ? -2.547 -2.119 -3.811 1 93.81 127 ALA B O 1
ATOM 3304 N N . SER B 1 128 ? -4.656 -1.382 -3.984 1 89.56 128 SER B N 1
ATOM 3305 C CA . SER B 1 128 ? -4.324 -0.177 -4.738 1 89.56 128 SER B CA 1
ATOM 3306 C C . SER B 1 128 ? -5.473 0.825 -4.715 1 89.56 128 SER B C 1
ATOM 3308 O O . SER B 1 128 ? -6.543 0.54 -4.168 1 89.56 128 SER B O 1
ATOM 3310 N N . THR B 1 129 ? -5.199 2.008 -5.27 1 85.12 129 THR B N 1
ATOM 3311 C CA . THR B 1 129 ? -6.254 3.014 -5.34 1 85.12 129 THR B CA 1
ATOM 3312 C C . THR B 1 129 ? -6.988 2.936 -6.676 1 85.12 129 THR B C 1
ATOM 3314 O O . THR B 1 129 ? -7.852 3.766 -6.965 1 85.12 129 THR B O 1
ATOM 3317 N N . ASN B 1 130 ? -6.547 1.957 -7.457 1 79.25 130 ASN B N 1
ATOM 3318 C CA . ASN B 1 130 ? -7.293 1.667 -8.68 1 79.25 130 ASN B CA 1
ATOM 3319 C C . ASN B 1 130 ? -8.469 0.732 -8.406 1 79.25 130 ASN B C 1
ATOM 3321 O O . ASN B 1 130 ? -8.391 -0.466 -8.68 1 79.25 130 ASN B O 1
ATOM 3325 N N . TYR B 1 131 ? -9.547 1.291 -7.969 1 81.44 131 TYR B N 1
ATOM 3326 C CA . TYR B 1 131 ? -10.664 0.51 -7.453 1 81.44 131 TYR B CA 1
ATOM 3327 C C . TYR B 1 131 ? -11.359 -0.248 -8.578 1 81.44 131 TYR B C 1
ATOM 3329 O O . TYR B 1 131 ? -11.32 0.172 -9.734 1 81.44 131 TYR B O 1
ATOM 3337 N N . ALA B 1 132 ? -12.008 -1.306 -8.172 1 75.69 132 ALA B N 1
ATOM 3338 C CA . ALA B 1 132 ? -12.555 -2.264 -9.125 1 75.69 132 ALA B CA 1
ATOM 3339 C C . ALA B 1 132 ? -13.781 -1.689 -9.836 1 75.69 132 ALA B C 1
ATOM 3341 O O . ALA B 1 132 ? -14.617 -1.035 -9.211 1 75.69 132 ALA B O 1
ATOM 3342 N N . ARG B 1 133 ? -13.867 -1.963 -11.117 1 70.25 133 ARG B N 1
ATOM 3343 C CA . ARG B 1 133 ? -15.047 -1.606 -11.898 1 70.25 133 ARG B CA 1
ATOM 3344 C C . ARG B 1 133 ? 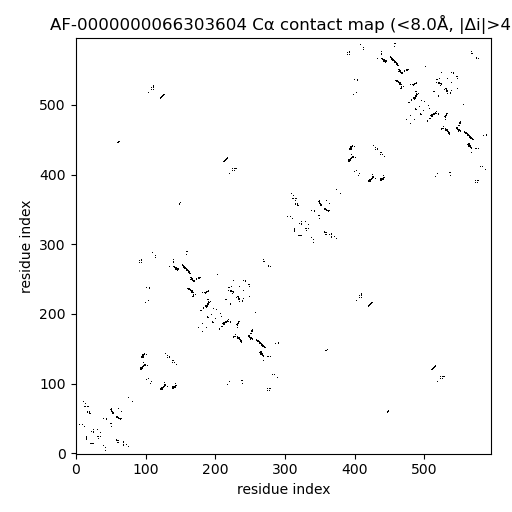-15.93 -2.824 -12.148 1 70.25 133 ARG B C 1
ATOM 3346 O O . ARG B 1 133 ? -17.078 -2.689 -12.586 1 70.25 133 ARG B O 1
ATOM 3353 N N . PHE B 1 134 ? -15.43 -4.012 -11.828 1 77 134 PHE B N 1
ATOM 3354 C CA . PHE B 1 134 ? -16.109 -5.301 -11.852 1 77 134 PHE B CA 1
ATOM 3355 C C . PHE B 1 134 ? -16.547 -5.656 -13.266 1 77 134 PHE B C 1
ATOM 3357 O O . PHE B 1 134 ? -17.406 -6.516 -13.453 1 77 134 PHE B O 1
ATOM 3364 N N . VAL B 1 135 ? -16.047 -4.91 -14.234 1 64.75 135 VAL B N 1
ATOM 3365 C CA . VAL B 1 135 ? -16.438 -5.168 -15.617 1 64.75 135 VAL B CA 1
ATOM 3366 C C . VAL B 1 135 ? -15.625 -6.328 -16.172 1 64.75 135 VAL B C 1
ATOM 3368 O O . VAL B 1 135 ? -16.094 -7.051 -17.062 1 64.75 135 VAL B O 1
ATOM 3371 N N . ASP B 1 136 ? -14.5 -6.547 -15.578 1 59.81 136 ASP B N 1
ATOM 3372 C CA . ASP B 1 136 ? -13.602 -7.551 -16.156 1 59.81 136 ASP B CA 1
ATOM 3373 C C . ASP B 1 136 ? -13.57 -8.812 -15.289 1 59.81 136 ASP B C 1
ATOM 3375 O O . ASP B 1 136 ? -12.875 -9.773 -15.617 1 59.81 136 ASP B O 1
ATOM 3379 N N . GLY B 1 137 ? -14.406 -8.805 -14.281 1 73.12 137 GLY B N 1
ATOM 3380 C CA . GLY B 1 137 ? -14.484 -9.992 -13.438 1 73.12 137 GLY B CA 1
ATOM 3381 C C . GLY B 1 137 ? -13.211 -10.258 -12.664 1 73.12 137 GLY B C 1
ATOM 3382 O O . GLY B 1 137 ? -13.008 -11.367 -12.164 1 73.12 137 GLY B O 1
ATOM 3383 N N . LEU B 1 138 ? -12.398 -9.32 -12.547 1 77.62 138 LEU B N 1
ATOM 3384 C CA . LEU B 1 138 ? -11.109 -9.492 -11.898 1 77.62 138 LEU B CA 1
ATOM 3385 C C . LEU B 1 138 ? -11.266 -9.594 -10.383 1 77.62 138 LEU B C 1
ATOM 3387 O O . LEU B 1 138 ? -10.453 -10.234 -9.711 1 77.62 138 LEU B O 1
ATOM 3391 N N . PHE B 1 139 ? -12.281 -8.984 -9.93 1 90.94 139 PHE B N 1
ATOM 3392 C CA . PHE B 1 139 ? -12.516 -8.961 -8.492 1 90.94 139 PHE B CA 1
ATOM 3393 C C . PHE B 1 139 ? -13.969 -9.297 -8.172 1 90.94 139 PHE B C 1
ATOM 3395 O O . PHE B 1 139 ? -14.859 -9.039 -8.984 1 90.94 139 PHE B O 1
ATOM 3402 N N . ASP B 1 140 ? -14.133 -9.875 -7.008 1 92.06 140 ASP B N 1
ATOM 3403 C CA . ASP B 1 140 ? -15.461 -10.266 -6.551 1 92.06 140 ASP B CA 1
ATOM 3404 C C . ASP B 1 140 ? -16.047 -9.227 -5.602 1 92.06 140 ASP B C 1
ATOM 3406 O O . ASP B 1 140 ? -17.266 -9.125 -5.457 1 92.06 140 ASP B O 1
ATOM 3410 N N . ALA B 1 141 ? -15.195 -8.531 -4.965 1 95.38 141 ALA B N 1
ATOM 3411 C CA . ALA B 1 141 ? -15.586 -7.449 -4.062 1 95.38 141 ALA B CA 1
ATOM 3412 C C . ALA B 1 141 ? -14.477 -6.41 -3.943 1 95.38 141 ALA B C 1
ATOM 3414 O O . ALA B 1 141 ? -13.305 -6.711 -4.203 1 95.38 141 ALA B O 1
ATOM 3415 N N . ASP B 1 142 ? -14.867 -5.211 -3.605 1 96 142 ASP B N 1
ATOM 3416 C CA . ASP B 1 142 ? -13.922 -4.109 -3.461 1 96 142 ASP B CA 1
ATOM 3417 C C . ASP B 1 142 ? -14.242 -3.273 -2.223 1 96 142 ASP B C 1
ATOM 3419 O O . ASP B 1 142 ? -15.406 -2.971 -1.955 1 96 142 ASP B O 1
ATOM 3423 N N . ILE B 1 143 ? -13.195 -3.062 -1.413 1 96.94 143 ILE B N 1
ATOM 3424 C CA . ILE B 1 143 ? -13.289 -2.08 -0.339 1 96.94 143 ILE B CA 1
ATOM 3425 C C . ILE B 1 143 ? -12.641 -0.769 -0.78 1 96.94 143 ILE B C 1
ATOM 3427 O O . ILE B 1 143 ? -11.43 -0.708 -0.985 1 96.94 143 ILE B O 1
ATOM 3431 N N . VAL B 1 144 ? -13.477 0.239 -0.839 1 94.31 144 VAL B N 1
ATOM 3432 C CA . VAL B 1 144 ? -13.031 1.487 -1.453 1 94.31 144 VAL B CA 1
ATOM 3433 C C . VAL B 1 144 ? -13.086 2.615 -0.424 1 94.31 144 VAL B C 1
ATOM 3435 O O . VAL B 1 144 ? -13.867 2.561 0.528 1 94.31 144 VAL B O 1
ATOM 3438 N N . TYR B 1 145 ? -12.133 3.52 -0.61 1 92.5 145 TYR B N 1
ATOM 3439 C CA . TYR B 1 145 ? -12.219 4.766 0.142 1 92.5 145 TYR B CA 1
ATOM 3440 C C . TYR B 1 145 ? -13.078 5.789 -0.593 1 92.5 145 TYR B C 1
ATOM 3442 O O . TYR B 1 145 ? -12.82 6.105 -1.755 1 92.5 145 TYR B O 1
ATOM 3450 N N . GLY B 1 146 ? -14.031 6.199 0.105 1 88 146 GLY B N 1
ATOM 3451 C CA . GLY B 1 146 ? -15.008 7.07 -0.52 1 88 146 GLY B CA 1
ATOM 3452 C C . GLY B 1 146 ? -16.203 6.32 -1.09 1 88 146 GLY B C 1
ATOM 3453 O O . GLY B 1 146 ? -16.094 5.137 -1.412 1 88 146 GLY B O 1
ATOM 3454 N N . GLU B 1 147 ? -17.281 6.922 -1.234 1 79.94 147 GLU B N 1
ATOM 3455 C CA . GLU B 1 147 ? -18.484 6.27 -1.728 1 79.94 147 GLU B CA 1
ATOM 3456 C C . GLU B 1 147 ? -18.422 6.062 -3.238 1 79.94 147 GLU B C 1
ATOM 3458 O O . GLU B 1 147 ? -18.203 7.012 -3.99 1 79.94 147 GLU B O 1
ATOM 3463 N N . PRO B 1 148 ? -18.609 4.711 -3.592 1 78.06 148 PRO B N 1
ATOM 3464 C CA . PRO B 1 148 ? -18.641 4.461 -5.035 1 78.06 148 PRO B CA 1
ATOM 3465 C C . PRO B 1 148 ? -19.812 5.148 -5.734 1 78.06 148 PRO B C 1
ATOM 3467 O O . PRO B 1 148 ? -20.906 5.238 -5.168 1 78.06 148 PRO B O 1
ATOM 3470 N N . LEU B 1 149 ? -19.578 5.594 -6.879 1 62.88 149 LEU B N 1
ATOM 3471 C CA . LEU B 1 149 ? -20.594 6.359 -7.578 1 62.88 149 LEU B CA 1
ATOM 3472 C C . LEU B 1 149 ? -21.5 5.438 -8.398 1 62.88 149 LEU B C 1
ATOM 3474 O O . LEU B 1 149 ? -22.719 5.637 -8.445 1 62.88 149 LEU B O 1
ATOM 3478 N N . ASN B 1 150 ? -20.875 4.605 -9.266 1 62.25 150 ASN B N 1
ATOM 3479 C CA . ASN B 1 150 ? -21.672 3.742 -10.117 1 62.25 150 ASN B CA 1
ATOM 3480 C C . ASN B 1 150 ? -22.219 2.537 -9.344 1 62.25 150 ASN B C 1
ATOM 3482 O O . ASN B 1 150 ? -21.547 1.504 -9.266 1 62.25 150 ASN B O 1
ATOM 3486 N N . ARG B 1 151 ? -23.5 2.678 -8.984 1 68.81 151 ARG B N 1
ATOM 3487 C CA . ARG B 1 151 ? -24.078 1.724 -8.047 1 68.81 151 ARG B CA 1
ATOM 3488 C C . ARG B 1 151 ? -25.094 0.808 -8.734 1 68.81 151 ARG B C 1
ATOM 3490 O O . ARG B 1 151 ? -25.594 -0.139 -8.133 1 68.81 151 ARG B O 1
ATOM 3497 N N . GLU B 1 152 ? -25.328 1.14 -9.906 1 74.38 152 GLU B N 1
ATOM 3498 C CA . GLU B 1 152 ? -26.516 0.474 -10.438 1 74.38 152 GLU B CA 1
ATOM 3499 C C . GLU B 1 152 ? -26.359 -1.044 -10.391 1 74.38 152 GLU B C 1
ATOM 3501 O O . GLU B 1 152 ? -27.297 -1.754 -10 1 74.38 152 GLU B O 1
ATOM 3506 N N . ASP B 1 153 ? -25.219 -1.551 -10.648 1 83.62 153 ASP B N 1
ATOM 3507 C CA . ASP B 1 153 ? -25.062 -3 -10.695 1 83.62 153 ASP B CA 1
ATOM 3508 C C . ASP B 1 153 ? -24.266 -3.504 -9.5 1 83.62 153 ASP B C 1
ATOM 3510 O O . ASP B 1 153 ? -23.812 -4.652 -9.484 1 83.62 153 ASP B O 1
ATOM 3514 N N . LEU B 1 154 ? -24.266 -2.566 -8.469 1 91.12 154 LEU B N 1
ATOM 3515 C CA . LEU B 1 154 ? -23.453 -2.938 -7.312 1 91.12 154 LEU B CA 1
ATOM 3516 C C . LEU B 1 154 ? -24.266 -2.846 -6.027 1 91.12 154 LEU B C 1
ATOM 3518 O O . LEU B 1 154 ? -25.188 -2.031 -5.93 1 91.12 154 LEU B O 1
ATOM 3522 N N . ILE B 1 155 ? -24 -3.771 -5.164 1 93.44 155 ILE B N 1
ATOM 3523 C CA . ILE B 1 155 ? -24.359 -3.582 -3.764 1 93.44 155 ILE B CA 1
ATOM 3524 C C . ILE B 1 155 ? -23.266 -2.807 -3.047 1 93.44 155 ILE B C 1
ATOM 3526 O O . ILE B 1 155 ? -22.078 -3.18 -3.111 1 93.44 155 ILE B O 1
ATOM 3530 N N . VAL B 1 156 ? -23.641 -1.74 -2.479 1 94.69 156 VAL B N 1
ATOM 3531 C CA . VAL B 1 156 ? -22.688 -0.889 -1.773 1 94.69 156 VAL B CA 1
ATOM 3532 C C . VAL B 1 156 ? -23.062 -0.805 -0.296 1 94.69 156 VAL B C 1
ATOM 3534 O O . VAL B 1 156 ? -24.188 -0.437 0.045 1 94.69 156 VAL B O 1
ATOM 3537 N N . ILE B 1 157 ? -22.078 -1.122 0.611 1 95 157 ILE B N 1
ATOM 3538 C CA . ILE B 1 157 ? -22.312 -1.169 2.051 1 95 157 ILE B CA 1
ATOM 3539 C C . ILE B 1 157 ? -21.328 -0.244 2.764 1 95 157 ILE B C 1
ATOM 3541 O O . ILE B 1 157 ? -20.109 -0.414 2.65 1 95 157 ILE B O 1
ATOM 3545 N N . PRO B 1 158 ? -21.906 0.756 3.449 1 95 158 PRO B N 1
ATOM 3546 C CA . PRO B 1 158 ? -20.984 1.514 4.309 1 95 158 PRO B CA 1
ATOM 3547 C C . PRO B 1 158 ? -20.406 0.669 5.441 1 95 158 PRO B C 1
ATOM 3549 O O . PRO B 1 158 ? -21.125 -0.122 6.059 1 95 158 PRO B O 1
ATOM 3552 N N . LEU B 1 159 ? -19.203 0.658 5.707 1 94.5 159 LEU B N 1
ATOM 3553 C CA . LEU B 1 159 ? -18.578 -0.217 6.691 1 94.5 159 LEU B CA 1
ATOM 3554 C C . LEU B 1 159 ? -18.594 0.421 8.078 1 94.5 159 LEU B C 1
ATOM 3556 O O . LEU B 1 159 ? -19.078 -0.182 9.039 1 94.5 159 LEU B O 1
ATOM 3560 N N . SER B 1 160 ? -17.859 1.453 8.422 1 90.38 160 SER B N 1
ATOM 3561 C CA . SER B 1 160 ? -17.875 2.043 9.758 1 90.38 160 SER B CA 1
ATOM 3562 C C . SER B 1 160 ? -17.703 3.557 9.695 1 90.38 160 SER B C 1
ATOM 3564 O O . SER B 1 160 ? -17.031 4.07 8.805 1 90.38 160 SER B O 1
ATOM 3566 N N . GLU B 1 161 ? -18.453 4.094 10.609 1 92.88 161 GLU B N 1
ATOM 3567 C CA . GLU B 1 161 ? -18.141 5.496 10.867 1 92.88 161 GLU B CA 1
ATOM 3568 C C . GLU B 1 161 ? -16.781 5.641 11.539 1 92.88 161 GLU B C 1
ATOM 3570 O O . GLU B 1 161 ? -16.406 4.824 12.391 1 92.88 161 GLU B O 1
ATOM 3575 N N . GLU B 1 162 ? -16.078 6.629 11.055 1 93.38 162 GLU B N 1
ATOM 3576 C CA . GLU B 1 162 ? -14.766 6.859 11.641 1 93.38 162 GLU B CA 1
ATOM 3577 C C . GLU B 1 162 ? -14.633 8.289 12.156 1 93.38 162 GLU B C 1
ATOM 3579 O O . GLU B 1 162 ? -15.352 9.188 11.703 1 93.38 162 GLU B O 1
ATOM 3584 N N . ILE B 1 163 ? -13.844 8.391 13.211 1 93.62 163 ILE B N 1
ATOM 3585 C CA . ILE B 1 163 ? -13.492 9.688 13.766 1 93.62 163 ILE B CA 1
ATOM 3586 C C . ILE B 1 163 ? -12.047 10.039 13.398 1 93.62 163 ILE B C 1
ATOM 3588 O O . ILE B 1 163 ? -11.141 9.227 13.594 1 93.62 163 ILE B O 1
ATOM 3592 N N . VAL B 1 164 ? -11.906 11.211 12.758 1 94.62 164 VAL B N 1
ATOM 3593 C CA . VAL B 1 164 ? -10.578 11.695 12.391 1 94.62 164 VAL B CA 1
ATOM 3594 C C . VAL B 1 164 ? -10.055 12.633 13.469 1 94.62 164 VAL B C 1
ATOM 3596 O O . VAL B 1 164 ? -10.688 13.648 13.781 1 94.62 164 VAL B O 1
ATOM 3599 N N . LEU B 1 165 ? -8.938 12.297 14.086 1 94.88 165 LEU B N 1
ATOM 3600 C CA . LEU B 1 165 ? -8.414 13.062 15.219 1 94.88 165 LEU B CA 1
ATOM 3601 C C . LEU B 1 165 ? -6.891 13.031 15.234 1 94.88 165 LEU B C 1
ATOM 3603 O O . LEU B 1 165 ? -6.273 12.164 14.617 1 94.88 165 LEU B O 1
ATOM 3607 N N . PRO B 1 166 ? -6.285 14.016 15.914 1 96.94 166 PRO B N 1
ATOM 3608 C CA . PRO B 1 166 ? -4.832 13.992 16.094 1 96.94 166 PRO B CA 1
ATOM 3609 C C . PRO B 1 166 ? -4.359 12.789 16.906 1 96.94 166 PRO B C 1
ATOM 3611 O O . PRO B 1 166 ? -4.934 12.492 17.953 1 96.94 166 PRO B O 1
ATOM 3614 N N . LEU B 1 167 ? -3.352 12.078 16.359 1 97.81 167 LEU B N 1
ATOM 3615 C CA . LEU B 1 167 ? -2.744 10.914 17 1 97.81 167 LEU B CA 1
ATOM 3616 C C . LEU B 1 167 ? -1.229 11.07 17.078 1 97.81 167 LEU B C 1
ATOM 3618 O O . LEU B 1 167 ? -0.604 11.586 16.156 1 97.81 167 LEU B O 1
ATOM 3622 N N . CYS B 1 168 ? -0.681 10.656 18.172 1 98.12 168 CYS B N 1
ATOM 3623 C CA . CYS B 1 168 ? 0.771 10.703 18.297 1 98.12 168 CYS B CA 1
ATOM 3624 C C . CYS B 1 168 ? 1.268 9.625 19.25 1 98.12 168 CYS B C 1
ATOM 3626 O O . CYS B 1 168 ? 0.467 8.945 19.891 1 98.12 168 CYS B O 1
ATOM 3628 N N . ALA B 1 169 ? 2.57 9.414 19.203 1 97.62 169 ALA B N 1
ATOM 3629 C CA . ALA B 1 169 ? 3.186 8.523 20.188 1 97.62 169 ALA B CA 1
ATOM 3630 C C . ALA B 1 169 ? 3.031 9.078 21.609 1 97.62 169 ALA B C 1
ATOM 3632 O O . ALA B 1 169 ? 2.99 10.297 21.797 1 97.62 169 ALA B O 1
ATOM 3633 N N . PRO B 1 170 ? 3 8.203 22.641 1 97.44 170 PRO B N 1
ATOM 3634 C CA . PRO B 1 170 ? 2.785 8.633 24.016 1 97.44 170 PRO B CA 1
ATOM 3635 C C . PRO B 1 170 ? 3.809 9.664 24.484 1 97.44 170 PRO B C 1
ATOM 3637 O O . PRO B 1 170 ? 3.457 10.609 25.203 1 97.44 170 PRO B O 1
ATOM 3640 N N . ASP B 1 171 ? 4.969 9.523 24.062 1 95.12 171 ASP B N 1
ATOM 3641 C CA . ASP B 1 171 ? 6.035 10.414 24.5 1 95.12 171 ASP B CA 1
ATOM 3642 C C . ASP B 1 171 ? 5.777 11.852 24.047 1 95.12 171 ASP B C 1
ATOM 3644 O O . ASP B 1 171 ? 6.188 12.805 24.719 1 95.12 171 ASP B O 1
ATOM 3648 N N . LEU B 1 172 ? 5.109 11.984 22.969 1 95.38 172 LEU B N 1
ATOM 3649 C CA . LEU B 1 172 ? 4.812 13.312 22.438 1 95.38 172 LEU B CA 1
ATOM 3650 C C . LEU B 1 172 ? 3.537 13.875 23.062 1 95.38 172 LEU B C 1
ATOM 3652 O O . LEU B 1 172 ? 3.348 15.094 23.094 1 95.38 172 LEU B O 1
ATOM 3656 N N . ALA B 1 173 ? 2.703 13.062 23.516 1 95.81 173 ALA B N 1
ATOM 3657 C CA . ALA B 1 173 ? 1.384 13.438 24.016 1 95.81 173 ALA B CA 1
ATOM 3658 C C . ALA B 1 173 ? 1.499 14.367 25.219 1 95.81 173 ALA B C 1
ATOM 3660 O O . ALA B 1 173 ? 0.644 15.227 25.438 1 95.81 173 ALA B O 1
ATOM 3661 N N . HIS B 1 174 ? 2.57 14.203 25.953 1 93.06 174 HIS B N 1
ATOM 3662 C CA . HIS B 1 174 ? 2.76 15 27.156 1 93.06 174 HIS B CA 1
ATOM 3663 C C . HIS B 1 174 ? 2.91 16.484 26.828 1 93.06 174 HIS B C 1
ATOM 3665 O O . HIS B 1 174 ? 2.65 17.344 27.672 1 93.06 174 HIS B O 1
ATOM 3671 N N . GLN B 1 175 ? 3.248 16.75 25.656 1 94 175 GLN B N 1
ATOM 3672 C CA . GLN B 1 175 ? 3.488 18.125 25.234 1 94 175 GLN B CA 1
ATOM 3673 C C . GLN B 1 175 ? 2.219 18.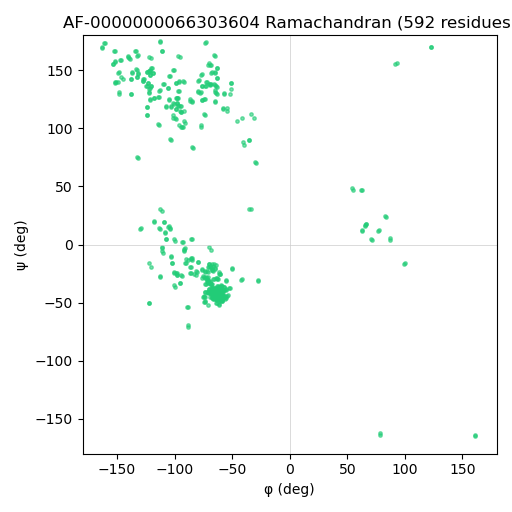75 24.672 1 94 175 GLN B C 1
ATOM 3675 O O . GLN B 1 175 ? 2.205 19.938 24.328 1 94 175 GLN B O 1
ATOM 3680 N N . ILE B 1 176 ? 1.212 18 24.578 1 95.88 176 ILE B N 1
ATOM 3681 C CA . ILE B 1 176 ? -0.021 18.453 23.953 1 95.88 176 ILE B CA 1
ATOM 3682 C C . ILE B 1 176 ? -1.136 18.547 24.984 1 95.88 176 ILE B C 1
ATOM 3684 O O . ILE B 1 176 ? -1.714 17.531 25.375 1 95.88 176 ILE B O 1
ATOM 3688 N N . LYS B 1 177 ? -1.479 19.75 25.438 1 92.31 177 LYS B N 1
ATOM 3689 C CA . LYS B 1 177 ? -2.496 19.969 26.469 1 92.31 177 LYS B CA 1
ATOM 3690 C C . LYS B 1 177 ? -3.721 20.672 25.891 1 92.31 177 LYS B C 1
ATOM 3692 O O . LYS B 1 177 ? -4.824 20.547 26.422 1 92.31 177 LYS B O 1
ATOM 3697 N N . SER B 1 178 ? -3.512 21.422 24.875 1 94.31 178 SER B N 1
ATOM 3698 C CA . SER B 1 178 ? -4.578 22.125 24.172 1 94.31 178 SER B CA 1
ATOM 3699 C C . SER B 1 178 ? -4.363 22.078 22.656 1 94.31 178 SER B C 1
ATOM 3701 O O . SER B 1 178 ? -3.25 21.828 22.188 1 94.31 178 SER B O 1
ATOM 3703 N N . PRO B 1 179 ? -5.422 22.312 21.859 1 95.06 179 PRO B N 1
ATOM 3704 C CA . PRO B 1 179 ? -5.285 22.312 20.406 1 95.06 179 PRO B CA 1
ATOM 3705 C C . PRO B 1 179 ? -4.227 23.281 19.906 1 95.06 179 PRO B C 1
ATOM 3707 O O . PRO B 1 179 ? -3.584 23.047 18.875 1 95.06 179 PRO B O 1
ATOM 3710 N N . ARG B 1 180 ? -4.047 24.328 20.609 1 95.12 180 ARG B N 1
ATOM 3711 C CA . ARG B 1 180 ? -3.092 25.344 20.188 1 95.12 180 ARG B CA 1
ATOM 3712 C C . ARG B 1 180 ? -1.661 24.828 20.25 1 95.12 180 ARG B C 1
ATOM 3714 O O . ARG B 1 180 ? -0.768 25.344 19.578 1 95.12 180 ARG B O 1
ATOM 3721 N N . ASP B 1 181 ? -1.441 23.797 21.047 1 96.31 181 ASP B N 1
ATOM 3722 C CA . ASP B 1 181 ? -0.111 23.219 21.172 1 96.31 181 ASP B CA 1
ATOM 3723 C C . ASP B 1 181 ? 0.331 22.578 19.844 1 96.31 181 ASP B C 1
ATOM 3725 O O . ASP B 1 181 ? 1.522 22.359 19.641 1 96.31 181 ASP B O 1
ATOM 3729 N N . LEU B 1 182 ? -0.595 22.312 18.906 1 96.06 182 LEU B N 1
ATOM 3730 C CA . LEU B 1 182 ? -0.288 21.703 17.625 1 96.06 182 LEU B CA 1
ATOM 3731 C C . LEU B 1 182 ? 0.546 22.641 16.766 1 96.06 182 LEU B C 1
ATOM 3733 O O . LEU B 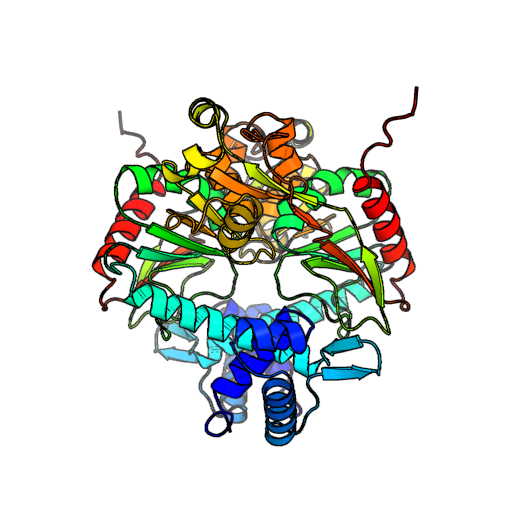1 182 ? 1.258 22.188 15.859 1 96.06 182 LEU B O 1
ATOM 3737 N N . PHE B 1 183 ? 0.471 23.953 17.094 1 95 183 PHE B N 1
ATOM 3738 C CA . PHE B 1 183 ? 1.236 24.922 16.328 1 95 183 PHE B CA 1
ATOM 3739 C C . PHE B 1 183 ? 2.732 24.734 16.547 1 95 183 PHE B C 1
ATOM 3741 O O . PHE B 1 183 ? 3.547 25.172 15.727 1 95 183 PHE B O 1
ATOM 3748 N N . HIS B 1 184 ? 3.062 24.031 17.578 1 93 184 HIS B N 1
ATOM 3749 C CA . HIS B 1 184 ? 4.465 23.906 17.953 1 93 184 HIS B CA 1
ATOM 3750 C C . HIS B 1 184 ? 4.957 22.469 17.781 1 93 184 HIS B C 1
ATOM 3752 O O . HIS B 1 184 ? 6.016 22.109 18.297 1 93 184 HIS B O 1
ATOM 3758 N N . GLN B 1 185 ? 4.203 21.672 17.094 1 93.94 185 GLN B N 1
ATOM 3759 C CA . GLN B 1 185 ? 4.551 20.266 16.875 1 93.94 185 GLN B CA 1
ATOM 3760 C C . GLN B 1 185 ? 4.645 19.953 15.391 1 93.94 185 GLN B C 1
ATOM 3762 O O . GLN B 1 185 ? 3.943 20.562 14.578 1 93.94 185 GLN B O 1
ATOM 3767 N N . PRO B 1 186 ? 5.539 18.984 15.047 1 93.75 186 PRO B N 1
ATOM 3768 C CA . PRO B 1 186 ? 5.52 18.516 13.656 1 93.75 186 PRO B CA 1
ATOM 3769 C C . PRO B 1 186 ? 4.211 17.812 13.289 1 93.75 186 PRO B C 1
ATOM 3771 O O . PRO B 1 186 ? 3.807 16.859 13.961 1 93.75 186 PRO B O 1
ATOM 3774 N N . LEU B 1 187 ? 3.619 18.391 12.25 1 95.62 187 LEU B N 1
ATOM 3775 C CA . LEU B 1 187 ? 2.381 17.781 11.773 1 95.62 187 LEU B CA 1
ATOM 3776 C C . LEU B 1 187 ? 2.652 16.844 10.609 1 95.62 187 LEU B C 1
ATOM 3778 O O . LEU B 1 187 ? 3.457 17.156 9.727 1 95.62 187 LEU B O 1
ATOM 3782 N N . ILE B 1 188 ? 2.064 15.648 10.727 1 95.81 188 ILE B N 1
ATOM 3783 C CA . ILE B 1 188 ? 2.117 14.664 9.648 1 95.81 188 ILE B CA 1
ATOM 3784 C C . ILE B 1 188 ? 0.835 14.734 8.828 1 95.81 188 ILE B C 1
ATOM 3786 O O . ILE B 1 188 ? -0.267 14.633 9.367 1 95.81 188 ILE B O 1
ATOM 3790 N N . ARG B 1 189 ? 0.997 14.898 7.562 1 92 189 ARG B N 1
ATOM 3791 C CA . ARG B 1 189 ? -0.159 15.031 6.68 1 92 189 ARG B CA 1
ATOM 3792 C C . ARG B 1 189 ? -0.38 13.758 5.871 1 92 189 ARG B C 1
ATOM 3794 O O . ARG B 1 189 ? 0.576 13.156 5.379 1 92 189 ARG B O 1
ATOM 3801 N N . SER B 1 190 ? -1.619 13.312 5.797 1 89.81 190 SER B N 1
ATOM 3802 C CA . SER B 1 190 ? -2.066 12.328 4.82 1 89.81 190 SER B CA 1
ATOM 3803 C C . SER B 1 190 ? -2.709 12.992 3.611 1 89.81 190 SER B C 1
ATOM 3805 O O . SER B 1 190 ? -3.754 13.641 3.736 1 89.81 190 SER B O 1
ATOM 3807 N N . ASP B 1 191 ? -2.193 12.805 2.459 1 82.44 191 ASP B N 1
ATOM 3808 C CA . ASP B 1 191 ? -2.535 13.594 1.278 1 82.44 191 ASP B CA 1
ATOM 3809 C C . ASP B 1 191 ? -3.891 13.172 0.713 1 82.44 191 ASP B C 1
ATOM 3811 O O . ASP B 1 191 ? -4.594 13.984 0.108 1 82.44 191 ASP B O 1
ATOM 3815 N N . LEU B 1 192 ? -4.316 11.992 0.865 1 74.38 192 LEU B N 1
ATOM 3816 C CA . LEU B 1 192 ? -5.488 11.531 0.129 1 74.38 192 LEU B CA 1
ATOM 3817 C C . LEU B 1 192 ? -6.668 11.312 1.068 1 74.38 192 LEU B C 1
ATOM 3819 O O . LEU B 1 192 ? -7.652 10.664 0.698 1 74.38 192 LEU B O 1
ATOM 3823 N N . LYS B 1 193 ? -6.652 12.039 2.074 1 83.12 193 LYS B N 1
ATOM 3824 C CA . LYS B 1 193 ? -7.773 11.914 3 1 83.12 193 LYS B CA 1
ATOM 3825 C C . LYS B 1 193 ? -8.789 13.039 2.793 1 83.12 193 LYS B C 1
ATOM 3827 O O . LYS B 1 193 ? -8.414 14.156 2.438 1 83.12 193 LYS B O 1
ATOM 3832 N N . ARG B 1 194 ? -10 12.695 3.078 1 80.69 194 ARG B N 1
ATOM 3833 C CA . ARG B 1 194 ? -11.094 13.656 2.945 1 80.69 194 ARG B CA 1
ATOM 3834 C C . ARG B 1 194 ? -10.93 14.812 3.93 1 80.69 194 ARG B C 1
ATOM 3836 O O . ARG B 1 194 ? -11.18 15.969 3.588 1 80.69 194 ARG B O 1
ATOM 3843 N N . ILE B 1 195 ? -10.594 14.508 5.113 1 87.25 195 ILE B N 1
ATOM 3844 C CA . ILE B 1 195 ? -10.375 15.508 6.156 1 87.25 195 ILE B CA 1
ATOM 3845 C C . ILE B 1 195 ? -8.883 15.758 6.332 1 87.25 195 ILE B C 1
ATOM 3847 O O . ILE B 1 195 ? -8.117 14.828 6.609 1 87.25 195 ILE B O 1
ATOM 3851 N N . GLN B 1 196 ? -8.539 17.016 6.129 1 88.88 196 GLN B N 1
ATOM 3852 C CA . GLN B 1 196 ? -7.145 17.422 6.246 1 88.88 196 GLN B CA 1
ATOM 3853 C C . GLN B 1 196 ? -6.938 18.344 7.449 1 88.88 196 GLN B C 1
ATOM 3855 O O . GLN B 1 196 ? -7.902 18.734 8.109 1 88.88 196 GLN B O 1
ATOM 3860 N N . TRP B 1 197 ? -5.66 18.656 7.652 1 93.06 197 TRP B N 1
ATOM 3861 C CA . TRP B 1 197 ? -5.336 19.531 8.781 1 93.06 197 TRP B CA 1
ATOM 3862 C C . TRP B 1 197 ? -6.082 20.859 8.68 1 93.06 197 TRP B C 1
ATOM 3864 O O . TRP B 1 197 ? -6.566 21.375 9.688 1 93.06 197 TRP B O 1
ATOM 3874 N N . ILE B 1 198 ? -6.195 21.391 7.516 1 89 198 ILE B N 1
ATOM 3875 C CA . ILE B 1 198 ? -6.867 22.672 7.332 1 89 198 ILE B CA 1
ATOM 3876 C C . ILE B 1 198 ? -8.32 22.562 7.801 1 89 198 ILE B C 1
ATOM 3878 O O . ILE B 1 198 ? -8.844 23.484 8.422 1 89 198 ILE B O 1
ATOM 3882 N N . ASP B 1 199 ? -8.953 21.469 7.488 1 88 199 ASP B N 1
ATOM 3883 C CA . ASP B 1 199 ? -10.336 21.234 7.914 1 88 199 ASP B CA 1
ATOM 3884 C C . ASP B 1 199 ? -10.43 21.125 9.438 1 88 199 ASP B C 1
ATOM 3886 O O . ASP B 1 199 ? -11.328 21.688 10.047 1 88 199 ASP B O 1
ATOM 3890 N N . TRP B 1 200 ? -9.492 20.375 9.961 1 93.06 200 TRP B N 1
ATOM 3891 C CA . TRP B 1 200 ? -9.516 20.141 11.398 1 93.06 200 TRP B CA 1
ATOM 3892 C C . TRP B 1 200 ? -9.25 21.438 12.172 1 93.06 200 TRP B C 1
ATOM 3894 O O . TRP B 1 200 ? -9.93 21.734 13.156 1 93.06 200 TRP B O 1
ATOM 3904 N N . PHE B 1 201 ? -8.297 22.219 11.742 1 93.88 201 PHE B N 1
ATOM 3905 C CA . PHE B 1 201 ? -7.98 23.5 12.391 1 93.88 201 PHE B CA 1
ATOM 3906 C C . PHE B 1 201 ? -9.156 24.453 12.281 1 93.88 201 PHE B C 1
ATOM 3908 O O . PHE B 1 201 ? -9.469 25.172 13.242 1 93.88 201 PHE B O 1
ATOM 3915 N N . GLU B 1 202 ? -9.773 24.453 11.164 1 90.44 202 GLU B N 1
ATOM 3916 C CA . GLU B 1 202 ? -10.938 25.312 10.969 1 90.44 202 GLU B CA 1
ATOM 3917 C C . GLU B 1 202 ? -12.086 24.891 11.883 1 90.44 202 GLU B C 1
ATOM 3919 O O . GLU B 1 202 ? -12.727 25.734 12.523 1 90.44 202 GLU B O 1
ATOM 3924 N N . ALA B 1 203 ? -12.297 23.641 11.922 1 90.38 203 ALA B N 1
ATOM 3925 C CA . ALA B 1 203 ? -13.383 23.125 12.75 1 90.38 203 ALA B CA 1
ATOM 3926 C C . ALA B 1 203 ? -13.156 23.453 14.219 1 90.38 203 ALA B C 1
ATOM 3928 O O . ALA B 1 203 ? -14.117 23.516 15 1 90.38 203 ALA B O 1
ATOM 3929 N N . ASN B 1 204 ? -11.969 23.672 14.617 1 93.88 204 ASN B N 1
ATOM 3930 C CA . ASN B 1 204 ? -11.648 23.953 16.016 1 93.88 204 ASN B CA 1
ATOM 3931 C C . ASN B 1 204 ? -11.266 25.422 16.234 1 93.88 204 ASN B C 1
ATOM 3933 O O . ASN B 1 204 ? -10.688 25.766 17.25 1 93.88 204 ASN B O 1
ATOM 3937 N N . ASP B 1 205 ? -11.453 26.219 15.289 1 93.38 205 ASP B N 1
ATOM 3938 C CA . ASP B 1 205 ? -11.305 27.672 15.359 1 93.38 205 ASP B CA 1
ATOM 3939 C C . ASP B 1 205 ? -9.867 28.062 15.688 1 93.38 205 ASP B C 1
ATOM 3941 O O . ASP B 1 205 ? -9.625 28.906 16.562 1 93.38 205 ASP B O 1
ATOM 3945 N N . LEU B 1 206 ? -8.875 27.484 15.039 1 94 206 LEU B N 1
ATOM 3946 C CA . LEU B 1 206 ? -7.465 27.719 15.344 1 94 206 LEU B CA 1
ATOM 3947 C C . LEU B 1 206 ? -6.789 28.5 14.219 1 94 206 LEU B C 1
ATOM 3949 O O . LEU B 1 206 ? -5.617 28.859 14.328 1 94 206 LEU B O 1
ATOM 3953 N N . GLY B 1 207 ? -7.52 28.812 13.133 1 91 207 GLY B N 1
ATOM 3954 C CA . GLY B 1 207 ? -6.887 29.422 11.977 1 91 207 GLY B CA 1
ATOM 3955 C C . GLY B 1 207 ? -6.129 28.438 11.117 1 91 207 GLY B C 1
ATOM 3956 O O . GLY B 1 207 ? -6.359 27.219 11.203 1 91 207 GLY B O 1
ATOM 3957 N N . PRO B 1 208 ? -5.211 28.938 10.242 1 90.75 208 PRO B N 1
ATOM 3958 C CA . PRO B 1 208 ? -4.488 28.031 9.336 1 90.75 208 PRO B CA 1
ATOM 3959 C C . PRO B 1 208 ? -3.422 27.203 10.047 1 90.75 208 PRO B C 1
ATOM 3961 O O . PRO B 1 208 ? -2.736 27.719 10.938 1 90.75 208 PRO B O 1
ATOM 3964 N N . PRO B 1 209 ? -3.381 25.953 9.711 1 92 209 PRO B N 1
ATOM 3965 C CA . PRO B 1 209 ? -2.334 25.125 10.305 1 92 209 PRO B CA 1
ATOM 3966 C C . PRO B 1 209 ? -0.937 25.484 9.805 1 92 209 PRO B C 1
ATOM 3968 O O . PRO B 1 209 ? -0.793 26.062 8.727 1 92 209 PRO B O 1
ATOM 3971 N N . PRO B 1 210 ? 0.046 25.141 10.711 1 89.31 210 PRO B N 1
ATOM 3972 C CA . PRO B 1 210 ? 1.407 25.234 10.172 1 89.31 210 PRO B CA 1
ATOM 3973 C C . PRO B 1 210 ? 1.662 24.219 9.047 1 89.31 210 PRO B C 1
ATOM 3975 O O . PRO B 1 210 ? 0.899 23.266 8.883 1 89.31 210 PRO B O 1
ATOM 3978 N N . SER B 1 211 ? 2.707 24.453 8.281 1 84.81 211 SER B N 1
ATOM 3979 C CA . SER B 1 211 ? 3.09 23.516 7.234 1 84.81 211 SER B CA 1
ATOM 3980 C C . SER B 1 211 ? 3.508 22.172 7.816 1 84.81 211 SER B C 1
ATOM 3982 O O . SER B 1 211 ? 4.23 22.125 8.812 1 84.81 211 SER B O 1
ATOM 3984 N N . PRO B 1 212 ? 3.02 21.156 7.156 1 86.5 212 PRO B N 1
ATOM 3985 C CA . PRO B 1 212 ? 3.434 19.844 7.652 1 86.5 212 PRO B CA 1
ATOM 3986 C C . PRO B 1 212 ? 4.918 19.562 7.434 1 86.5 212 PRO B C 1
ATOM 3988 O O . PRO B 1 212 ? 5.508 20.078 6.473 1 86.5 212 PRO B O 1
ATOM 3991 N N . SER B 1 213 ? 5.488 18.797 8.383 1 84.44 213 SER B N 1
ATOM 3992 C CA . SER B 1 213 ? 6.887 18.391 8.281 1 84.44 213 SER B CA 1
ATOM 3993 C C . SER B 1 213 ? 7.047 17.188 7.359 1 84.44 213 SER B C 1
ATOM 3995 O O . SER B 1 213 ? 8.133 16.938 6.824 1 84.44 213 SER B O 1
ATOM 3997 N N . MET B 1 214 ? 5.973 16.391 7.246 1 90.5 214 MET B N 1
ATOM 3998 C CA . MET B 1 214 ? 5.965 15.195 6.41 1 90.5 214 MET B CA 1
ATOM 3999 C C . MET B 1 214 ? 4.57 14.938 5.852 1 90.5 214 MET B C 1
ATOM 4001 O O . MET B 1 214 ? 3.57 15.281 6.477 1 90.5 214 MET B O 1
ATOM 4005 N N . SER B 1 215 ? 4.602 14.367 4.68 1 92.12 215 SER B N 1
ATOM 4006 C CA . SER B 1 215 ? 3.338 14 4.047 1 92.12 215 SER B CA 1
ATOM 4007 C C . SER B 1 215 ? 3.424 12.633 3.391 1 92.12 215 SER B C 1
ATOM 4009 O O . SER B 1 215 ? 4.465 12.258 2.846 1 92.12 215 SER B O 1
ATOM 4011 N N . PHE B 1 216 ? 2.342 11.906 3.492 1 94 216 PHE B N 1
ATOM 4012 C CA . PHE B 1 216 ? 2.232 10.562 2.928 1 94 216 PHE B CA 1
ATOM 4013 C C . PHE B 1 216 ? 0.936 10.406 2.143 1 94 216 PHE B C 1
ATOM 4015 O O . PHE B 1 216 ? -0.095 10.969 2.521 1 94 216 PHE B O 1
ATOM 4022 N N . ASP B 1 217 ? 0.955 9.602 1.084 1 90.69 217 ASP B N 1
ATOM 4023 C CA . ASP B 1 217 ? -0.268 9.398 0.312 1 90.69 217 ASP B CA 1
ATOM 4024 C C . ASP B 1 217 ? -1.049 8.188 0.82 1 90.69 217 ASP B C 1
ATOM 4026 O O . ASP B 1 217 ? -2.123 7.879 0.305 1 90.69 217 ASP B O 1
ATOM 4030 N N . ARG B 1 218 ? -0.419 7.512 1.771 1 93.94 218 ARG B N 1
ATOM 4031 C CA . ARG B 1 218 ? -1.089 6.375 2.398 1 93.94 218 ARG B CA 1
ATOM 4032 C C . ARG B 1 218 ? -1.205 6.574 3.906 1 93.94 218 ARG B C 1
ATOM 4034 O O . ARG B 1 218 ? -0.229 6.934 4.566 1 93.94 218 ARG B O 1
ATOM 4041 N N . SER B 1 219 ? -2.406 6.297 4.398 1 95.5 219 SER B N 1
ATOM 4042 C CA . SER B 1 219 ? -2.668 6.477 5.824 1 95.5 219 SER B CA 1
ATOM 4043 C C . SER B 1 219 ? -1.777 5.574 6.668 1 95.5 219 SER B C 1
ATOM 4045 O O . SER B 1 219 ? -1.332 5.965 7.75 1 95.5 219 SER B O 1
ATOM 4047 N N . PHE B 1 220 ? -1.532 4.375 6.168 1 94.75 220 PHE B N 1
ATOM 4048 C CA . PHE B 1 220 ? -0.757 3.457 6.996 1 94.75 220 PHE B CA 1
ATOM 4049 C C . PHE B 1 220 ? 0.67 3.961 7.168 1 94.75 220 PHE B C 1
ATOM 4051 O O . PHE B 1 220 ? 1.304 3.703 8.195 1 94.75 220 PHE B O 1
ATOM 4058 N N . LEU B 1 221 ? 1.192 4.68 6.207 1 95 221 LEU B N 1
ATOM 4059 C CA . LEU B 1 221 ? 2.51 5.289 6.355 1 95 221 LEU B CA 1
ATOM 4060 C C . LEU B 1 221 ? 2.469 6.434 7.359 1 95 221 LEU B C 1
ATOM 4062 O O . LEU B 1 221 ? 3.391 6.594 8.164 1 95 221 LEU B O 1
ATOM 4066 N N . ALA B 1 222 ? 1.435 7.227 7.312 1 96.38 222 ALA B N 1
ATOM 4067 C CA . ALA B 1 222 ? 1.271 8.32 8.266 1 96.38 222 ALA B CA 1
ATOM 4068 C C . ALA B 1 222 ? 1.144 7.785 9.695 1 96.38 222 ALA B C 1
ATOM 4070 O O . ALA B 1 222 ? 1.742 8.328 10.625 1 96.38 222 ALA B O 1
ATOM 4071 N N . VAL B 1 223 ? 0.398 6.73 9.844 1 96.75 223 VAL B N 1
ATOM 4072 C CA . VAL B 1 223 ? 0.235 6.086 11.141 1 96.75 223 VAL B CA 1
ATOM 4073 C C . VAL B 1 223 ? 1.588 5.59 11.641 1 96.75 223 VAL B C 1
ATOM 4075 O O . VAL B 1 223 ? 1.95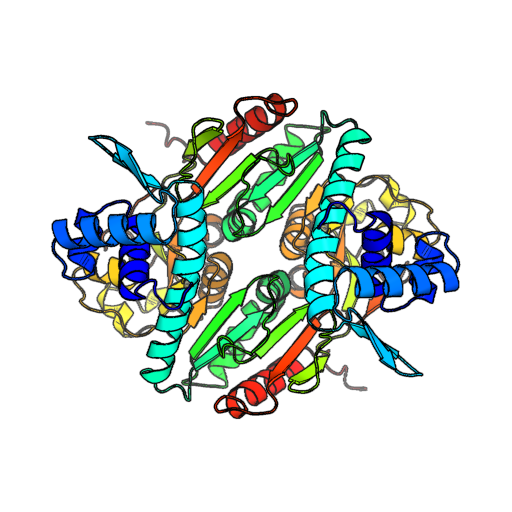 5.82 12.797 1 96.75 223 VAL B O 1
ATOM 4078 N N . ASP B 1 224 ? 2.299 4.969 10.75 1 94.5 224 ASP B N 1
ATOM 4079 C CA . ASP B 1 224 ? 3.613 4.449 11.117 1 94.5 224 ASP B CA 1
ATOM 4080 C C . ASP B 1 224 ? 4.555 5.574 11.539 1 94.5 224 ASP B C 1
ATOM 4082 O O . ASP B 1 224 ? 5.293 5.441 12.516 1 94.5 224 ASP B O 1
ATOM 4086 N N . ALA B 1 225 ? 4.512 6.645 10.828 1 94.31 225 ALA B N 1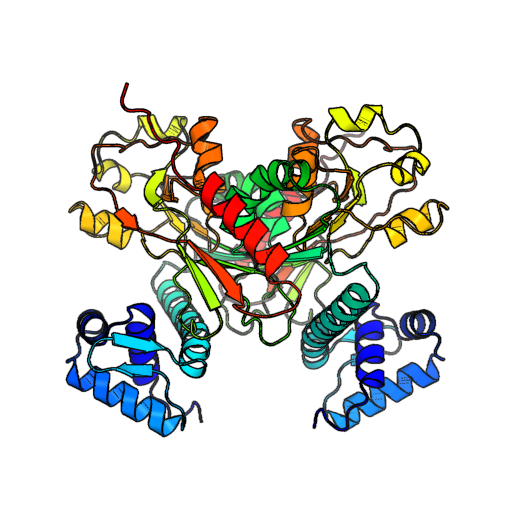
ATOM 4087 C CA . ALA B 1 225 ? 5.34 7.809 11.148 1 94.31 225 ALA B CA 1
ATOM 4088 C C . ALA B 1 225 ? 5.016 8.344 12.539 1 94.31 225 ALA B C 1
ATOM 4090 O O . ALA B 1 225 ? 5.918 8.672 13.312 1 94.31 225 ALA B O 1
ATOM 4091 N N . ALA B 1 226 ? 3.787 8.43 12.867 1 96.81 226 ALA B N 1
ATOM 4092 C CA . ALA B 1 226 ? 3.361 8.898 14.18 1 96.81 226 ALA B CA 1
ATOM 4093 C C . ALA B 1 226 ? 3.822 7.949 15.281 1 96.81 226 ALA B C 1
ATOM 4095 O O . ALA B 1 226 ? 4.305 8.391 16.328 1 96.81 226 ALA B O 1
ATOM 4096 N N . VAL B 1 227 ? 3.701 6.652 15.008 1 95.88 227 VAL B N 1
ATOM 4097 C CA . VAL B 1 227 ? 4.121 5.629 15.961 1 95.88 227 VAL B CA 1
ATOM 4098 C C . VAL B 1 227 ? 5.605 5.785 16.266 1 95.88 227 VAL B C 1
ATOM 4100 O O . VAL B 1 227 ? 6.031 5.605 17.406 1 95.88 227 VAL B O 1
ATOM 4103 N N . ASN B 1 228 ? 6.293 6.168 15.281 1 91.62 228 ASN B N 1
ATOM 4104 C CA . ASN B 1 228 ? 7.738 6.285 15.422 1 91.62 228 ASN B CA 1
ATOM 4105 C C . ASN B 1 228 ? 8.133 7.637 16 1 91.62 228 ASN B C 1
ATOM 4107 O O . ASN B 1 228 ? 9.32 7.984 16.031 1 91.62 228 ASN B O 1
ATOM 4111 N N . GLY B 1 229 ? 7.199 8.438 16.375 1 92.19 229 GLY B N 1
ATOM 4112 C CA . GLY B 1 229 ? 7.445 9.672 17.109 1 92.19 229 GLY B CA 1
ATOM 4113 C C . GLY B 1 229 ? 7.832 10.836 16.219 1 92.19 229 GLY B C 1
ATOM 4114 O O . GLY B 1 229 ? 8.43 11.805 16.672 1 92.19 229 GLY B O 1
ATOM 4115 N N . LEU B 1 230 ? 7.426 10.758 14.984 1 92.5 230 LEU B N 1
ATOM 4116 C CA . LEU B 1 230 ? 7.891 11.781 14.055 1 92.5 230 LEU B CA 1
ATOM 4117 C C . LEU B 1 230 ? 6.992 13.008 14.109 1 92.5 230 LEU B C 1
ATOM 4119 O O . LEU B 1 230 ? 7.355 14.07 13.594 1 92.5 230 LEU B O 1
ATOM 4123 N N . GLY B 1 231 ? 5.867 12.883 14.727 1 95.5 231 GLY B N 1
ATOM 4124 C CA . GLY B 1 231 ? 4.941 14 14.812 1 95.5 231 GLY B CA 1
ATOM 4125 C C . GLY B 1 231 ? 3.523 13.57 15.148 1 95.5 231 GLY B C 1
ATOM 4126 O O . GLY B 1 231 ? 3.309 12.492 15.703 1 95.5 231 GLY B O 1
ATOM 4127 N N . ILE B 1 232 ? 2.641 14.555 14.883 1 97.38 232 ILE B N 1
ATOM 4128 C CA . ILE B 1 232 ? 1.218 14.344 15.133 1 97.38 232 ILE B CA 1
ATOM 4129 C C . ILE B 1 232 ? 0.496 14.086 13.812 1 97.38 232 ILE B C 1
ATOM 4131 O O . ILE B 1 232 ? 0.531 14.922 12.906 1 97.38 232 ILE B O 1
ATOM 4135 N N . ALA B 1 233 ? -0.108 12.891 13.703 1 97.56 233 ALA B N 1
ATOM 4136 C CA . ALA B 1 233 ? -0.868 12.547 12.5 1 97.56 233 ALA B CA 1
ATOM 4137 C C . ALA B 1 233 ? -2.355 12.828 12.695 1 97.56 233 ALA B C 1
ATOM 4139 O O . ALA B 1 233 ? -2.889 12.648 13.797 1 97.56 233 ALA B O 1
ATOM 4140 N N . LEU B 1 234 ? -3.004 13.344 11.664 1 96.44 234 LEU B N 1
ATOM 4141 C CA . LEU B 1 234 ? -4.461 13.422 11.617 1 96.44 234 LEU B CA 1
ATOM 4142 C C . LEU B 1 234 ? -5.043 12.203 10.906 1 96.44 234 LEU B C 1
ATOM 4144 O O . LEU B 1 234 ? -5.02 12.117 9.68 1 96.44 234 LEU B O 1
ATOM 4148 N N . GLU B 1 235 ? -5.555 11.234 11.711 1 96.19 235 GLU B N 1
ATOM 4149 C CA . GLU B 1 235 ? -5.918 9.945 11.125 1 96.19 235 GLU B CA 1
ATOM 4150 C C . GLU B 1 235 ? -7.207 9.406 11.734 1 96.19 235 GLU B C 1
ATOM 4152 O O . GLU B 1 235 ? -7.645 9.867 12.789 1 96.19 235 GLU B O 1
ATOM 4157 N N . SER B 1 236 ? -7.809 8.445 10.969 1 95.06 236 SER B N 1
ATOM 4158 C CA . SER B 1 236 ? -9.008 7.719 11.391 1 95.06 236 SER B CA 1
ATOM 4159 C C . SER B 1 236 ? -8.711 6.781 12.555 1 95.06 236 SER B C 1
ATOM 4161 O O . SER B 1 236 ? -7.691 6.086 12.555 1 95.06 236 SER B O 1
ATOM 4163 N N . ASP B 1 237 ? -9.664 6.785 13.547 1 95.06 237 ASP B N 1
ATOM 4164 C CA . ASP B 1 237 ? -9.531 5.836 14.641 1 95.06 237 ASP B CA 1
ATOM 4165 C C . ASP B 1 237 ? -9.75 4.402 14.164 1 95.06 237 ASP B C 1
ATOM 4167 O O . ASP B 1 237 ? -9.312 3.451 14.812 1 95.06 237 ASP B O 1
ATOM 4171 N N . VAL B 1 238 ? -10.383 4.25 13.031 1 95.12 238 VAL B N 1
ATOM 4172 C CA . VAL B 1 238 ? -10.586 2.932 12.445 1 95.12 238 VAL B CA 1
ATOM 4173 C C . VAL B 1 238 ? -9.266 2.42 11.859 1 95.12 238 VAL B C 1
ATOM 4175 O O . VAL B 1 238 ? -8.859 1.288 12.133 1 95.12 238 VAL B O 1
ATOM 4178 N N . LEU B 1 239 ? -8.555 3.275 11.141 1 96.12 239 LEU B N 1
ATOM 4179 C CA . LEU B 1 239 ? -7.305 2.885 10.492 1 96.12 239 LEU B CA 1
ATOM 4180 C C . LEU B 1 239 ? -6.172 2.791 11.508 1 96.12 239 LEU B C 1
ATOM 4182 O O . LEU B 1 239 ? -5.191 2.078 11.289 1 96.12 239 LEU B O 1
ATOM 4186 N N . ALA B 1 240 ? -6.324 3.479 12.648 1 97.19 240 ALA B N 1
ATOM 4187 C CA . ALA B 1 240 ? -5.266 3.482 13.656 1 97.19 240 ALA B CA 1
ATOM 4188 C C . ALA B 1 240 ? -5.629 2.588 14.836 1 97.19 240 ALA B C 1
ATOM 4190 O O . ALA B 1 240 ? -4.996 2.66 15.898 1 97.19 240 ALA B O 1
ATOM 4191 N N . ARG B 1 241 ? -6.598 1.731 14.703 1 95.5 241 ARG B N 1
ATOM 4192 C CA . ARG B 1 241 ? -7.168 0.993 15.828 1 95.5 241 ARG B CA 1
ATOM 4193 C C . ARG B 1 241 ? -6.117 0.116 16.5 1 95.5 241 ARG B C 1
ATOM 4195 O O . ARG B 1 241 ? -5.996 0.112 17.719 1 95.5 241 ARG B O 1
ATOM 4202 N N . ARG B 1 242 ? -5.332 -0.583 15.734 1 93.38 242 ARG B N 1
ATOM 4203 C CA . ARG B 1 242 ? -4.328 -1.486 16.281 1 93.38 242 ARG B CA 1
ATOM 4204 C C . ARG B 1 242 ? -3.324 -0.726 17.141 1 93.38 242 ARG B C 1
ATOM 4206 O O . ARG B 1 242 ? -2.979 -1.166 18.25 1 93.38 242 ARG B O 1
ATOM 4213 N N . GLU B 1 243 ? -2.891 0.389 16.641 1 96.25 243 GLU B N 1
ATOM 4214 C CA . GLU B 1 243 ? -1.893 1.189 17.344 1 96.25 243 GLU B CA 1
ATOM 4215 C C . GLU B 1 243 ? -2.494 1.865 18.578 1 96.25 243 GLU B C 1
ATOM 4217 O O . GLU B 1 243 ? -1.814 2.041 19.594 1 96.25 243 GLU B O 1
ATOM 4222 N N . LEU B 1 244 ? -3.764 2.197 18.531 1 97.19 244 LEU B N 1
ATOM 4223 C CA . LEU B 1 244 ? -4.453 2.773 19.672 1 97.19 244 LEU B CA 1
ATOM 4224 C C . LEU B 1 244 ? -4.664 1.725 20.766 1 97.19 244 LEU B C 1
ATOM 4226 O O . LEU B 1 244 ? -4.414 1.986 21.938 1 97.19 244 LEU B O 1
ATOM 4230 N N . GLU B 1 245 ? -5.023 0.539 20.359 1 95.56 245 GLU B N 1
ATOM 4231 C CA . GLU B 1 245 ? -5.293 -0.542 21.297 1 95.56 245 GLU B CA 1
ATOM 4232 C C . GLU B 1 245 ? -4.008 -1.033 21.953 1 95.56 245 GLU B C 1
ATOM 4234 O O . GLU B 1 245 ? -4.008 -1.399 23.141 1 95.56 245 GLU B O 1
ATOM 4239 N N . SER B 1 246 ? -2.93 -0.992 21.234 1 94.25 246 SER B N 1
ATOM 4240 C CA . SER B 1 246 ? -1.657 -1.465 21.766 1 94.25 246 SER B CA 1
ATOM 4241 C C . SER B 1 246 ? -0.953 -0.372 22.562 1 94.25 246 SER B C 1
ATOM 4243 O O . SER B 1 246 ? 0.067 -0.626 23.203 1 94.25 246 SER B O 1
ATOM 4245 N N . GLY B 1 247 ? -1.459 0.849 22.453 1 96.5 247 GLY B N 1
ATOM 4246 C CA . GLY B 1 247 ? -0.882 1.957 23.203 1 96.5 247 GLY B CA 1
ATOM 4247 C C . GLY B 1 247 ? 0.275 2.623 22.484 1 96.5 247 GLY B C 1
ATOM 4248 O O . GLY B 1 247 ? 0.909 3.531 23.016 1 96.5 247 GLY B O 1
ATOM 4249 N N . LYS B 1 248 ? 0.527 2.217 21.281 1 96.44 248 LYS B N 1
ATOM 4250 C CA . LYS B 1 248 ? 1.603 2.824 20.5 1 96.44 248 LYS B CA 1
ATOM 4251 C C . LYS B 1 248 ? 1.219 4.223 20.031 1 96.44 248 LYS B C 1
ATOM 4253 O O . LYS B 1 248 ? 2.09 5.055 19.781 1 96.44 248 LYS B O 1
ATOM 4258 N N . LEU B 1 249 ? -0.083 4.434 19.875 1 98.06 249 LEU B N 1
ATOM 4259 C CA . LEU B 1 249 ? -0.628 5.762 19.609 1 98.06 249 LEU B CA 1
ATOM 4260 C C . LEU B 1 249 ? -1.641 6.156 20.688 1 98.06 249 LEU B C 1
ATOM 4262 O O . LEU B 1 249 ? -2.293 5.293 21.266 1 98.06 249 LEU B O 1
ATOM 4266 N N . VAL B 1 250 ? -1.7 7.406 20.922 1 98.12 250 VAL B N 1
ATOM 4267 C CA . VAL B 1 250 ? -2.693 7.949 21.844 1 98.12 250 VAL B CA 1
ATOM 4268 C C . VAL B 1 250 ? -3.393 9.148 21.203 1 98.12 250 VAL B C 1
ATOM 4270 O O . VAL B 1 250 ? -2.941 9.664 20.172 1 98.12 250 VAL B O 1
ATOM 4273 N N . ARG B 1 251 ? -4.547 9.484 21.812 1 96.75 251 ARG B N 1
ATOM 4274 C CA . ARG B 1 251 ? -5.355 10.633 21.406 1 96.75 251 ARG B CA 1
ATOM 4275 C C . ARG B 1 251 ? -5.18 11.789 22.391 1 96.75 251 ARG B C 1
ATOM 4277 O O . ARG B 1 251 ? -5.977 11.953 23.312 1 96.75 251 ARG B O 1
ATOM 4284 N N . PRO B 1 252 ? -4.258 12.656 22.156 1 95.81 252 PRO B N 1
ATOM 4285 C CA . PRO B 1 252 ? -3.936 13.664 23.172 1 95.81 252 PRO B CA 1
ATOM 4286 C C . PRO B 1 252 ? -5.035 14.711 23.328 1 95.81 252 PRO B C 1
ATOM 4288 O O . PRO B 1 252 ? -5.113 15.375 24.375 1 95.81 252 PRO B O 1
ATOM 4291 N N . LEU B 1 253 ? -5.875 14.844 22.391 1 95.06 253 LEU B N 1
ATOM 4292 C CA . LEU B 1 253 ? -6.879 15.906 22.438 1 95.06 253 LEU B CA 1
ATOM 4293 C C . LEU B 1 253 ? -8.289 15.32 22.469 1 95.06 253 LEU B C 1
ATOM 4295 O O . LEU B 1 253 ? -9.25 15.992 22.078 1 95.06 253 LEU B O 1
ATOM 4299 N N . HIS B 1 254 ? -8.281 14.07 22.844 1 89.06 254 HIS B N 1
ATOM 4300 C CA . HIS B 1 254 ? -9.562 13.375 22.922 1 89.06 254 HIS B CA 1
ATOM 4301 C C . HIS B 1 254 ? -10.523 14.102 23.875 1 89.06 254 HIS B C 1
ATOM 4303 O O . HIS B 1 254 ? -10.141 14.477 24.984 1 89.06 254 HIS B O 1
ATOM 4309 N N . ARG B 1 255 ? -11.758 14.359 23.438 1 85.94 255 ARG B N 1
ATOM 4310 C CA . ARG B 1 255 ? -12.852 14.969 24.188 1 85.94 255 ARG B CA 1
ATOM 4311 C C . ARG B 1 255 ? -12.586 16.453 24.453 1 85.94 255 ARG B C 1
ATOM 4313 O O . ARG B 1 255 ? -13.273 17.078 25.25 1 85.94 255 ARG B O 1
ATOM 4320 N N . ILE B 1 256 ? -11.609 17 23.984 1 86.94 256 ILE B N 1
ATOM 4321 C CA . ILE B 1 256 ? -11.266 18.406 24.109 1 86.94 256 ILE B CA 1
ATOM 4322 C C . ILE B 1 256 ? -11.664 19.156 22.844 1 86.94 256 ILE B C 1
ATOM 4324 O O . ILE B 1 256 ? -12.156 20.281 22.906 1 86.94 256 ILE B O 1
ATOM 4328 N N . CYS B 1 257 ? -11.484 18.438 21.797 1 90.25 257 CYS B N 1
ATOM 4329 C CA . CYS B 1 257 ? -11.719 19.062 20.5 1 90.25 257 CYS B CA 1
ATOM 4330 C C . CYS B 1 257 ? -12.961 18.484 19.828 1 90.25 257 CYS B C 1
ATOM 4332 O O . CYS B 1 257 ? -13.523 17.5 20.312 1 90.25 257 CYS B O 1
ATOM 4334 N N . ARG B 1 258 ? -13.336 19.203 18.828 1 88.75 258 ARG B N 1
ATOM 4335 C CA . ARG B 1 258 ? -14.438 18.719 18.016 1 88.75 258 ARG B CA 1
ATOM 4336 C C . ARG B 1 258 ? -13.984 17.594 17.078 1 88.75 258 ARG B C 1
ATOM 4338 O O . ARG B 1 258 ? -12.906 17.672 16.484 1 88.75 258 ARG B O 1
ATOM 4345 N N . ASP B 1 259 ? -14.828 16.625 17.047 1 81.81 259 ASP B N 1
ATOM 4346 C CA . ASP B 1 259 ? -14.516 15.469 16.219 1 81.81 259 ASP B CA 1
ATOM 4347 C C . ASP B 1 259 ? -15.102 15.625 14.812 1 81.81 259 ASP B C 1
ATOM 4349 O O . ASP B 1 259 ? -16.188 16.188 14.648 1 81.81 259 ASP B O 1
ATOM 4353 N N . ASN B 1 260 ? -14.312 15.211 13.844 1 87.94 260 ASN B N 1
ATOM 4354 C CA . ASN B 1 260 ? -14.844 15.016 12.5 1 87.94 260 ASN B CA 1
ATOM 4355 C C . ASN B 1 260 ? -15.188 13.555 12.242 1 87.94 260 ASN B C 1
ATOM 4357 O O . ASN B 1 260 ? -14.344 12.672 12.398 1 87.94 260 ASN B O 1
ATOM 4361 N N . ARG B 1 261 ? -16.484 13.344 11.914 1 89.25 261 ARG B N 1
ATOM 4362 C CA . ARG B 1 261 ? -16.969 11.984 11.719 1 89.25 261 ARG B CA 1
ATOM 4363 C C . ARG B 1 261 ? -17.516 11.797 10.305 1 89.25 261 ARG B C 1
ATOM 4365 O O . ARG B 1 261 ? -18.156 12.688 9.766 1 89.25 261 ARG B O 1
ATOM 4372 N N . TYR B 1 262 ? -17.141 10.68 9.75 1 90.06 262 TYR B N 1
ATOM 4373 C CA . TYR B 1 262 ? -17.719 10.328 8.453 1 90.06 262 TYR B CA 1
ATOM 4374 C C . TYR B 1 262 ? -17.516 8.852 8.148 1 90.06 262 TYR B C 1
ATOM 4376 O O . TYR B 1 262 ? -16.859 8.141 8.906 1 90.06 262 TYR B O 1
ATOM 4384 N N . ILE B 1 263 ? -18.172 8.461 7.176 1 92.31 263 ILE B N 1
ATOM 4385 C CA . ILE B 1 263 ? -17.953 7.117 6.656 1 92.31 263 ILE B CA 1
ATOM 4386 C C . ILE B 1 263 ? -16.938 7.164 5.516 1 92.31 263 ILE B C 1
ATOM 4388 O O . ILE B 1 263 ? -17.219 7.719 4.449 1 92.31 263 ILE B O 1
ATOM 4392 N N . GLY B 1 264 ? -15.789 6.551 5.785 1 93 264 GLY B N 1
ATOM 4393 C CA . GLY B 1 264 ? -14.703 6.664 4.828 1 93 264 GLY B CA 1
ATOM 4394 C C . GLY B 1 264 ? -14.641 5.504 3.852 1 93 264 GLY B C 1
ATOM 4395 O O . GLY B 1 264 ? -14.242 5.672 2.697 1 93 264 GLY B O 1
ATOM 4396 N N . HIS B 1 265 ? -15.016 4.336 4.301 1 96.31 265 HIS B N 1
ATOM 4397 C CA . HIS B 1 265 ? -14.828 3.148 3.475 1 96.31 265 HIS B CA 1
ATOM 4398 C C . HIS B 1 265 ? -16.156 2.443 3.215 1 96.31 265 HIS B C 1
ATOM 4400 O O . HIS B 1 265 ? -17.031 2.426 4.078 1 96.31 265 HIS B O 1
ATOM 4406 N N . TYR B 1 266 ? -16.219 1.892 2.047 1 95.44 266 TYR B N 1
ATOM 4407 C CA . TYR B 1 266 ? -17.391 1.155 1.569 1 95.44 266 TYR B CA 1
ATOM 4408 C C . TYR B 1 266 ? -16.969 -0.178 0.956 1 95.44 266 TYR B C 1
ATOM 4410 O O . TYR B 1 266 ? -15.906 -0.284 0.343 1 95.44 266 TYR B O 1
ATOM 4418 N N . LEU B 1 267 ? -17.812 -1.166 1.178 1 96.81 267 LEU B N 1
ATOM 4419 C CA . LEU B 1 267 ? -17.672 -2.439 0.478 1 96.81 267 LEU B CA 1
ATOM 4420 C C . LEU B 1 267 ? -18.625 -2.506 -0.713 1 96.81 267 LEU B C 1
ATOM 4422 O O . LEU B 1 267 ? -19.812 -2.176 -0.589 1 96.81 267 LEU B O 1
ATOM 4426 N N . ALA B 1 268 ? -18.109 -2.781 -1.885 1 95.56 268 ALA B N 1
ATOM 4427 C CA . ALA B 1 268 ? -18.922 -2.883 -3.098 1 95.56 268 ALA B CA 1
ATOM 4428 C C . ALA B 1 268 ? -18.719 -4.234 -3.775 1 95.56 268 ALA B C 1
ATOM 4430 O O . ALA B 1 268 ? -17.594 -4.742 -3.852 1 95.56 268 ALA B O 1
ATOM 4431 N N . TYR B 1 269 ? -19.766 -4.855 -4.211 1 94.12 269 TYR B N 1
ATOM 4432 C CA . TYR B 1 269 ? -19.688 -6.07 -5.008 1 94.12 269 TYR B CA 1
ATOM 4433 C C . TYR B 1 269 ? -20.891 -6.199 -5.93 1 94.12 269 TYR B C 1
ATOM 4435 O O . TYR B 1 269 ? -21.938 -5.574 -5.699 1 94.12 269 TYR B O 1
ATOM 4443 N N . PRO B 1 270 ? -20.766 -6.965 -6.988 1 90.88 270 PRO B N 1
ATOM 4444 C CA . PRO B 1 270 ? -21.844 -7.062 -7.984 1 90.88 270 PRO B CA 1
ATOM 4445 C C . PRO B 1 270 ? -23.109 -7.699 -7.426 1 90.88 270 PRO B C 1
ATOM 4447 O O . PRO B 1 270 ? -23.031 -8.633 -6.625 1 90.88 270 PRO B O 1
ATOM 4450 N N . LYS B 1 271 ? -24.25 -7.254 -7.941 1 89.69 271 LYS B N 1
ATOM 4451 C CA . LYS B 1 271 ? -25.547 -7.781 -7.562 1 89.69 271 LYS B CA 1
ATOM 4452 C C . LYS B 1 271 ? -25.781 -9.172 -8.148 1 89.69 271 LYS B C 1
ATOM 4454 O O . LYS B 1 271 ? -26.625 -9.93 -7.66 1 89.69 271 LYS B O 1
ATOM 4459 N N . SER B 1 272 ? -25.094 -9.398 -9.156 1 82.94 272 SER B N 1
ATOM 4460 C CA . SER B 1 272 ? -25.25 -10.664 -9.875 1 82.94 272 SER B CA 1
ATOM 4461 C C . SER B 1 272 ? -23.891 -11.289 -10.188 1 82.94 272 SER B C 1
ATOM 4463 O O . SER B 1 272 ? -22.844 -10.703 -9.914 1 82.94 272 SER B O 1
ATOM 4465 N N . GLY B 1 273 ? -24 -12.586 -10.578 1 80.56 273 GLY B N 1
ATOM 4466 C CA . GLY B 1 273 ? -22.781 -13.281 -10.953 1 80.56 273 GLY B CA 1
ATOM 4467 C C . GLY B 1 273 ? -22.531 -14.539 -10.141 1 80.56 273 GLY B C 1
ATOM 4468 O O . GLY B 1 273 ? -23.188 -14.766 -9.125 1 80.56 273 GLY B O 1
ATOM 4469 N N . SER B 1 274 ? -21.578 -15.297 -10.578 1 73.88 274 SER B N 1
ATOM 4470 C CA . SER B 1 274 ? -21.297 -16.625 -10.023 1 73.88 274 SER B CA 1
ATOM 4471 C C . SER B 1 274 ? -20.688 -16.516 -8.633 1 73.88 274 SER B C 1
ATOM 4473 O O . SER B 1 274 ? -20.844 -17.438 -7.816 1 73.88 274 SER B O 1
ATOM 4475 N N . GLN B 1 275 ? -20.094 -15.406 -8.375 1 83.75 275 GLN B N 1
ATOM 4476 C CA . GLN B 1 275 ? -19.391 -15.289 -7.094 1 83.75 275 GLN B CA 1
ATOM 4477 C C . GLN B 1 275 ? -20.203 -14.445 -6.109 1 83.75 275 GLN B C 1
ATOM 4479 O O . GLN B 1 275 ? -19.688 -14.062 -5.051 1 83.75 275 GLN B O 1
ATOM 4484 N N . ARG B 1 276 ? -21.391 -14.203 -6.406 1 84.56 276 ARG B N 1
ATOM 4485 C CA . ARG B 1 276 ? -22.219 -13.328 -5.578 1 84.56 276 ARG B CA 1
ATOM 4486 C C . ARG B 1 276 ? -22.391 -13.906 -4.18 1 84.56 276 ARG B C 1
ATOM 4488 O O . ARG B 1 276 ? -22.328 -13.172 -3.188 1 84.56 276 ARG B O 1
ATOM 4495 N N . ARG B 1 277 ? -22.578 -15.172 -4.098 1 86.56 277 ARG B N 1
ATOM 4496 C CA . ARG B 1 277 ? -22.781 -15.805 -2.799 1 86.56 277 ARG B CA 1
ATOM 4497 C C . ARG B 1 277 ? -21.562 -15.656 -1.911 1 86.56 277 ARG B C 1
ATOM 4499 O O . ARG B 1 277 ? -21.672 -15.32 -0.73 1 86.56 277 ARG B O 1
ATOM 4506 N N . LEU B 1 278 ? -20.438 -15.922 -2.451 1 90.56 278 LEU B N 1
ATOM 4507 C CA . LEU B 1 278 ? -19.188 -15.812 -1.709 1 90.56 278 LEU B CA 1
ATOM 4508 C C . LEU B 1 278 ? -18.906 -14.359 -1.338 1 90.56 278 LEU B C 1
ATOM 4510 O O . LEU B 1 278 ? -18.5 -14.07 -0.212 1 90.56 278 LEU B O 1
ATOM 4514 N N . ALA B 1 279 ? -19.188 -13.422 -2.252 1 93.81 279 ALA B N 1
ATOM 4515 C CA . ALA B 1 279 ? -19.016 -12 -1.985 1 93.81 279 ALA B CA 1
ATOM 4516 C C . ALA B 1 279 ? -19.938 -11.531 -0.866 1 93.81 279 ALA B C 1
ATOM 4518 O O . ALA B 1 279 ? -19.531 -10.758 0.004 1 93.81 279 ALA B O 1
ATOM 4519 N N . ARG B 1 280 ? -21.078 -12.031 -0.912 1 93.88 280 ARG B N 1
ATOM 4520 C CA . ARG B 1 280 ? -22.047 -11.688 0.114 1 93.88 280 ARG B CA 1
ATOM 4521 C C . ARG B 1 280 ? -21.641 -12.227 1.476 1 93.88 280 ARG B C 1
ATOM 4523 O O . ARG B 1 280 ? -21.766 -11.539 2.49 1 93.88 280 ARG B O 1
ATOM 4530 N N . ALA B 1 281 ? -21.156 -13.438 1.517 1 93.38 281 ALA B N 1
ATOM 4531 C CA . ALA B 1 281 ? -20.672 -14.016 2.77 1 93.38 281 ALA B CA 1
ATOM 4532 C C . ALA B 1 281 ? -19.547 -13.188 3.367 1 93.38 281 ALA B C 1
ATOM 4534 O O . ALA B 1 281 ? -19.516 -12.945 4.578 1 93.38 281 ALA B O 1
ATOM 4535 N N . PHE B 1 282 ? -18.703 -12.805 2.545 1 97 282 PHE B N 1
ATOM 4536 C CA . PHE B 1 282 ? -17.594 -11.953 2.982 1 97 282 PHE B CA 1
ATOM 4537 C C . PHE B 1 282 ? -18.109 -10.609 3.475 1 97 282 PHE B C 1
ATOM 4539 O O . PHE B 1 282 ? -17.672 -10.109 4.512 1 97 282 PHE B O 1
ATOM 4546 N N . ALA B 1 283 ? -19.016 -10.039 2.711 1 96.69 283 ALA B N 1
ATOM 4547 C CA . ALA B 1 283 ? -19.594 -8.75 3.07 1 96.69 283 ALA B CA 1
ATOM 4548 C C . ALA B 1 283 ? -20.266 -8.812 4.438 1 96.69 283 ALA B C 1
ATOM 4550 O O . ALA B 1 283 ? -20.078 -7.922 5.27 1 96.69 283 ALA B O 1
ATOM 4551 N N . ASP B 1 284 ? -21.016 -9.836 4.648 1 95.31 284 ASP B N 1
ATOM 4552 C CA . ASP B 1 284 ? -21.688 -10.008 5.926 1 95.31 284 ASP B CA 1
ATOM 4553 C C . ASP B 1 284 ? -20.688 -10.125 7.07 1 95.31 284 ASP B C 1
ATOM 4555 O O . ASP B 1 284 ? -20.859 -9.5 8.117 1 95.31 284 ASP B O 1
ATOM 4559 N N . TRP B 1 285 ? -19.688 -10.844 6.855 1 96.19 285 TRP B N 1
ATOM 4560 C CA . TRP B 1 285 ? -18.641 -11.039 7.859 1 96.19 285 TRP B CA 1
ATOM 4561 C C . TRP B 1 285 ? -17.953 -9.719 8.18 1 96.19 285 TRP B C 1
ATOM 4563 O O . TRP B 1 285 ? -17.812 -9.344 9.344 1 96.19 285 TRP B O 1
ATOM 4573 N N . LEU B 1 286 ? -17.531 -9.016 7.117 1 96.56 286 LEU B N 1
ATOM 4574 C CA . LEU B 1 286 ? -16.75 -7.793 7.309 1 96.56 286 LEU B CA 1
ATOM 4575 C C . LEU B 1 286 ? -17.594 -6.727 8.008 1 96.56 286 LEU B C 1
ATOM 4577 O O . LEU B 1 286 ? -17.094 -5.988 8.852 1 96.56 286 LEU B O 1
ATOM 4581 N N . THR B 1 287 ? -18.844 -6.672 7.629 1 94.94 287 THR B N 1
ATOM 4582 C CA . THR B 1 287 ? -19.75 -5.715 8.25 1 94.94 287 THR B CA 1
ATOM 4583 C C . THR B 1 287 ? -19.891 -5.984 9.742 1 94.94 287 THR B C 1
ATOM 4585 O O . THR B 1 287 ? -19.891 -5.051 10.547 1 94.94 287 THR B O 1
ATOM 4588 N N . ARG B 1 288 ? -19.922 -7.219 10.125 1 93.19 288 ARG B N 1
ATOM 4589 C CA . ARG B 1 288 ? -19.984 -7.594 11.531 1 93.19 288 ARG B CA 1
ATOM 4590 C C . ARG B 1 288 ? -18.719 -7.207 12.266 1 93.19 288 ARG B C 1
ATOM 4592 O O . ARG B 1 288 ? -18.766 -6.699 13.391 1 93.19 288 ARG B O 1
ATOM 4599 N N . GLU B 1 289 ? -17.594 -7.383 11.609 1 91.75 289 GLU B N 1
ATOM 4600 C CA . GLU B 1 289 ? -16.297 -7.117 12.219 1 91.75 289 GLU B CA 1
ATOM 4601 C C . GLU B 1 289 ? -16.062 -5.617 12.398 1 91.75 289 GLU B C 1
ATOM 4603 O O . GLU B 1 289 ? -15.344 -5.199 13.305 1 91.75 289 GLU B O 1
ATOM 4608 N N . CYS B 1 290 ? -16.703 -4.844 11.492 1 90.25 290 CYS B N 1
ATOM 4609 C CA . CYS B 1 290 ? -16.469 -3.406 11.508 1 90.25 290 CYS B CA 1
ATOM 4610 C C . CYS B 1 290 ? -17.469 -2.701 12.422 1 90.25 290 CYS B C 1
ATOM 4612 O O . CYS B 1 290 ? -17.312 -1.515 12.711 1 90.25 290 CYS B O 1
ATOM 4614 N N . GLN B 1 291 ? -18.484 -3.305 12.867 1 79.5 291 GLN B N 1
ATOM 4615 C CA . GLN B 1 291 ? -19.453 -2.699 13.773 1 79.5 291 GLN B CA 1
ATOM 4616 C C . GLN B 1 291 ? -18.891 -2.582 15.188 1 79.5 291 GLN B C 1
ATOM 4618 O O . GLN B 1 291 ? -18.188 -3.475 15.656 1 79.5 291 GLN B O 1
ATOM 4623 N N . PRO B 1 292 ? -18.938 -1.236 15.711 1 66.81 292 PRO B N 1
ATOM 4624 C CA . PRO B 1 292 ? -18.484 -1.104 17.094 1 66.81 292 PRO B CA 1
ATOM 4625 C C . PRO B 1 292 ? -19.172 -2.102 18.031 1 66.81 292 PRO B C 1
ATOM 4627 O O . PRO B 1 292 ? -20.297 -2.521 17.781 1 66.81 292 PRO B O 1
ATOM 4630 N N . ALA B 1 293 ? -18.359 -2.816 18.938 1 51.28 293 ALA B N 1
ATOM 4631 C CA . ALA B 1 293 ? -18.953 -3.707 19.922 1 51.28 293 ALA B CA 1
ATOM 4632 C C . ALA B 1 293 ? -20.141 -3.039 20.609 1 51.28 293 ALA B C 1
ATOM 4634 O O . ALA B 1 293 ? -20.094 -1.852 20.938 1 51.28 293 ALA B O 1
ATOM 4635 N N . SER B 1 294 ? -21.328 -3.4 20.328 1 47.09 294 SER B N 1
ATOM 4636 C CA . SER B 1 294 ? -22.469 -2.943 21.109 1 47.09 294 SER B CA 1
ATOM 4637 C C . SER B 1 294 ? -22.094 -2.816 22.578 1 47.09 294 SER B C 1
ATOM 4639 O O . SER B 1 294 ? -21.594 -3.764 23.188 1 47.09 294 SER B O 1
ATOM 4641 N N . THR B 1 295 ? -21.625 -1.743 23.125 1 39.38 295 THR B N 1
ATOM 4642 C CA . THR B 1 295 ? -21.812 -1.613 24.562 1 39.38 295 THR B CA 1
ATOM 4643 C C . THR B 1 295 ? -23.203 -2.104 24.984 1 39.38 295 THR B C 1
ATOM 4645 O O . THR B 1 295 ? -24.219 -1.626 24.469 1 39.38 295 THR B O 1
ATOM 4648 N N . GLY B 1 296 ? -23.453 -3.332 25.234 1 33.41 296 GLY B N 1
ATOM 4649 C CA . GLY B 1 296 ? -24.609 -3.67 26.047 1 33.41 296 GLY B CA 1
ATOM 4650 C C . GLY B 1 296 ? -24.953 -2.611 27.078 1 33.41 296 GLY B C 1
ATOM 4651 O O . GLY B 1 296 ? -24.062 -2.039 27.703 1 33.41 296 GLY B O 1
ATOM 4652 N N . SER B 1 297 ? -26.031 -1.894 26.891 1 33.53 297 SER B N 1
ATOM 4653 C CA . SER B 1 297 ? -26.797 -1.22 27.938 1 33.53 297 SER B CA 1
ATOM 4654 C C . SER B 1 297 ? -26.781 -2.021 29.234 1 33.53 297 SER B C 1
ATOM 4656 O O . SER B 1 297 ? -27.656 -2.865 29.453 1 33.53 297 SER B O 1
ATOM 4658 N N . GLU B 1 298 ? -25.859 -2.846 29.75 1 25.98 298 GLU B N 1
ATOM 4659 C CA . GLU B 1 298 ? -26.172 -2.924 31.188 1 25.98 298 GLU B CA 1
ATOM 4660 C C . GLU B 1 298 ? -25.734 -1.657 31.906 1 25.98 298 GLU B C 1
ATOM 4662 O O . GLU B 1 298 ? -24.688 -1.075 31.594 1 25.98 298 GLU B O 1
#

pLDDT: mean 83.59, std 15.2, range [25.94, 98.12]

Sequence (596 aa):
MLQTTSLSAMRIFEAAARLGSFRAAAEELNLSPSAVSHAIMRLERDLGVALFERTTRSVSLTVAGQTLLNHASNAFEELRRGVEQISSNKAQLLRLHCAPSFAAQVLSPRLPQFLKENPGIEVRVAASTNYARFVDGLFDADIVYGEPLNREDLIVIPLSEEIVLPLCAPDLAHQIKSPRDLFHQPLIRSDLKRIQWIDWFEANDLGPPPSPSMSFDRSFLAVDAAVNGLGIALESDVLARRELESGKLVRPLHRICRDNRYIGHYLAYPKSGSQRRLARAFADWLTRECQPASTGSEMLQTTSLSAMRIFEAAARLGSFRAAAEELNLSPSAVSHAIMRLERDLGVALFERTTRSVSLTVAGQTLLNHASNAFEELRRGVEQISSNKAQLLRLHCAPSFAAQVLSPRLPQFLKENPGIEVRVAASTNYARFVDGLFDADIVYGEPLNREDLIVIPLSEEIVLPLCAPDLAHQIKSPRDLFHQPLIRSDLKRIQWIDWFEANDLGPPPSPSMSFDRSFLAVDAAVNGLGIALESDVLARRELESGKLVRPLHRICRDNRYIGHYLAYPKSGSQRRLARAFADWLTRECQPASTGSE

Nearest PDB structures (foldseek):
  5mmh-assembly3_A  TM=8.129E-01  e=8.565E-17  Pseudomonas aeruginosa PAO1
  5x0o-assembly2_C  TM=7.387E-01  e=3.076E-12  Vibrio vulnificus
  5x0o-assembly1_A  TM=6.880E-01  e=7.726E-13  Vibrio vulnificus
  5fhk-assembly2_F  TM=7.154E-01  e=3.488E-12  Vibrio vulnificus
  5x0o-assembly2_F  TM=7.104E-01  e=2.713E-12  Vibrio vulnificus

InterPro domains:
  IPR000847 LysR, HTH, N-terminal domain [PF00126] (7-66)
  IPR000847 LysR, HTH, N-terminal domain [PR00039] (22-33)
  IPR000847 LysR, HTH, N-terminal domain [PR00039] (33-43)
  IPR000847 LysR, HTH, N-terminal domain [PR00039] (43-54)
  IPR000847 LysR, HTH, N-terminal domai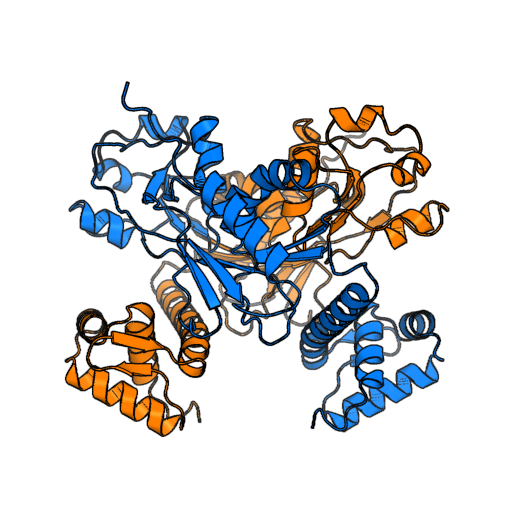n [PS50931] (5-62)
  IPR005119 LysR, substrate-binding [PF03466] (91-290)
  IPR036388 Winged helix-like DNA-binding domain superfamily [G3DSA:1.10.10.10] (5-94)
  IPR036390 Winged helix DNA-binding domain superfamily [SSF46785] (7-112)
  IPR058163 LysR-type transcriptional regulator, proteobacterial-type [PTHR30537] (5-293)

Foldseek 3Di:
DVVPLDLVLLQLLLQCAVVQHLCRSCVVVVHDSVVSVVSQVVNCVVVVHHQWDDDPVGTHGDPVVVVSNVVSVVVVVLVVLVVCCVVPVVQQEAEEEEAALCVVQPCVVCVVVVCVVPPPHHYHYDHDQPFDPCPSVSHFKYKHFDFDDPPPFKDKFQADKWWWAKKAFPVCLVQCQDPLSLLVWAEEFADPDPDTPQNQCVQQVNHGHDDHPYYDPHQNVSLVCRLVGVTIYGGICNSNVVCPVVRSMDGSCPPVGDIDMDRTIMMMGGPDDDCNVVSVSVVVVSSVSRDPDPPPPD/DVVPLDLVLLQLLLQCAVVQHLCRSCVVVVHDSVVSVVSQVVNCVVVVHHQWDDDPVGTHGDPVVVVSNVVSVVVVVLVVLVVCCVVPVVQQEAEEEEAALCVVQPCVVCVVVVCVVPPPHHYHYDHDQPFDPCPSVSHFKYKHFDDDDPPPFKDKAQADKWWWAKKAFPVCLVQCQAPLSLLVWAEEFADPDPDTPQNQCVQQVNHGHDDHPYYDPHQNVSLVCRLVGVTIYGDICNSNVVCPVVRSMDGSCPPVGDIDMDRTIMMMGGPDDDCNVVSVSVVVVSSVSRDDDPPPPD